Protein AF-A0A0W0Y6Q0-F1 (afdb_monomer_lite)

Radius of gyration: 28.58 Å; chains: 1; bounding box: 58×75×93 Å

Sequence (524 aa):
MRLTPLHEYHILMAMIEFAKQCCSPEEITSLIDKSEIKNVLLLMQNSEKHNELFKSQTVRTKRILFALLYQIFQISPEILDFGTFFTDKNLEKVLKGKSTKEGTELIQKYVNTRLGEATGINHSQTSEPSSPRGQFTTPFTLYNSCPKSPPLSHRTGVNPEKNIIEMLSRKGFTTIEDFFEGLFSIDKKKTAEFILNLARRKDKVFTQAFEIFQHAEGQTRPISEILADQLSDDEMLTVYKHLLRYEDLMTWCRGNNLLAQLLQLRLGKEEHAGFRQFILEQTSTLTSFFRNLNINEKTYSVGRADFQASPEAIESLQQQFKIVMENILSPARFPSVIQEFLKLAYFDLRQKDSDLANSQRIFLAFILLRFINPVIFWEKMNTDNSSLKIYLSILYNAIQSISSPSSDKEPIQGERNVQIEVFDPVTRDENYRKMVYQQIFTGLQLETDAQTQGHLTNPAEQAGTENHSLEILGKLVDDFFGLKLKDNGHIEPRSEGRRKAQSIFKTLPAILPDDSSTAPTSSM

Organism: NCBI:txid45073

pLDDT: mean 71.27, std 21.51, range [23.67, 97.5]

Foldseek 3Di:
DADALLLVLLLVVLVLVVLCVVFPVVVSVVLCPPPLNVVLSVCSNCCVVVVVVCVVCVVVSVVSSVVSVVVSCVGPVLPVDPPCLNVPVVLVVVCPPDDSVRNSVSSSVVSCVVSCVSVVVDPDDDDDDDDDPDPPPPDDPDDDDDDDDDDDDDDDDDDLLVVLQVQLQPPFDPFLQVVLVSVCVRDVVVSLVLLVVQLPDPDPSVLLSVLSLQRNAVCLQSSLVSCLPPDDLVSVLVVLLSVQLQAALVCRLVDPTNNLNNLQVNCVDPVNVQLLVLLVVLLVVLVVLVVQQQWDLVCVVVVFGDTDHDPVSLVVSLVSLLVSLLVSLQLVSDDPSVLSSLLSNLLSLVLNDVDPVLSLLVSQLNCLVRNNLVSLVVVLVPDPDSVSVSSSVLSSLLSSLLSPDPDDDDPDPPGDDCSVPRRCVRSVPPVSSVVSSVSNCVNSVNVPCPVVPPDDPDRRPHSDDSLVSLVSVQVSCCVPSCWHQDSRRRIHRDPPDPPDPVPVVPPDPPPDPPPPDDDDDDDD

Structure (mmCIF, N/CA/C/O backbone):
data_AF-A0A0W0Y6Q0-F1
#
_entry.id   AF-A0A0W0Y6Q0-F1
#
loop_
_atom_site.group_PDB
_atom_site.id
_atom_site.type_symbol
_atom_site.label_atom_id
_atom_site.label_alt_id
_atom_site.label_comp_id
_atom_site.label_asym_id
_atom_site.label_entity_id
_atom_site.label_seq_id
_atom_site.pdbx_PDB_ins_code
_atom_site.Cartn_x
_atom_site.Cartn_y
_atom_site.Cartn_z
_atom_site.occupancy
_atom_site.B_iso_or_equiv
_atom_site.auth_seq_id
_atom_site.auth_comp_id
_atom_site.auth_asym_id
_atom_site.auth_atom_id
_atom_site.pdbx_PDB_model_num
ATOM 1 N N . MET A 1 1 ? -4.333 31.595 14.434 1.00 48.53 1 MET A N 1
ATOM 2 C CA . MET A 1 1 ? -3.982 32.938 13.941 1.00 48.53 1 MET A CA 1
ATOM 3 C C . MET A 1 1 ? -3.107 32.757 12.712 1.00 48.53 1 MET A C 1
ATOM 5 O O . MET A 1 1 ? -1.929 32.514 12.875 1.00 48.53 1 MET A O 1
ATOM 9 N N . ARG A 1 2 ? -3.670 32.835 11.499 1.00 60.16 2 ARG A N 1
ATOM 10 C CA . ARG A 1 2 ? -2.916 32.575 10.257 1.00 60.16 2 ARG A CA 1
ATOM 11 C C . ARG A 1 2 ? -1.674 33.475 10.153 1.00 60.16 2 ARG A C 1
ATOM 13 O O . ARG A 1 2 ? -1.719 34.607 10.639 1.00 60.16 2 ARG A O 1
ATOM 20 N N . LEU A 1 3 ? -0.610 32.975 9.517 1.00 66.62 3 LEU A N 1
ATOM 21 C CA . LEU A 1 3 ? 0.582 33.767 9.199 1.00 66.62 3 LEU A CA 1
ATOM 22 C C . LEU A 1 3 ? 0.174 35.073 8.503 1.00 66.62 3 LEU A C 1
ATOM 24 O O . LEU A 1 3 ? -0.755 35.099 7.691 1.00 66.62 3 LEU A O 1
ATOM 28 N N . THR A 1 4 ? 0.826 36.174 8.872 1.00 75.56 4 THR A N 1
ATOM 29 C CA . THR A 1 4 ? 0.615 37.457 8.201 1.00 75.56 4 THR A CA 1
ATOM 30 C C . THR A 1 4 ? 1.435 37.467 6.911 1.00 75.56 4 THR A C 1
ATOM 32 O O . THR A 1 4 ? 2.444 36.765 6.833 1.00 75.56 4 THR A O 1
ATOM 35 N N . PRO A 1 5 ? 1.079 38.289 5.912 1.00 74.00 5 PRO A N 1
ATOM 36 C CA . PRO A 1 5 ? 1.877 38.400 4.690 1.00 74.00 5 PRO A CA 1
ATOM 37 C C . PRO A 1 5 ? 3.337 38.803 4.945 1.00 74.00 5 PRO A C 1
ATOM 39 O O . PRO A 1 5 ? 4.230 38.407 4.203 1.00 74.00 5 PRO A O 1
ATOM 42 N N . LEU A 1 6 ? 3.594 39.541 6.027 1.00 75.50 6 LEU A N 1
ATOM 43 C CA . LEU A 1 6 ? 4.943 39.885 6.460 1.00 75.50 6 LEU A CA 1
ATOM 44 C C . LEU A 1 6 ? 5.707 38.667 7.015 1.00 75.50 6 LEU A C 1
ATOM 46 O O . LEU A 1 6 ? 6.892 38.509 6.737 1.00 75.50 6 LEU A O 1
ATOM 50 N N . HIS A 1 7 ? 5.039 37.759 7.737 1.00 74.00 7 HIS A N 1
ATOM 51 C CA . HIS A 1 7 ? 5.639 36.475 8.122 1.00 74.00 7 HIS A CA 1
ATOM 52 C C . HIS A 1 7 ? 5.933 35.604 6.894 1.00 74.00 7 HIS A C 1
ATOM 54 O O . HIS A 1 7 ? 7.018 35.038 6.795 1.00 74.00 7 HIS A O 1
ATOM 60 N N . GLU A 1 8 ? 5.005 35.542 5.936 1.00 75.00 8 GLU A N 1
ATOM 61 C CA . GLU A 1 8 ? 5.198 34.812 4.675 1.00 75.00 8 GLU A CA 1
ATOM 62 C C . GLU A 1 8 ? 6.388 35.373 3.872 1.00 75.00 8 GLU A C 1
ATOM 64 O O . GLU A 1 8 ? 7.171 34.607 3.314 1.00 75.00 8 GLU A O 1
ATOM 69 N N . TYR A 1 9 ? 6.576 36.698 3.875 1.00 80.25 9 TYR A N 1
ATOM 70 C CA . TYR A 1 9 ? 7.738 37.361 3.277 1.00 80.25 9 TYR A CA 1
ATOM 71 C C . TYR A 1 9 ? 9.051 36.926 3.931 1.00 80.25 9 TYR A C 1
ATOM 73 O O . TYR A 1 9 ? 10.007 36.593 3.236 1.00 80.25 9 TYR A O 1
ATOM 81 N N . HIS A 1 10 ? 9.109 36.892 5.263 1.00 75.50 10 HIS A N 1
ATOM 82 C CA . HIS A 1 10 ? 10.325 36.491 5.971 1.00 75.50 10 HIS A CA 1
ATOM 83 C C . HIS A 1 10 ? 10.669 35.012 5.779 1.00 75.50 10 HIS A C 1
ATOM 85 O O . HIS A 1 10 ? 11.846 34.692 5.636 1.00 75.50 10 HIS A O 1
ATOM 91 N N . ILE A 1 11 ? 9.665 34.132 5.709 1.00 75.19 11 ILE A N 1
ATOM 92 C CA . ILE A 1 11 ? 9.869 32.718 5.359 1.00 75.19 11 ILE A CA 1
ATOM 93 C C . ILE A 1 11 ? 10.491 32.627 3.962 1.00 75.19 11 ILE A C 1
ATOM 95 O O . ILE A 1 11 ? 11.524 31.990 3.783 1.00 75.19 11 ILE A O 1
ATOM 99 N N . LEU A 1 12 ? 9.915 33.329 2.987 1.00 75.31 12 LEU A N 1
ATOM 100 C CA . LEU A 1 12 ? 10.394 33.316 1.608 1.00 75.31 12 LEU A CA 1
ATOM 101 C C . LEU A 1 12 ? 11.823 33.860 1.466 1.00 75.31 12 LEU A C 1
ATOM 103 O O . LEU A 1 12 ? 12.629 33.276 0.748 1.00 75.31 12 LEU A O 1
ATOM 107 N N . MET A 1 13 ? 12.159 34.947 2.165 1.00 79.94 13 MET A N 1
ATOM 108 C CA . MET A 1 13 ? 13.515 35.505 2.147 1.00 79.94 13 MET A CA 1
ATOM 109 C C . MET A 1 13 ? 14.539 34.558 2.778 1.00 79.94 13 MET A C 1
ATOM 111 O O . MET A 1 13 ? 15.629 34.405 2.233 1.00 79.94 13 MET A O 1
ATOM 115 N N . ALA A 1 14 ? 14.184 33.881 3.873 1.00 72.69 14 ALA A N 1
ATOM 116 C CA . ALA A 1 14 ? 15.045 32.875 4.491 1.00 72.69 14 ALA A CA 1
ATOM 117 C C . ALA A 1 14 ? 15.337 31.711 3.529 1.00 72.69 14 ALA A C 1
ATOM 119 O O . ALA A 1 14 ? 16.466 31.237 3.446 1.00 72.69 14 ALA A O 1
ATOM 120 N N . MET A 1 15 ? 14.331 31.300 2.757 1.00 71.56 15 MET A N 1
ATOM 121 C CA . MET A 1 15 ? 14.452 30.229 1.767 1.00 71.56 15 MET A CA 1
ATOM 122 C C . MET A 1 15 ? 15.260 30.640 0.541 1.00 71.56 15 MET A C 1
ATOM 124 O O . MET A 1 15 ? 16.043 29.848 0.033 1.00 71.56 15 MET A O 1
ATOM 128 N N . ILE A 1 16 ? 15.102 31.881 0.081 1.00 75.19 16 ILE A N 1
ATOM 129 C CA . ILE A 1 16 ? 15.927 32.455 -0.985 1.00 75.19 16 ILE A CA 1
ATOM 130 C C . ILE A 1 16 ? 17.401 32.468 -0.574 1.00 75.19 16 ILE A C 1
ATOM 132 O O . ILE A 1 16 ? 18.257 32.089 -1.367 1.00 75.19 16 ILE A O 1
ATOM 136 N N . GLU A 1 17 ? 17.704 32.898 0.651 1.00 74.69 17 GLU A N 1
ATOM 137 C CA . GLU A 1 17 ? 19.081 32.915 1.150 1.00 74.69 17 GLU A CA 1
ATOM 138 C C . GLU A 1 17 ? 19.652 31.505 1.304 1.00 74.69 17 GLU A C 1
ATOM 140 O O . GLU A 1 17 ? 20.800 31.274 0.938 1.00 74.69 17 GLU A O 1
ATOM 145 N N . PHE A 1 18 ? 18.846 30.544 1.752 1.00 69.81 18 PHE A N 1
ATOM 146 C CA . PHE A 1 18 ? 19.252 29.141 1.776 1.00 69.81 18 PHE A CA 1
ATOM 147 C C . PHE A 1 18 ? 19.524 28.596 0.365 1.00 69.81 18 PHE A C 1
ATOM 149 O O . PHE A 1 18 ? 20.575 28.016 0.114 1.00 69.81 18 PHE A O 1
ATOM 156 N N . ALA A 1 19 ? 18.636 28.857 -0.596 1.00 69.44 19 ALA A N 1
ATOM 157 C CA . ALA A 1 19 ? 18.827 28.431 -1.979 1.00 69.44 19 ALA A CA 1
ATOM 158 C C . ALA A 1 19 ? 20.107 29.035 -2.591 1.00 69.44 19 ALA A C 1
ATOM 160 O O . ALA A 1 19 ? 20.830 28.342 -3.301 1.00 69.44 19 ALA A O 1
ATOM 161 N N . LYS A 1 20 ? 20.445 30.297 -2.277 1.00 74.44 20 LYS A N 1
ATOM 162 C CA . LYS A 1 20 ? 21.720 30.918 -2.692 1.00 74.44 20 LYS A CA 1
ATOM 163 C C . LYS A 1 20 ? 22.950 30.241 -2.083 1.00 74.44 20 LYS A C 1
ATOM 165 O O . LYS A 1 20 ? 24.031 30.372 -2.643 1.00 74.44 20 LYS A O 1
ATOM 170 N N . GLN A 1 21 ? 22.816 29.580 -0.934 1.00 71.19 21 GLN A N 1
ATOM 171 C CA . GLN A 1 21 ? 23.910 28.834 -0.304 1.00 71.19 21 GLN A CA 1
ATOM 172 C C . GLN A 1 21 ? 24.091 27.446 -0.930 1.00 71.19 21 GLN A C 1
ATOM 174 O O . GLN A 1 21 ? 25.216 26.957 -0.990 1.00 71.19 21 GLN A O 1
ATOM 179 N N . CYS A 1 22 ? 23.005 26.831 -1.404 1.00 62.22 22 CYS A N 1
ATOM 180 C CA . CYS A 1 22 ? 23.009 25.482 -1.975 1.00 62.22 22 CYS A CA 1
ATOM 181 C C . CYS A 1 22 ? 23.189 25.450 -3.505 1.00 62.22 22 CYS A C 1
ATOM 183 O O . CYS A 1 22 ? 23.571 24.418 -4.050 1.00 62.22 22 CYS A O 1
ATOM 185 N N . CYS A 1 23 ? 22.927 26.555 -4.212 1.00 65.56 23 CYS A N 1
ATOM 186 C CA . CYS A 1 23 ? 22.905 26.620 -5.681 1.00 65.56 23 CYS A CA 1
ATOM 187 C C . CYS A 1 23 ? 23.636 27.861 -6.224 1.00 65.56 23 CYS A C 1
ATOM 189 O O . CYS A 1 23 ? 24.127 28.682 -5.452 1.00 65.56 23 CYS A O 1
ATOM 191 N N . SER A 1 24 ? 23.696 28.026 -7.557 1.00 74.50 24 SER A N 1
ATOM 192 C CA . SER A 1 24 ? 24.329 29.188 -8.204 1.00 74.50 24 SER A CA 1
ATOM 193 C C . SER A 1 24 ? 23.669 30.507 -7.755 1.00 74.50 24 SER A C 1
ATOM 195 O O . SER A 1 24 ? 22.516 30.779 -8.119 1.00 74.50 24 SER A O 1
ATOM 197 N N . PRO A 1 25 ? 24.371 31.373 -6.993 1.00 72.19 25 PRO A N 1
ATOM 198 C CA . PRO A 1 25 ? 23.793 32.619 -6.484 1.00 72.19 25 PRO A CA 1
ATOM 199 C C . PRO A 1 25 ? 23.344 33.566 -7.603 1.00 72.19 25 PRO A C 1
ATOM 201 O O . PRO A 1 25 ? 22.423 34.364 -7.419 1.00 72.19 25 PRO A O 1
ATOM 204 N N . GLU A 1 26 ? 23.981 33.472 -8.770 1.00 73.12 26 GLU A N 1
ATOM 205 C CA . GLU A 1 26 ? 23.726 34.297 -9.951 1.00 73.12 26 GLU A CA 1
ATOM 206 C C . GLU A 1 26 ? 22.378 33.952 -10.604 1.00 73.12 26 GLU A C 1
ATOM 208 O O . GLU A 1 26 ? 21.618 34.853 -10.967 1.00 73.12 26 GLU A O 1
ATOM 213 N N . GLU A 1 27 ? 22.025 32.666 -10.667 1.00 71.19 27 GLU A N 1
ATOM 214 C CA . GLU A 1 27 ? 20.751 32.189 -11.222 1.00 71.19 27 GLU A CA 1
ATOM 215 C C . GLU A 1 27 ? 19.569 32.582 -10.330 1.00 71.19 27 GLU A C 1
ATOM 217 O O . GLU A 1 27 ? 18.547 33.075 -10.815 1.00 71.19 27 GLU A O 1
ATOM 222 N N . ILE A 1 28 ? 19.734 32.460 -9.010 1.00 74.81 28 ILE A N 1
ATOM 223 C CA . ILE A 1 28 ? 18.708 32.852 -8.036 1.00 74.81 28 ILE A CA 1
ATOM 224 C C . ILE A 1 28 ? 18.543 34.374 -7.996 1.00 74.81 28 ILE A C 1
ATOM 226 O O . ILE A 1 28 ? 17.422 34.879 -7.924 1.00 74.81 28 ILE A O 1
ATOM 230 N N . THR A 1 29 ? 19.637 35.129 -8.095 1.00 77.06 29 THR A N 1
ATOM 231 C CA . THR A 1 29 ? 19.575 36.597 -8.139 1.00 77.06 29 THR A CA 1
ATOM 232 C C . THR A 1 29 ? 18.891 37.080 -9.422 1.00 77.06 29 THR A C 1
ATOM 234 O O . THR A 1 29 ? 17.978 37.903 -9.350 1.00 77.06 29 THR A O 1
ATOM 237 N N . SER A 1 30 ? 19.218 36.488 -10.579 1.00 77.38 30 SER A N 1
ATOM 238 C CA . SER A 1 30 ? 18.547 36.762 -11.860 1.00 77.38 30 SER A CA 1
ATOM 239 C C . SER A 1 30 ? 17.040 36.465 -11.817 1.00 77.38 30 SER A C 1
ATOM 241 O O . SER A 1 30 ? 16.227 37.197 -12.388 1.00 77.38 30 SER A O 1
ATOM 243 N N . LEU A 1 31 ? 16.645 35.415 -11.089 1.00 76.38 31 LEU A N 1
ATOM 244 C CA . LEU A 1 31 ? 15.249 35.043 -10.882 1.00 76.38 31 LEU A CA 1
ATOM 245 C C . LEU A 1 31 ? 14.469 36.107 -10.097 1.00 76.38 31 LEU A C 1
ATOM 247 O O . LEU A 1 31 ? 13.339 36.441 -10.461 1.00 76.38 31 LEU A O 1
ATOM 251 N N . ILE A 1 32 ? 15.079 36.645 -9.040 1.00 77.62 32 ILE A N 1
ATOM 252 C CA . ILE A 1 32 ? 14.476 37.633 -8.133 1.00 77.62 32 ILE A CA 1
ATOM 253 C C . ILE A 1 32 ? 14.420 39.024 -8.769 1.00 77.62 32 ILE A C 1
ATOM 255 O O . ILE A 1 32 ? 13.465 39.770 -8.538 1.00 77.62 32 ILE A O 1
ATOM 259 N N . ASP A 1 33 ? 15.403 39.362 -9.604 1.00 78.19 33 ASP A N 1
ATOM 260 C CA . ASP A 1 33 ? 15.489 40.659 -10.279 1.00 78.19 33 ASP A CA 1
ATOM 261 C C . ASP A 1 33 ? 14.454 40.850 -11.399 1.00 78.19 33 ASP A C 1
ATOM 263 O O . ASP A 1 33 ? 14.287 41.960 -11.918 1.00 78.19 33 ASP A O 1
ATOM 267 N N . LYS A 1 34 ? 13.673 39.812 -11.726 1.00 80.94 34 LYS A N 1
ATOM 268 C CA . LYS A 1 34 ? 12.475 39.956 -12.561 1.00 80.94 34 LYS A CA 1
ATOM 269 C C . LYS A 1 34 ? 11.521 40.965 -11.911 1.00 80.94 34 LYS A C 1
ATOM 271 O O . LYS A 1 34 ? 11.072 40.792 -10.776 1.00 80.94 34 LYS A O 1
ATOM 276 N N . SER A 1 35 ? 11.173 42.014 -12.658 1.00 71.94 35 SER A N 1
ATOM 277 C CA . SER A 1 35 ? 10.418 43.181 -12.167 1.00 71.94 35 SER A CA 1
ATOM 278 C C . SER A 1 35 ? 9.119 42.821 -11.433 1.00 71.94 35 SER A C 1
ATOM 280 O O . SER A 1 35 ? 8.765 43.458 -10.443 1.00 71.94 35 SER A O 1
ATOM 282 N N . GLU A 1 36 ? 8.425 41.770 -11.868 1.00 76.44 36 GLU A N 1
ATOM 283 C CA . GLU A 1 36 ? 7.185 41.297 -11.246 1.00 76.44 36 GLU A CA 1
ATOM 284 C C . GLU A 1 36 ? 7.396 40.669 -9.860 1.00 76.44 36 GLU A C 1
ATOM 286 O O . GLU A 1 36 ? 6.584 40.893 -8.962 1.00 76.44 36 GLU A O 1
ATOM 291 N N . ILE A 1 37 ? 8.496 39.938 -9.658 1.00 77.62 37 ILE A N 1
ATOM 292 C CA . ILE A 1 37 ? 8.839 39.303 -8.377 1.00 77.62 37 ILE A CA 1
ATOM 293 C C . ILE A 1 37 ? 9.274 40.365 -7.371 1.00 77.62 37 ILE A C 1
ATOM 295 O O . ILE A 1 37 ? 8.761 40.406 -6.253 1.00 77.62 37 ILE A O 1
ATOM 299 N N . LYS A 1 38 ? 10.133 41.296 -7.794 1.00 80.75 38 LYS A N 1
ATOM 300 C CA . LYS A 1 38 ? 10.580 42.421 -6.965 1.00 80.75 38 LYS A CA 1
ATOM 301 C C . LYS A 1 38 ? 9.414 43.274 -6.457 1.00 80.75 38 LYS A C 1
ATOM 303 O O . LYS A 1 38 ? 9.375 43.633 -5.282 1.00 80.75 38 LYS A O 1
ATOM 308 N N . ASN A 1 39 ? 8.430 43.542 -7.316 1.00 79.12 39 ASN A N 1
ATOM 309 C CA . ASN A 1 39 ? 7.226 44.288 -6.944 1.00 79.12 39 ASN A CA 1
ATOM 310 C C . ASN A 1 39 ? 6.354 43.529 -5.932 1.00 79.12 39 ASN A C 1
ATOM 312 O O . ASN A 1 39 ? 5.823 44.137 -5.005 1.00 79.12 39 ASN A O 1
ATOM 316 N N . VAL A 1 40 ? 6.228 42.207 -6.077 1.00 79.69 40 VAL A N 1
ATOM 317 C CA . VAL A 1 40 ? 5.482 41.355 -5.138 1.00 79.69 40 VAL A CA 1
ATOM 318 C C . VAL A 1 40 ? 6.170 41.276 -3.776 1.00 79.69 40 VAL A C 1
ATOM 320 O O . VAL A 1 40 ? 5.505 41.443 -2.754 1.00 79.69 40 VAL A O 1
ATOM 323 N N . LEU A 1 41 ? 7.492 41.098 -3.750 1.00 80.75 41 LEU A N 1
ATOM 324 C CA . LEU A 1 41 ? 8.285 41.088 -2.519 1.00 80.75 41 LEU A CA 1
ATOM 325 C C . LEU A 1 41 ? 8.175 42.423 -1.773 1.00 80.75 41 LEU A C 1
ATOM 327 O O . LEU A 1 41 ? 7.906 42.439 -0.573 1.00 80.75 41 LEU A O 1
ATOM 331 N N . LEU A 1 42 ? 8.279 43.545 -2.493 1.00 81.88 42 LEU A N 1
ATOM 332 C CA . LEU A 1 42 ? 8.120 44.882 -1.920 1.00 81.88 42 LEU A CA 1
ATOM 333 C C . LEU A 1 42 ? 6.701 45.109 -1.366 1.00 81.88 42 LEU A C 1
ATOM 335 O O . LEU A 1 42 ? 6.534 45.744 -0.323 1.00 81.88 42 LEU A O 1
ATOM 339 N N . LEU A 1 43 ? 5.676 44.580 -2.041 1.00 79.81 43 LEU A N 1
ATOM 340 C CA . LEU A 1 43 ? 4.285 44.677 -1.599 1.00 79.81 43 LEU A CA 1
ATOM 341 C C . LEU A 1 43 ? 4.026 43.850 -0.328 1.00 79.81 43 LEU A C 1
ATOM 343 O O . LEU A 1 43 ? 3.312 44.317 0.558 1.00 79.81 43 LEU A O 1
ATOM 347 N N . MET A 1 44 ? 4.618 42.656 -0.208 1.00 79.75 44 MET A N 1
ATOM 348 C CA . MET A 1 44 ? 4.528 41.838 1.010 1.00 79.75 44 MET A CA 1
ATOM 349 C C . MET A 1 44 ? 5.304 42.453 2.176 1.00 79.75 44 MET A C 1
ATOM 351 O O . MET A 1 44 ? 4.778 42.535 3.282 1.00 79.75 44 MET A O 1
ATOM 355 N N . GLN A 1 45 ? 6.517 42.955 1.925 1.00 83.19 45 GLN A N 1
ATOM 356 C CA . GLN A 1 45 ? 7.340 43.632 2.930 1.00 83.19 45 GLN A CA 1
ATOM 357 C C . GLN A 1 45 ? 6.620 44.847 3.538 1.00 83.19 45 GLN A C 1
ATOM 359 O O . GLN A 1 45 ? 6.802 45.166 4.711 1.00 83.19 45 GLN A O 1
ATOM 364 N N . ASN A 1 46 ? 5.776 45.516 2.748 1.00 81.94 46 ASN A N 1
ATOM 365 C CA . ASN A 1 46 ? 5.007 46.685 3.168 1.00 81.94 46 ASN A CA 1
ATOM 366 C C . ASN A 1 46 ? 3.512 46.381 3.389 1.00 81.94 46 ASN A C 1
ATOM 368 O O . ASN A 1 46 ? 2.698 47.310 3.409 1.00 81.94 46 ASN A O 1
ATOM 372 N N . SER A 1 47 ? 3.125 45.113 3.578 1.00 79.38 47 SER A N 1
ATOM 373 C CA . SER A 1 47 ? 1.712 44.704 3.650 1.00 79.38 47 SER A CA 1
ATOM 374 C C . SER A 1 47 ? 0.933 45.380 4.781 1.00 79.38 47 SER A C 1
ATOM 376 O O . SER A 1 47 ? -0.270 45.598 4.661 1.00 79.38 47 SER A O 1
ATOM 378 N N . GLU A 1 48 ? 1.609 45.739 5.874 1.00 77.94 48 GLU A N 1
ATOM 379 C CA . GLU A 1 48 ? 1.001 46.452 7.005 1.00 77.94 48 GLU A CA 1
ATOM 380 C C . GLU A 1 48 ? 0.663 47.912 6.659 1.00 77.94 48 GLU A C 1
ATOM 382 O O . GLU A 1 48 ? -0.346 48.437 7.125 1.00 77.94 48 GLU A O 1
ATOM 387 N N . LYS A 1 49 ? 1.453 48.549 5.781 1.00 77.94 49 LYS A N 1
ATOM 388 C CA . LYS A 1 49 ? 1.226 49.922 5.295 1.00 77.94 49 LYS A CA 1
ATOM 389 C C . LYS A 1 49 ? 0.239 49.980 4.124 1.00 77.94 49 LYS A C 1
ATOM 391 O O . LYS A 1 49 ? -0.433 50.990 3.942 1.00 77.94 49 LYS A O 1
ATOM 396 N N . HIS A 1 50 ? 0.128 48.902 3.346 1.00 75.19 50 HIS A N 1
ATOM 397 C CA . HIS A 1 50 ? -0.681 48.832 2.121 1.00 75.19 50 HIS A CA 1
ATOM 398 C C . HIS A 1 50 ? -1.710 47.689 2.147 1.00 75.19 50 HIS A C 1
ATOM 400 O O . HIS A 1 50 ? -1.897 46.981 1.158 1.00 75.19 50 HIS A O 1
ATOM 406 N N . ASN A 1 51 ? -2.397 47.509 3.278 1.00 72.50 51 ASN A N 1
ATOM 407 C CA . ASN A 1 51 ? -3.289 46.368 3.525 1.00 72.50 51 ASN A CA 1
ATOM 408 C C . ASN A 1 51 ? -4.417 46.227 2.477 1.00 72.50 51 ASN A C 1
ATOM 410 O O . ASN A 1 51 ? -4.701 45.124 2.015 1.00 72.50 51 ASN A O 1
ATOM 414 N N . GLU A 1 52 ? -5.033 47.328 2.032 1.00 72.75 52 GLU A N 1
ATOM 415 C CA . GLU A 1 52 ? -6.097 47.274 1.011 1.00 72.75 52 GLU A CA 1
ATOM 416 C C . GLU A 1 52 ? -5.575 46.936 -0.393 1.00 72.75 52 GLU A C 1
ATOM 418 O O . GLU A 1 52 ? -6.165 46.125 -1.115 1.00 72.75 52 GLU A O 1
ATOM 423 N N . LEU A 1 53 ? -4.419 47.492 -0.763 1.00 72.94 53 LEU A N 1
ATOM 424 C CA . LEU A 1 53 ? -3.751 47.172 -2.023 1.00 72.94 53 LEU A CA 1
ATOM 425 C C . LEU A 1 53 ? -3.299 45.704 -2.043 1.00 72.94 53 LEU A C 1
ATOM 427 O O . LEU A 1 53 ? -3.477 45.010 -3.040 1.00 72.94 53 LEU A O 1
ATOM 431 N N . PHE A 1 54 ? -2.797 45.191 -0.918 1.00 73.44 54 PHE A N 1
ATOM 432 C CA . PHE A 1 54 ? -2.428 43.785 -0.790 1.00 73.44 54 PHE A CA 1
ATOM 433 C C . PHE A 1 54 ? -3.648 42.856 -0.887 1.00 73.44 54 PHE A C 1
ATOM 435 O O . PHE A 1 54 ? -3.615 41.865 -1.621 1.00 73.44 54 PHE A O 1
ATOM 442 N N . LYS A 1 55 ? -4.757 43.185 -0.207 1.00 72.00 55 LYS A N 1
ATOM 443 C CA . LYS A 1 55 ? -6.013 42.415 -0.282 1.00 72.00 55 LYS A CA 1
ATOM 444 C C . LYS A 1 55 ? -6.553 42.332 -1.710 1.00 72.00 55 LYS A C 1
ATOM 446 O O . LYS A 1 55 ? -6.922 41.247 -2.153 1.00 72.00 55 LYS A O 1
ATOM 451 N N . SER A 1 56 ? -6.540 43.442 -2.451 1.00 72.69 56 SER A N 1
ATOM 452 C CA . SER A 1 56 ? -7.001 43.469 -3.849 1.00 72.69 56 SER A CA 1
ATOM 453 C C . SER A 1 56 ? -6.083 42.708 -4.817 1.00 72.69 56 SER A C 1
ATOM 455 O O . SER A 1 56 ? -6.547 42.228 -5.849 1.00 72.69 56 SER A O 1
ATOM 457 N N . GLN A 1 57 ? -4.803 42.524 -4.475 1.00 73.69 57 GLN A N 1
ATOM 458 C CA . GLN A 1 57 ? -3.827 41.817 -5.313 1.00 73.69 57 GLN A CA 1
ATOM 459 C C . GLN A 1 57 ? -3.482 40.402 -4.826 1.00 73.69 57 GLN A C 1
ATOM 461 O O . GLN A 1 57 ? -2.709 39.710 -5.483 1.00 73.69 57 GLN A O 1
ATOM 466 N N . THR A 1 58 ? -4.091 39.917 -3.737 1.00 70.12 58 THR A N 1
ATOM 467 C CA . THR A 1 58 ? -3.699 38.668 -3.051 1.00 70.12 58 THR A CA 1
ATOM 468 C C . THR A 1 58 ? -3.633 37.451 -3.981 1.00 70.12 58 THR A C 1
ATOM 470 O O . THR A 1 58 ? -2.702 36.654 -3.885 1.00 70.12 58 THR A O 1
ATOM 473 N N . VAL A 1 59 ? -4.583 37.300 -4.910 1.00 66.69 59 VAL A N 1
ATOM 474 C CA . VAL A 1 59 ? -4.592 36.180 -5.873 1.00 66.69 59 VAL A CA 1
ATOM 475 C C . VAL A 1 59 ? -3.406 36.268 -6.841 1.00 66.69 59 VAL A C 1
ATOM 477 O O . VAL A 1 59 ? -2.745 35.264 -7.104 1.00 66.69 59 VAL A O 1
ATOM 480 N N . ARG A 1 60 ? -3.099 37.474 -7.335 1.00 73.06 60 ARG A N 1
ATOM 481 C CA . ARG A 1 60 ? -1.964 37.728 -8.233 1.00 73.06 60 ARG A CA 1
ATOM 482 C C . ARG A 1 60 ? -0.635 37.516 -7.507 1.00 73.06 60 ARG A C 1
ATOM 484 O O . ARG A 1 60 ? 0.227 36.821 -8.035 1.00 73.06 60 ARG A O 1
ATOM 491 N N . THR A 1 61 ? -0.511 38.039 -6.289 1.00 69.50 61 THR A N 1
ATOM 492 C CA . THR A 1 61 ? 0.649 37.856 -5.408 1.00 69.50 61 THR A CA 1
ATOM 493 C C . THR A 1 61 ? 0.924 36.370 -5.183 1.00 69.50 61 THR A C 1
ATOM 495 O O . THR A 1 61 ? 2.021 35.907 -5.472 1.00 69.50 61 THR A O 1
ATOM 498 N N . LYS A 1 62 ? -0.085 35.584 -4.782 1.00 66.94 62 LYS A N 1
ATOM 499 C CA . LYS A 1 62 ? 0.066 34.135 -4.560 1.00 66.94 62 LYS A CA 1
ATOM 500 C C . LYS A 1 62 ? 0.502 33.378 -5.810 1.00 66.94 62 LYS A C 1
ATOM 502 O O . LYS A 1 62 ? 1.331 32.483 -5.712 1.00 66.94 62 LYS A O 1
ATOM 507 N N . ARG A 1 63 ? -0.022 33.744 -6.984 1.00 70.06 63 ARG A N 1
ATOM 508 C CA . ARG A 1 63 ? 0.361 33.113 -8.254 1.00 70.06 63 ARG A CA 1
ATOM 509 C C . ARG A 1 63 ? 1.827 33.375 -8.608 1.00 70.06 63 ARG A C 1
ATOM 511 O O . ARG A 1 63 ? 2.512 32.452 -9.033 1.00 70.06 63 ARG A O 1
ATOM 518 N N . ILE A 1 64 ? 2.301 34.608 -8.422 1.00 71.50 64 ILE A N 1
ATOM 519 C CA . ILE A 1 64 ? 3.698 34.986 -8.695 1.00 71.50 64 ILE A CA 1
ATOM 520 C C . ILE A 1 64 ? 4.641 34.314 -7.689 1.00 71.50 64 ILE A C 1
ATOM 522 O O . ILE A 1 64 ? 5.670 33.780 -8.087 1.00 71.50 64 ILE A O 1
ATOM 526 N N . LEU A 1 65 ? 4.262 34.265 -6.409 1.00 67.94 65 LEU A N 1
ATOM 527 C CA . LEU A 1 65 ? 5.026 33.567 -5.373 1.00 67.94 65 LEU A CA 1
ATOM 528 C C . LEU A 1 65 ? 5.121 32.067 -5.628 1.00 67.94 65 LEU A C 1
ATOM 530 O O . LEU A 1 65 ? 6.198 31.500 -5.511 1.00 67.94 65 LEU A O 1
ATOM 534 N N . PHE A 1 66 ? 4.016 31.430 -6.017 1.00 66.69 66 PHE A N 1
ATOM 535 C CA . PHE A 1 66 ? 4.015 30.011 -6.357 1.00 66.69 66 PHE A CA 1
ATOM 536 C C . PHE A 1 66 ? 4.920 29.725 -7.561 1.00 66.69 66 PHE A C 1
ATOM 538 O O . PHE A 1 66 ? 5.675 28.762 -7.541 1.00 66.69 66 PHE A O 1
ATOM 545 N N . ALA A 1 67 ? 4.898 30.589 -8.581 1.00 69.62 67 ALA A N 1
ATOM 546 C CA . ALA A 1 67 ? 5.790 30.471 -9.732 1.00 69.62 67 ALA A CA 1
ATOM 547 C C . ALA A 1 67 ? 7.270 30.669 -9.357 1.00 69.62 67 ALA A C 1
ATOM 549 O O . ALA A 1 67 ? 8.117 29.931 -9.851 1.00 69.62 67 ALA A O 1
ATOM 550 N N . LEU A 1 68 ? 7.581 31.623 -8.469 1.00 71.19 68 LEU A N 1
ATOM 551 C CA . LEU A 1 68 ? 8.936 31.826 -7.951 1.00 71.19 68 LEU A CA 1
ATOM 552 C C . LEU A 1 68 ? 9.413 30.605 -7.154 1.00 71.19 68 LEU A C 1
ATOM 554 O O . LEU A 1 68 ? 10.504 30.113 -7.405 1.00 71.19 68 LEU A O 1
ATOM 558 N N . LEU A 1 69 ? 8.590 30.098 -6.234 1.00 66.25 69 LEU A N 1
ATOM 559 C CA . LEU A 1 69 ? 8.901 28.914 -5.428 1.00 66.25 69 LEU A CA 1
ATOM 560 C C . LEU A 1 69 ? 9.105 27.672 -6.299 1.00 66.25 69 LEU A C 1
ATOM 562 O O . LEU A 1 69 ? 10.051 26.926 -6.088 1.00 66.25 69 LEU A O 1
ATOM 566 N N . TYR A 1 70 ? 8.264 27.490 -7.318 1.00 67.88 70 TYR A N 1
ATOM 567 C CA . TYR A 1 70 ? 8.414 26.413 -8.291 1.00 67.88 70 TYR A CA 1
ATOM 568 C C . TYR A 1 70 ? 9.725 26.528 -9.084 1.00 67.88 70 TYR A C 1
ATOM 570 O O . TYR A 1 70 ? 10.402 25.532 -9.308 1.00 67.88 70 TYR A O 1
ATOM 578 N N . GLN A 1 71 ? 10.121 27.742 -9.477 1.00 70.31 71 GLN A N 1
ATOM 579 C CA . GLN A 1 71 ? 11.395 27.968 -10.168 1.00 70.31 71 GLN A CA 1
ATOM 580 C C . GLN A 1 71 ? 12.601 27.760 -9.241 1.00 70.31 71 GLN A C 1
ATOM 582 O O . GLN A 1 71 ? 13.590 27.182 -9.674 1.00 70.31 71 GLN A O 1
ATOM 587 N N . ILE A 1 72 ? 12.510 28.158 -7.967 1.00 66.44 72 ILE A N 1
ATOM 588 C CA . ILE A 1 72 ? 13.535 27.853 -6.957 1.00 66.44 72 ILE A CA 1
ATOM 589 C C . ILE A 1 72 ? 13.648 26.336 -6.751 1.00 66.44 72 ILE A C 1
ATOM 591 O O . ILE A 1 72 ? 14.758 25.831 -6.670 1.00 66.44 72 ILE A O 1
ATOM 595 N N . PHE A 1 73 ? 12.531 25.603 -6.738 1.00 67.12 73 PHE A N 1
ATOM 596 C CA . PHE A 1 73 ? 12.518 24.140 -6.634 1.00 67.12 73 PHE A CA 1
ATOM 597 C C . PHE A 1 73 ? 13.208 23.452 -7.819 1.00 67.12 73 PHE A C 1
ATOM 599 O O . PHE A 1 73 ? 13.971 22.515 -7.623 1.00 67.12 73 PHE A O 1
ATOM 606 N N . GLN A 1 74 ? 12.991 23.937 -9.045 1.00 64.62 74 GLN A N 1
ATOM 607 C CA . GLN A 1 74 ? 13.690 23.394 -10.215 1.00 64.62 74 GLN A CA 1
ATOM 608 C C . GLN A 1 74 ? 15.209 23.613 -10.157 1.00 64.62 74 GLN A C 1
ATOM 610 O O . GLN A 1 74 ? 15.951 22.838 -10.749 1.00 64.62 74 GLN A O 1
ATOM 615 N N . ILE A 1 75 ? 15.663 24.651 -9.448 1.00 63.62 75 ILE A N 1
ATOM 616 C CA . ILE A 1 75 ? 17.088 24.944 -9.235 1.00 63.62 75 ILE A CA 1
ATOM 617 C C . ILE A 1 75 ? 17.633 24.167 -8.021 1.00 63.62 75 ILE A C 1
ATOM 619 O O . ILE A 1 75 ? 18.785 23.745 -8.033 1.00 63.62 75 ILE A O 1
ATOM 623 N N . SER A 1 76 ? 16.811 23.956 -6.987 1.00 60.06 76 SER A N 1
ATOM 624 C CA . SER A 1 76 ? 17.179 23.306 -5.724 1.00 60.06 76 SER A CA 1
ATOM 625 C C . SER A 1 76 ? 16.116 22.280 -5.292 1.00 60.06 76 SER A C 1
ATOM 627 O O . SER A 1 76 ? 15.257 22.577 -4.450 1.00 60.06 76 SER A O 1
ATOM 629 N N . PRO A 1 77 ? 16.156 21.054 -5.852 1.00 57.72 77 PRO A N 1
ATOM 630 C CA . PRO A 1 77 ? 15.188 19.999 -5.548 1.00 57.72 77 PRO A CA 1
ATOM 631 C C . PRO A 1 77 ? 15.259 19.518 -4.097 1.00 57.72 77 PRO A C 1
ATOM 633 O O . PRO A 1 77 ? 14.333 18.897 -3.606 1.00 57.72 77 PRO A O 1
ATOM 636 N N . GLU A 1 78 ? 16.332 19.817 -3.371 1.00 55.66 78 GLU A N 1
ATOM 637 C CA . GLU A 1 78 ? 16.503 19.445 -1.961 1.00 55.66 78 GLU A CA 1
ATOM 638 C C . GLU A 1 78 ? 15.512 20.173 -1.031 1.00 55.66 78 GLU A C 1
ATOM 640 O O . GLU A 1 78 ? 15.305 19.780 0.117 1.00 55.66 78 GLU A O 1
ATOM 645 N N . ILE A 1 79 ? 14.833 21.209 -1.535 1.00 58.59 79 ILE A N 1
ATOM 646 C CA . ILE A 1 79 ? 13.844 22.005 -0.805 1.00 58.59 79 ILE A CA 1
ATOM 647 C C . ILE A 1 79 ? 12.414 21.493 -1.105 1.00 58.59 79 ILE A C 1
ATOM 649 O O . ILE A 1 79 ? 11.521 22.251 -1.468 1.00 58.59 79 ILE A O 1
ATOM 653 N N . LEU A 1 80 ? 12.171 20.182 -1.000 1.00 52.31 80 LEU A N 1
ATOM 654 C CA . LEU A 1 80 ? 10.936 19.527 -1.488 1.00 52.31 80 LEU A CA 1
ATOM 655 C C . LEU A 1 80 ? 9.638 19.848 -0.723 1.00 52.31 80 LEU A C 1
ATOM 657 O O . LEU A 1 80 ? 8.558 19.546 -1.228 1.00 52.31 80 LEU A O 1
ATOM 661 N N . ASP A 1 81 ? 9.694 20.470 0.459 1.00 58.09 81 ASP A N 1
ATOM 662 C CA . ASP A 1 81 ? 8.508 20.643 1.311 1.00 58.09 81 ASP A CA 1
ATOM 663 C C . ASP A 1 81 ? 8.289 22.088 1.793 1.00 58.09 81 ASP A C 1
ATOM 665 O O . ASP A 1 81 ? 8.306 22.411 2.978 1.00 58.09 81 ASP A O 1
ATOM 669 N N . PHE A 1 82 ? 8.066 22.998 0.842 1.00 59.12 82 PHE A N 1
ATOM 670 C CA . PHE A 1 82 ? 7.762 24.407 1.125 1.00 59.12 82 PHE A CA 1
ATOM 671 C C . PHE A 1 82 ? 6.408 24.612 1.819 1.00 59.12 82 PHE A C 1
ATOM 673 O O . PHE A 1 82 ? 6.244 25.535 2.618 1.00 59.12 82 PHE A O 1
ATOM 680 N N . GLY A 1 83 ? 5.413 23.782 1.489 1.00 57.00 83 GLY A N 1
ATOM 681 C CA . GLY A 1 83 ? 4.030 23.970 1.932 1.00 57.00 83 GLY A CA 1
ATOM 682 C C . GLY A 1 83 ? 3.867 23.864 3.447 1.00 57.00 83 GLY A C 1
ATOM 683 O O . GLY A 1 83 ? 3.007 24.538 4.028 1.00 57.00 83 GLY A O 1
ATOM 684 N N . THR A 1 84 ? 4.718 23.071 4.099 1.00 63.38 84 THR A N 1
ATOM 685 C CA . THR A 1 84 ? 4.681 22.879 5.548 1.00 63.38 84 THR A CA 1
ATOM 686 C C . THR A 1 84 ? 5.129 24.120 6.309 1.00 63.38 84 THR A C 1
ATOM 688 O O . THR A 1 84 ? 4.476 24.458 7.288 1.00 63.38 84 THR A O 1
ATOM 691 N N . PHE A 1 85 ? 6.098 24.907 5.828 1.00 64.56 85 PHE A N 1
ATOM 692 C CA . PHE A 1 85 ? 6.518 26.154 6.496 1.00 64.56 85 PHE A CA 1
ATOM 693 C C . PHE A 1 85 ? 5.396 27.191 6.613 1.00 64.56 85 PHE A C 1
ATOM 695 O O . PHE A 1 85 ? 5.267 27.865 7.636 1.00 64.56 85 PHE A O 1
ATOM 702 N N . PHE A 1 86 ? 4.548 27.294 5.586 1.00 63.56 86 PHE A N 1
ATOM 703 C CA . PHE A 1 86 ? 3.415 28.225 5.566 1.00 63.56 86 PHE A CA 1
ATOM 704 C C . PHE A 1 86 ? 2.180 27.696 6.314 1.00 63.56 86 PHE A C 1
ATOM 706 O O . PHE A 1 86 ? 1.216 28.436 6.523 1.00 63.56 86 PHE A O 1
ATOM 713 N N . THR A 1 87 ? 2.185 26.420 6.709 1.00 64.19 87 THR A N 1
ATOM 714 C CA . THR A 1 87 ? 1.064 25.753 7.392 1.00 64.19 87 THR A CA 1
ATOM 715 C C . THR A 1 87 ? 1.445 25.167 8.757 1.00 64.19 87 THR A C 1
ATOM 717 O O . THR A 1 87 ? 0.611 24.535 9.414 1.00 64.19 87 THR A O 1
ATOM 720 N N . ASP A 1 88 ? 2.673 25.417 9.222 1.00 71.00 88 ASP A N 1
ATOM 721 C CA . ASP A 1 88 ? 3.201 24.867 10.464 1.00 71.00 88 ASP A CA 1
ATOM 722 C C . ASP A 1 88 ? 2.551 25.519 11.690 1.00 71.00 88 ASP A C 1
ATOM 724 O O . ASP A 1 88 ? 2.814 26.670 12.059 1.00 71.00 88 ASP A O 1
ATOM 728 N N . LYS A 1 89 ? 1.709 24.737 12.370 1.00 71.88 89 LYS A N 1
ATOM 729 C CA . 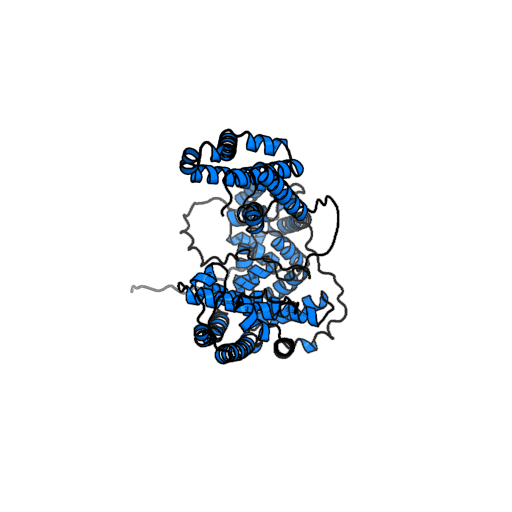LYS A 1 89 ? 0.979 25.172 13.566 1.00 71.88 89 LYS A CA 1
ATOM 730 C C . LYS A 1 89 ? 1.893 25.465 14.760 1.00 71.88 89 LYS A C 1
ATOM 732 O O . LYS A 1 89 ? 1.496 26.235 15.637 1.00 71.88 89 LYS A O 1
ATOM 737 N N . ASN A 1 90 ? 3.085 24.870 14.828 1.00 74.25 90 ASN A N 1
ATOM 738 C CA . ASN A 1 90 ? 4.057 25.150 15.885 1.00 74.25 90 ASN A CA 1
ATOM 739 C C . ASN A 1 90 ? 4.727 26.502 15.647 1.00 74.25 90 ASN A C 1
ATOM 741 O O . ASN A 1 90 ? 4.794 27.301 16.581 1.00 74.25 90 ASN A O 1
ATOM 745 N N . LEU A 1 91 ? 5.129 26.799 14.407 1.00 73.62 91 LEU A N 1
ATOM 746 C CA . LEU A 1 91 ? 5.630 28.127 14.041 1.00 73.62 91 LEU A CA 1
ATOM 747 C C . LEU A 1 91 ? 4.553 29.196 14.290 1.00 73.62 91 LEU A C 1
ATOM 749 O O . LEU A 1 91 ? 4.816 30.208 14.938 1.00 73.62 91 LEU A O 1
ATOM 753 N N . GLU A 1 92 ? 3.306 28.928 13.890 1.00 71.75 92 GLU A N 1
ATOM 754 C CA . GLU A 1 92 ? 2.157 29.809 14.138 1.00 71.75 92 GLU A CA 1
ATOM 755 C C . GLU A 1 92 ? 1.945 30.095 15.640 1.00 71.75 92 GLU A C 1
ATOM 757 O O . GLU A 1 92 ? 1.655 31.225 16.042 1.00 71.75 92 GLU A O 1
ATOM 762 N N . LYS A 1 93 ? 2.117 29.078 16.494 1.00 78.31 93 LYS A N 1
ATOM 763 C CA . LYS A 1 93 ? 1.990 29.200 17.952 1.00 78.31 93 LYS A CA 1
ATOM 764 C C . LYS A 1 93 ? 3.146 29.991 18.571 1.00 78.31 93 LYS A C 1
ATOM 766 O O . LYS A 1 93 ? 2.900 30.767 19.491 1.00 78.31 93 LYS A O 1
ATOM 771 N N . VAL A 1 94 ? 4.371 29.820 18.070 1.00 77.50 94 VAL A N 1
ATOM 772 C CA . VAL A 1 94 ? 5.582 30.516 18.545 1.00 77.50 94 VAL A CA 1
ATOM 773 C C . VAL A 1 94 ? 5.565 32.003 18.182 1.00 77.50 94 VAL A C 1
ATOM 775 O O . VAL A 1 94 ? 5.992 32.834 18.982 1.00 77.50 94 VAL A O 1
ATOM 778 N N . LEU A 1 95 ? 5.020 32.349 17.014 1.00 74.56 95 LEU A N 1
ATOM 779 C CA . LEU A 1 95 ? 4.907 33.736 16.548 1.00 74.56 95 LEU A CA 1
ATOM 780 C C . LEU A 1 95 ? 3.761 34.512 17.218 1.00 74.56 95 LEU A C 1
ATOM 782 O O . LEU A 1 95 ? 3.698 35.740 17.129 1.00 74.56 95 LEU A O 1
ATOM 786 N N . LYS A 1 96 ? 2.847 33.826 17.914 1.00 77.50 96 LYS A N 1
ATOM 787 C CA . LYS A 1 96 ? 1.696 34.464 18.559 1.00 77.50 96 LYS A CA 1
ATOM 788 C C . LYS A 1 96 ? 2.147 35.396 19.691 1.00 77.50 96 LYS A C 1
ATOM 790 O O . LYS A 1 96 ? 2.678 34.950 20.703 1.00 77.50 96 LYS A O 1
ATOM 795 N N . GLY A 1 97 ? 1.858 36.689 19.544 1.00 69.44 97 GLY A N 1
ATOM 796 C CA . GLY A 1 97 ? 2.174 37.714 20.548 1.00 69.44 97 GLY A CA 1
ATOM 797 C C . GLY A 1 97 ? 3.622 38.214 20.517 1.00 69.44 97 GLY A C 1
ATOM 798 O O . GLY A 1 97 ? 4.029 38.906 21.445 1.00 69.44 97 GLY A O 1
ATOM 799 N N . LYS A 1 98 ? 4.392 37.869 19.478 1.00 76.38 98 LYS A N 1
ATOM 800 C CA . LYS A 1 98 ? 5.746 38.389 19.253 1.00 76.38 98 LYS A CA 1
ATOM 801 C C . LYS A 1 98 ? 5.711 39.681 18.449 1.00 76.38 98 LYS A C 1
ATOM 803 O O . LYS A 1 98 ? 4.834 39.870 17.606 1.00 76.38 98 LYS A O 1
ATOM 808 N N . SER A 1 99 ? 6.663 40.570 18.720 1.00 74.88 99 SER A N 1
ATOM 809 C CA . SER A 1 99 ? 6.882 41.741 17.869 1.00 74.88 99 SER A CA 1
ATOM 810 C C . SER A 1 99 ? 7.393 41.312 16.491 1.00 74.88 99 SER A C 1
ATOM 812 O O . SER A 1 99 ? 7.966 40.234 16.342 1.00 74.88 99 SER A O 1
ATOM 814 N N . THR A 1 100 ? 7.235 42.165 15.478 1.00 66.06 100 THR A N 1
ATOM 815 C CA . THR A 1 100 ? 7.693 41.882 14.108 1.00 66.06 100 THR A CA 1
ATOM 816 C C . THR A 1 100 ? 9.172 41.489 14.063 1.00 66.06 100 THR A C 1
ATOM 818 O O . THR A 1 100 ? 9.526 40.514 13.411 1.00 66.06 100 THR A O 1
ATOM 821 N N . LYS A 1 101 ? 10.026 42.193 14.819 1.00 69.56 101 LYS A N 1
ATOM 822 C CA . LYS A 1 101 ? 11.471 41.929 14.874 1.00 69.56 101 LYS A CA 1
ATOM 823 C C . LYS A 1 101 ? 11.790 40.558 15.483 1.00 69.56 101 LYS A C 1
ATOM 825 O O . LYS A 1 101 ? 12.564 39.802 14.907 1.00 69.56 101 LYS A O 1
ATOM 830 N N . GLU A 1 102 ? 11.154 40.218 16.605 1.00 70.81 102 GLU A N 1
ATOM 831 C CA . GLU A 1 102 ? 11.303 38.898 17.238 1.00 70.81 102 GLU A CA 1
ATOM 832 C C . GLU A 1 102 ? 10.754 37.780 16.342 1.00 70.81 102 GLU A C 1
ATOM 834 O O . GLU A 1 102 ? 11.326 36.694 16.277 1.00 70.81 102 GLU A O 1
ATOM 839 N N . GLY A 1 103 ? 9.659 38.044 15.624 1.00 73.81 103 GLY A N 1
ATOM 840 C CA . GLY A 1 103 ? 9.068 37.108 14.675 1.00 73.81 103 GLY A CA 1
ATOM 841 C C . GLY A 1 103 ? 10.004 36.780 13.512 1.00 73.81 103 GLY A C 1
ATOM 842 O O . GLY A 1 103 ? 10.159 35.610 13.172 1.00 73.81 103 GLY A O 1
ATOM 843 N N . THR A 1 104 ? 10.679 37.782 12.941 1.00 69.81 104 THR A N 1
ATOM 844 C CA . THR A 1 104 ? 11.652 37.591 11.853 1.00 69.81 104 THR A CA 1
ATOM 845 C C . THR A 1 104 ? 12.833 36.716 12.278 1.00 69.81 104 THR A C 1
ATOM 847 O O . THR A 1 104 ? 13.185 35.780 11.563 1.00 69.81 104 THR A O 1
ATOM 850 N N . GLU A 1 105 ? 13.426 36.980 13.445 1.00 73.31 105 GLU A N 1
ATOM 851 C CA . GLU A 1 105 ? 14.562 36.202 13.963 1.00 73.31 105 GLU A CA 1
ATOM 852 C C . GLU A 1 105 ? 14.166 34.740 14.244 1.00 73.31 105 GLU A C 1
ATOM 854 O O . GLU A 1 105 ? 14.911 33.811 13.921 1.00 73.31 105 GLU A O 1
ATOM 859 N N . LEU A 1 106 ? 12.959 34.523 14.780 1.00 76.88 106 LEU A N 1
ATOM 860 C CA . LEU A 1 106 ? 12.411 33.187 15.027 1.00 76.88 106 LEU A CA 1
ATOM 861 C C . LEU A 1 106 ? 12.112 32.429 13.729 1.00 76.88 106 LEU A C 1
ATOM 863 O O . LEU A 1 106 ? 12.412 31.239 13.652 1.00 76.88 106 LEU A O 1
ATOM 867 N N . ILE A 1 107 ? 11.570 33.102 12.710 1.00 76.88 107 ILE A N 1
ATOM 868 C CA . ILE A 1 107 ? 11.326 32.516 11.384 1.00 76.88 107 ILE A CA 1
ATOM 869 C C . ILE A 1 107 ? 12.644 32.102 10.732 1.00 76.88 107 ILE A C 1
ATOM 871 O O . ILE A 1 107 ? 12.754 30.970 10.269 1.00 76.88 107 ILE A O 1
ATOM 875 N N . GLN A 1 108 ? 13.656 32.973 10.737 1.00 73.38 108 GLN A N 1
ATOM 876 C CA . GLN A 1 108 ? 14.951 32.664 10.132 1.00 73.38 108 GLN A CA 1
ATOM 877 C C . GLN A 1 108 ? 15.606 31.455 10.808 1.00 73.38 108 GLN A C 1
ATOM 879 O O . GLN A 1 108 ? 16.078 30.546 10.128 1.00 73.38 108 GLN A O 1
ATOM 884 N N . LYS A 1 109 ? 15.596 31.412 12.147 1.00 76.19 109 LYS A N 1
ATOM 885 C CA . LYS A 1 109 ? 16.126 30.273 12.904 1.00 76.19 109 LYS A CA 1
ATOM 886 C C . LYS A 1 109 ? 15.348 28.991 12.599 1.00 76.19 109 LYS A C 1
ATOM 888 O O . LYS A 1 109 ? 15.963 27.958 12.368 1.00 76.19 109 LYS A O 1
ATOM 893 N N . TYR A 1 110 ? 14.018 29.067 12.559 1.00 77.31 110 TYR A N 1
ATOM 894 C CA . TYR A 1 110 ? 13.148 27.930 12.260 1.00 77.31 110 TYR A CA 1
ATOM 895 C C . TYR A 1 110 ? 13.408 27.343 10.868 1.00 77.31 110 TYR A C 1
ATOM 897 O O . TYR A 1 110 ? 13.596 26.135 10.729 1.00 77.31 110 TYR A O 1
ATOM 905 N N . VAL A 1 111 ? 13.456 28.206 9.849 1.00 70.69 111 VAL A N 1
ATOM 906 C CA . VAL A 1 111 ? 13.704 27.813 8.458 1.00 70.69 111 VAL A CA 1
ATOM 907 C C . VAL A 1 111 ? 15.104 27.217 8.312 1.00 70.69 111 VAL A C 1
ATOM 909 O O . VAL A 1 111 ? 15.231 26.126 7.769 1.00 70.69 111 VAL A O 1
ATOM 912 N N . ASN A 1 112 ? 16.136 27.850 8.879 1.00 69.62 112 ASN A N 1
ATOM 913 C CA . ASN A 1 112 ? 17.507 27.338 8.809 1.00 69.62 112 ASN A CA 1
ATOM 914 C C . ASN A 1 112 ? 17.669 25.976 9.503 1.00 69.62 112 ASN A C 1
ATOM 916 O O . ASN A 1 112 ? 18.357 25.110 8.974 1.00 69.62 112 ASN A O 1
ATOM 920 N N . THR A 1 113 ? 17.041 25.764 10.666 1.00 72.31 113 THR A N 1
ATOM 921 C CA . THR A 1 113 ? 17.094 24.467 11.361 1.00 72.31 113 THR A CA 1
ATOM 922 C C . THR A 1 113 ? 16.423 23.371 10.537 1.00 72.31 113 THR A C 1
ATOM 924 O O . THR A 1 113 ? 17.022 22.327 10.316 1.00 72.31 113 THR A O 1
ATOM 927 N N . ARG A 1 114 ? 15.215 23.619 10.024 1.00 69.31 114 ARG A N 1
ATOM 928 C CA . ARG A 1 114 ? 14.470 22.630 9.231 1.00 69.31 114 ARG A CA 1
ATOM 929 C C . ARG A 1 114 ? 15.126 22.313 7.892 1.00 69.31 114 ARG A C 1
ATOM 931 O O . ARG A 1 114 ? 15.131 21.160 7.481 1.00 69.31 114 ARG A O 1
ATOM 938 N N . LEU A 1 115 ? 15.661 23.325 7.213 1.00 66.00 115 LEU A N 1
ATOM 939 C CA . LEU A 1 115 ? 16.351 23.126 5.942 1.00 66.00 115 LEU A CA 1
ATOM 940 C C . LEU A 1 115 ? 17.720 22.463 6.146 1.00 66.00 115 LEU A C 1
ATOM 942 O O . LEU A 1 115 ? 18.067 21.580 5.374 1.00 66.00 115 LEU A O 1
ATOM 946 N N . GLY A 1 116 ? 18.444 22.787 7.224 1.00 61.91 116 GLY A N 1
ATOM 947 C CA . GLY A 1 116 ? 19.678 22.083 7.598 1.00 61.91 116 GLY A CA 1
ATOM 948 C C . GLY A 1 116 ? 19.454 20.612 7.976 1.00 61.91 116 GLY A C 1
ATOM 949 O O . GLY A 1 116 ? 20.254 19.756 7.606 1.00 61.91 116 GLY A O 1
ATOM 950 N N . GLU A 1 117 ? 18.339 20.297 8.649 1.00 62.47 117 GLU A N 1
ATOM 951 C CA . GLU A 1 117 ? 17.897 18.914 8.898 1.00 62.47 117 GLU A CA 1
ATOM 952 C C . GLU A 1 117 ? 17.581 18.166 7.590 1.00 62.47 117 GLU A C 1
ATOM 954 O O . GLU A 1 117 ? 17.866 16.974 7.488 1.00 62.47 117 GLU A O 1
ATOM 959 N N . ALA A 1 118 ? 17.014 18.853 6.593 1.00 54.41 118 ALA A N 1
ATOM 960 C CA . ALA A 1 118 ? 16.602 18.257 5.321 1.00 54.41 118 ALA A CA 1
ATOM 961 C C . ALA A 1 118 ? 17.767 18.009 4.345 1.00 54.41 118 ALA A C 1
ATOM 963 O O . ALA A 1 118 ? 17.740 17.019 3.619 1.00 54.41 118 ALA A O 1
ATOM 964 N N . THR A 1 119 ? 18.797 18.862 4.336 1.00 54.06 119 THR A N 1
ATOM 965 C CA . THR A 1 119 ? 19.938 18.750 3.404 1.00 54.06 119 THR A CA 1
ATOM 966 C C . THR A 1 119 ? 21.165 18.050 3.993 1.00 54.06 119 THR A C 1
ATOM 968 O O . THR A 1 119 ? 22.179 17.892 3.317 1.00 54.06 119 THR A O 1
ATOM 971 N N . GLY A 1 120 ? 21.115 17.630 5.262 1.00 50.66 120 GLY A N 1
ATOM 972 C CA . GLY A 1 120 ? 22.228 16.945 5.932 1.00 50.66 120 GLY A CA 1
ATOM 973 C C . GLY A 1 120 ? 23.443 17.836 6.233 1.00 50.66 120 GLY A C 1
ATOM 974 O O . GLY A 1 120 ? 24.455 17.346 6.741 1.00 50.66 120 GLY A O 1
ATOM 975 N N . ILE A 1 121 ? 23.357 19.146 5.973 1.00 49.12 121 ILE A N 1
ATOM 976 C CA . ILE A 1 121 ? 24.400 20.123 6.301 1.00 49.12 121 ILE A CA 1
ATOM 977 C C . ILE A 1 121 ? 24.289 20.462 7.795 1.00 49.12 121 ILE A C 1
ATOM 979 O O . ILE A 1 121 ? 23.687 21.453 8.208 1.00 49.12 121 ILE A O 1
ATOM 983 N N . ASN A 1 122 ? 24.864 19.606 8.640 1.00 39.31 122 ASN A N 1
ATOM 984 C CA . ASN A 1 122 ? 24.907 19.830 10.082 1.00 39.31 122 ASN A CA 1
ATOM 985 C C . ASN A 1 122 ? 25.932 20.917 10.444 1.00 39.31 122 ASN A C 1
ATOM 987 O O . ASN A 1 122 ? 27.135 20.661 10.514 1.00 39.31 122 ASN A O 1
ATOM 991 N N . HIS A 1 123 ? 25.456 22.107 10.815 1.00 39.03 123 HIS A N 1
ATOM 992 C CA . HIS A 1 123 ? 26.161 22.917 11.808 1.00 39.03 123 HIS A CA 1
ATOM 993 C C . HIS A 1 123 ? 25.890 22.319 13.189 1.00 39.03 123 HIS A C 1
ATOM 995 O O . HIS A 1 123 ? 24.891 22.596 13.847 1.00 39.03 123 HIS A O 1
ATOM 1001 N N . SER A 1 124 ? 26.786 21.426 13.598 1.00 30.67 124 SER A N 1
ATOM 1002 C CA . SER A 1 124 ? 26.783 20.760 14.894 1.00 30.67 124 SER A CA 1
ATOM 1003 C C . SER A 1 124 ? 26.732 21.754 16.057 1.00 30.67 124 SER A C 1
ATOM 1005 O O . SER A 1 124 ? 27.658 22.550 16.202 1.00 30.67 124 SER A O 1
ATOM 1007 N N . GLN A 1 125 ? 25.731 21.617 16.935 1.00 27.55 125 GLN A N 1
ATOM 1008 C CA . GLN A 1 125 ? 25.933 21.570 18.389 1.00 27.55 125 GLN A CA 1
ATOM 1009 C C . GLN A 1 125 ? 24.692 21.026 19.138 1.00 27.55 125 GLN A C 1
ATOM 1011 O O . GLN A 1 125 ? 23.660 21.678 19.250 1.00 27.55 125 GLN A O 1
ATOM 1016 N N . THR A 1 126 ? 24.899 19.828 19.703 1.00 26.66 126 THR A N 1
ATOM 1017 C CA . THR A 1 126 ? 24.372 19.252 20.963 1.00 26.66 126 THR A CA 1
ATOM 1018 C C . THR A 1 126 ? 22.912 18.769 21.135 1.00 26.66 126 THR A C 1
ATOM 1020 O O . THR A 1 126 ? 21.965 19.544 21.151 1.00 26.66 126 THR A O 1
ATOM 1023 N N . SER A 1 127 ? 22.868 17.464 21.473 1.00 27.28 127 SER A N 1
ATOM 1024 C CA . SER A 1 127 ? 22.043 16.689 22.431 1.00 27.28 127 SER A CA 1
ATOM 1025 C C . SER A 1 127 ? 20.676 16.080 22.055 1.00 27.28 127 SER A C 1
ATOM 1027 O O . SER A 1 127 ? 19.665 16.767 21.991 1.00 27.28 127 SER A O 1
ATOM 1029 N N . GLU A 1 128 ? 20.725 14.736 22.028 1.00 23.67 128 GLU A N 1
ATOM 1030 C CA . GLU A 1 128 ? 19.739 13.690 22.377 1.00 23.67 128 GLU A CA 1
ATOM 1031 C C . GLU A 1 128 ? 18.552 13.341 21.452 1.00 23.67 128 GLU A C 1
ATOM 1033 O O . GLU A 1 128 ? 17.985 14.202 20.782 1.00 23.67 128 GLU A O 1
ATOM 1038 N N . PRO A 1 129 ? 18.193 12.034 21.370 1.00 28.77 129 PRO A N 1
ATOM 1039 C CA . PRO A 1 129 ? 17.423 11.487 20.261 1.00 28.77 129 PRO A CA 1
ATOM 1040 C C . PRO A 1 129 ? 15.922 11.720 20.446 1.00 28.77 129 PRO A C 1
ATOM 1042 O O . PRO A 1 129 ? 15.266 11.135 21.311 1.00 28.77 129 PRO A O 1
ATOM 1045 N N . SER A 1 130 ? 15.345 12.536 19.572 1.00 23.83 130 SER A N 1
ATOM 1046 C CA . SER A 1 130 ? 13.902 12.674 19.429 1.00 23.83 130 SER A CA 1
ATOM 1047 C C . SER A 1 130 ? 13.316 11.475 18.667 1.00 23.83 130 SER A C 1
ATOM 1049 O O . SER A 1 130 ? 13.550 11.244 17.485 1.00 23.83 130 SER A O 1
ATOM 1051 N N . SER A 1 131 ? 12.528 10.696 19.409 1.00 26.81 131 SER A N 1
ATOM 1052 C CA . SER A 1 131 ? 11.625 9.620 18.978 1.00 26.81 131 SER A CA 1
ATOM 1053 C C . SER A 1 131 ? 10.879 9.911 17.655 1.00 26.81 131 SER A C 1
ATOM 1055 O O . SER A 1 131 ? 10.231 10.958 17.545 1.00 26.81 131 SER A O 1
ATOM 1057 N N . PRO A 1 132 ? 10.839 8.977 16.679 1.00 31.48 132 PRO A N 1
ATOM 1058 C CA . PRO A 1 132 ? 10.146 9.196 15.418 1.00 31.48 132 PRO A CA 1
ATOM 1059 C C . PRO A 1 132 ? 8.657 8.863 15.574 1.00 31.48 132 PRO A C 1
ATOM 1061 O O . PRO A 1 132 ? 8.197 7.760 15.283 1.00 31.48 132 PRO A O 1
ATOM 1064 N N . ARG A 1 133 ? 7.859 9.839 16.016 1.00 27.47 133 ARG A N 1
ATOM 1065 C CA . ARG A 1 133 ? 6.423 9.862 15.696 1.00 27.47 133 ARG A CA 1
ATOM 1066 C C . ARG A 1 133 ? 6.281 10.588 14.359 1.00 27.47 133 ARG A C 1
ATOM 1068 O O . ARG A 1 133 ? 6.077 11.796 14.326 1.00 27.47 133 ARG A O 1
ATOM 1075 N N . GLY A 1 134 ? 6.428 9.855 13.260 1.00 26.80 134 GLY A N 1
ATOM 1076 C CA . GLY A 1 134 ? 6.147 10.380 11.929 1.00 26.80 134 GLY A CA 1
ATOM 1077 C C . GLY A 1 134 ? 4.652 10.656 11.778 1.00 26.80 134 GLY A C 1
ATOM 1078 O O . GLY A 1 134 ? 3.869 9.736 11.562 1.00 26.80 134 GLY A O 1
ATOM 1079 N N . GLN A 1 135 ? 4.251 11.922 11.895 1.00 27.53 135 GLN A N 1
ATOM 1080 C CA . GLN A 1 135 ? 3.059 12.427 11.221 1.00 27.53 135 GLN A CA 1
ATOM 1081 C C . GLN A 1 135 ? 3.375 12.471 9.721 1.00 27.53 135 GLN A C 1
ATOM 1083 O O . GLN A 1 135 ? 3.738 13.512 9.192 1.00 27.53 135 GLN A O 1
ATOM 1088 N N . PHE A 1 136 ? 3.271 11.331 9.039 1.00 27.75 136 PHE A N 1
ATOM 1089 C CA . PHE A 1 136 ? 3.268 11.288 7.579 1.00 27.75 136 PHE A CA 1
ATOM 1090 C C . PHE A 1 136 ? 1.822 11.139 7.117 1.00 27.75 136 PHE A C 1
ATOM 1092 O O . PHE A 1 136 ? 1.323 10.044 6.882 1.00 27.75 136 PHE A O 1
ATOM 1099 N N . THR A 1 137 ? 1.122 12.267 7.035 1.00 28.00 137 THR A N 1
ATOM 1100 C CA . THR A 1 137 ? -0.044 12.406 6.159 1.00 28.00 137 THR A CA 1
ATOM 1101 C C . THR A 1 137 ? 0.396 13.185 4.927 1.00 28.00 137 THR A C 1
ATOM 1103 O O . THR A 1 137 ? -0.014 14.327 4.735 1.00 28.00 137 THR A O 1
ATOM 1106 N N . THR A 1 138 ? 1.257 12.595 4.101 1.00 26.23 138 THR A N 1
ATOM 1107 C CA . THR A 1 138 ? 1.277 12.957 2.683 1.00 26.23 138 THR A CA 1
ATOM 1108 C C . THR A 1 138 ? 0.049 12.307 2.041 1.00 26.23 138 THR A C 1
ATOM 1110 O O . THR A 1 138 ? -0.231 11.133 2.301 1.00 26.23 138 THR A O 1
ATOM 1113 N N . PRO A 1 139 ? -0.767 13.059 1.288 1.00 28.17 139 PRO A N 1
ATOM 1114 C CA . PRO A 1 139 ? -1.969 12.513 0.681 1.00 28.17 139 PRO A CA 1
ATOM 1115 C C . PRO A 1 139 ? -1.587 11.425 -0.327 1.00 28.17 139 PRO A C 1
ATOM 1117 O O . PRO A 1 139 ? -0.877 11.684 -1.292 1.00 28.17 139 PRO A O 1
ATOM 1120 N N . PHE A 1 140 ? -2.093 10.211 -0.105 1.00 34.78 140 PHE A N 1
ATOM 1121 C CA . PHE A 1 140 ? -2.185 9.188 -1.140 1.00 34.78 140 PHE A CA 1
ATOM 1122 C C . PHE A 1 140 ? -3.066 9.729 -2.267 1.00 34.78 140 PHE A C 1
ATOM 1124 O O . PHE A 1 140 ? -4.275 9.904 -2.095 1.00 34.78 140 PHE A O 1
ATOM 1131 N N . THR A 1 141 ? -2.476 9.994 -3.426 1.00 27.72 141 THR A N 1
ATOM 1132 C CA . THR A 1 141 ? -3.217 10.347 -4.633 1.00 27.72 141 THR A CA 1
ATOM 1133 C C . THR A 1 141 ? -3.724 9.078 -5.308 1.00 27.72 141 THR A C 1
ATOM 1135 O O . THR A 1 141 ? -3.102 8.505 -6.197 1.00 27.72 141 THR A O 1
ATOM 1138 N N . LEU A 1 142 ? -4.888 8.619 -4.852 1.00 29.31 142 LEU A N 1
ATOM 1139 C CA . LEU A 1 142 ? -5.717 7.662 -5.573 1.00 29.31 142 LEU A CA 1
ATOM 1140 C C . LEU A 1 142 ? -6.575 8.441 -6.570 1.00 29.31 142 LEU A C 1
ATOM 1142 O O . LEU A 1 142 ? -7.500 9.157 -6.192 1.00 29.31 142 LEU A O 1
ATOM 1146 N N . TYR A 1 143 ? -6.222 8.341 -7.848 1.00 33.53 143 TYR A N 1
ATOM 1147 C CA . TYR A 1 143 ? -6.952 8.993 -8.927 1.00 33.53 143 TYR A CA 1
ATOM 1148 C C . TYR A 1 143 ? -8.075 8.081 -9.421 1.00 33.53 143 TYR A C 1
ATOM 1150 O O . TYR A 1 143 ? -7.824 6.968 -9.883 1.00 33.53 143 TYR A O 1
ATOM 1158 N N . ASN A 1 144 ? -9.309 8.576 -9.334 1.00 25.86 144 ASN A N 1
ATOM 1159 C CA . ASN A 1 144 ? -10.498 7.936 -9.888 1.00 25.86 144 ASN A CA 1
ATOM 1160 C C . ASN A 1 144 ? -10.321 7.642 -11.385 1.00 25.86 144 ASN A C 1
ATOM 1162 O O . ASN A 1 144 ? -9.925 8.537 -12.122 1.00 25.86 144 ASN A O 1
ATOM 1166 N N . SER A 1 145 ? -10.675 6.416 -11.794 1.00 29.94 145 SER A N 1
ATOM 1167 C CA . SER A 1 145 ? -11.119 5.968 -13.130 1.00 29.94 145 SER A CA 1
ATOM 1168 C C . SER A 1 145 ? -10.441 6.535 -14.396 1.00 29.94 145 SER A C 1
ATOM 1170 O O . SER A 1 145 ? -10.372 7.736 -14.631 1.00 29.94 145 SER A O 1
ATOM 1172 N N . CYS A 1 146 ? -10.082 5.613 -15.293 1.00 26.16 146 CYS A N 1
ATOM 1173 C CA . CYS A 1 146 ? -9.629 5.821 -16.673 1.00 26.16 146 CYS A CA 1
ATOM 1174 C C . CYS A 1 146 ? -10.243 7.070 -17.364 1.00 26.16 146 CYS A C 1
ATOM 1176 O O . CYS A 1 146 ? -11.462 7.111 -17.572 1.00 26.16 146 CYS A O 1
ATOM 1178 N N . PRO A 1 147 ? -9.446 8.076 -17.785 1.00 25.84 147 PRO A N 1
ATOM 1179 C CA . PRO A 1 147 ? -9.938 9.076 -18.715 1.00 25.84 147 PRO A CA 1
ATOM 1180 C C . PRO A 1 147 ? -10.168 8.396 -20.066 1.00 25.84 147 PRO A C 1
ATOM 1182 O O . PRO A 1 147 ? -9.239 7.865 -20.677 1.00 25.84 147 PRO A O 1
ATOM 1185 N N . LYS A 1 148 ? -11.420 8.418 -20.543 1.00 27.52 148 LYS A N 1
ATOM 1186 C CA . LYS A 1 148 ? -11.763 8.031 -21.917 1.00 27.52 148 LYS A CA 1
ATOM 1187 C C . LYS A 1 148 ? -10.837 8.784 -22.872 1.00 27.52 148 LYS A C 1
ATOM 1189 O O . LYS A 1 148 ? -10.862 10.013 -22.928 1.00 27.52 148 LYS A O 1
ATOM 1194 N N . SER A 1 149 ? -10.008 8.035 -23.592 1.00 27.05 149 SER A N 1
ATOM 1195 C CA . SER A 1 149 ? -9.110 8.584 -24.607 1.00 27.05 149 SER A CA 1
ATOM 1196 C C . SER A 1 149 ? -9.932 9.308 -25.685 1.00 27.05 149 SER A C 1
ATOM 1198 O O . SER A 1 149 ? -10.977 8.788 -26.085 1.00 27.05 149 SER A O 1
ATOM 1200 N N . PRO A 1 150 ? -9.504 10.485 -26.174 1.00 24.78 150 PRO A N 1
ATOM 1201 C CA . PRO A 1 150 ? -10.154 11.117 -27.316 1.00 24.78 150 PRO A CA 1
ATOM 1202 C C . PRO A 1 150 ? -9.941 10.263 -28.582 1.00 24.78 150 PRO A C 1
ATOM 1204 O O . PRO A 1 150 ? -8.923 9.571 -28.686 1.00 24.78 150 PRO A O 1
ATOM 1207 N N . PRO A 1 151 ? -10.875 10.284 -29.552 1.00 25.81 151 PRO A N 1
ATOM 1208 C CA . PRO A 1 151 ? -10.759 9.474 -30.755 1.00 25.81 151 PRO A CA 1
ATOM 1209 C C . PRO A 1 151 ? -9.572 9.927 -31.614 1.00 25.81 151 PRO A C 1
ATOM 1211 O O . PRO A 1 151 ? -9.333 11.120 -31.813 1.00 25.81 151 PRO A O 1
ATOM 1214 N N . LEU A 1 152 ? -8.837 8.936 -32.121 1.00 27.81 152 LEU A N 1
ATOM 1215 C CA . LEU A 1 152 ? -7.696 9.071 -33.022 1.00 27.81 152 LEU A CA 1
ATOM 1216 C C . LEU A 1 152 ? -8.075 9.887 -34.265 1.00 27.81 152 LEU A C 1
ATOM 1218 O O . LEU A 1 152 ? -8.930 9.481 -35.050 1.00 27.81 152 LEU A O 1
ATOM 1222 N N . SER A 1 153 ? -7.384 11.007 -34.485 1.00 25.55 153 SER A N 1
ATOM 1223 C CA . SER A 1 153 ? -7.348 11.628 -35.808 1.00 25.55 153 SER A CA 1
ATOM 1224 C C . SER A 1 153 ? -6.271 10.934 -36.640 1.00 25.55 153 SER A C 1
ATOM 1226 O O . SER A 1 153 ? -5.087 10.943 -36.305 1.00 25.55 153 SER A O 1
ATOM 1228 N N . HIS A 1 154 ? -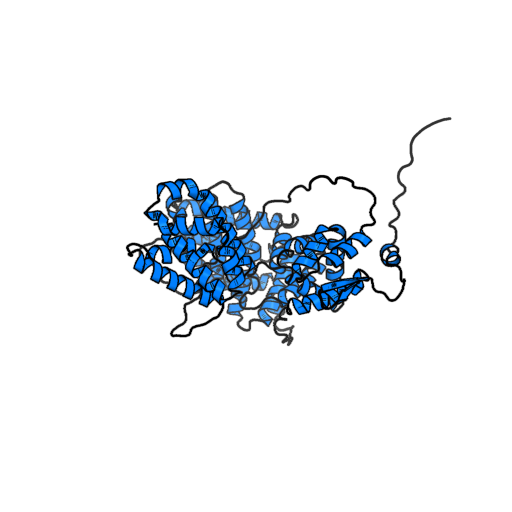6.691 10.289 -37.728 1.00 31.39 154 HIS A N 1
ATOM 1229 C CA . HIS A 1 154 ? -5.788 9.745 -38.731 1.00 31.39 154 HIS A CA 1
ATOM 1230 C C . HIS A 1 154 ? -4.985 10.887 -39.366 1.00 31.39 154 HIS A C 1
ATOM 1232 O O . HIS A 1 154 ? -5.518 11.660 -40.163 1.00 31.39 154 HIS A O 1
ATOM 1238 N N . ARG A 1 155 ? -3.688 10.975 -39.057 1.00 30.25 155 ARG A N 1
ATOM 1239 C CA . ARG A 1 155 ? -2.717 11.646 -39.927 1.00 30.25 155 ARG A CA 1
ATOM 1240 C C . ARG A 1 155 ? -1.808 10.613 -40.578 1.00 30.25 155 ARG A C 1
ATOM 1242 O O . ARG A 1 155 ? -1.215 9.752 -39.942 1.00 30.25 155 ARG A O 1
ATOM 1249 N N . THR A 1 156 ? -1.793 10.720 -41.894 1.00 31.69 156 THR A N 1
ATOM 1250 C CA . THR A 1 156 ? -1.196 9.863 -42.909 1.00 31.69 156 THR A CA 1
ATOM 1251 C C . THR A 1 156 ? 0.331 9.778 -42.844 1.00 31.69 156 THR A C 1
ATOM 1253 O O . THR A 1 156 ? 1.008 10.799 -42.774 1.00 31.69 156 THR A O 1
ATOM 1256 N N . GLY A 1 157 ? 0.854 8.563 -43.040 1.00 34.84 157 GLY A N 1
ATOM 1257 C CA . GLY A 1 157 ? 1.907 8.314 -44.033 1.00 34.84 157 GLY A CA 1
ATOM 1258 C C . GLY A 1 157 ? 3.343 8.746 -43.727 1.00 34.84 157 GLY A C 1
ATOM 1259 O O . GLY A 1 157 ? 4.079 9.018 -44.672 1.00 34.84 157 GLY A O 1
ATOM 1260 N N . VAL A 1 158 ? 3.777 8.784 -42.465 1.00 33.59 158 VAL A N 1
ATOM 1261 C CA . VAL A 1 158 ? 5.200 8.961 -42.119 1.00 33.59 158 VAL A CA 1
ATOM 1262 C C . VAL A 1 158 ? 5.699 7.702 -41.426 1.00 33.59 158 VAL A C 1
ATOM 1264 O O . VAL A 1 158 ? 5.064 7.223 -40.495 1.00 33.59 158 VAL A O 1
ATOM 1267 N N . ASN A 1 159 ? 6.815 7.148 -41.905 1.00 39.56 159 ASN A N 1
ATOM 1268 C CA . ASN A 1 159 ? 7.410 5.925 -41.373 1.00 39.56 159 ASN A CA 1
ATOM 1269 C C . ASN A 1 159 ? 7.815 6.142 -39.893 1.00 39.56 159 ASN A C 1
ATOM 1271 O O . ASN A 1 159 ? 8.785 6.867 -39.644 1.00 39.56 159 ASN A O 1
ATOM 1275 N N . PRO A 1 160 ? 7.084 5.576 -38.912 1.00 42.28 160 PRO A N 1
ATOM 1276 C CA . PRO A 1 160 ? 7.176 5.976 -37.502 1.00 42.28 160 PRO A CA 1
ATOM 1277 C C . PRO A 1 160 ? 8.549 5.678 -36.884 1.00 42.28 160 PRO A C 1
ATOM 1279 O O . PRO A 1 160 ? 9.000 6.381 -35.986 1.00 42.28 160 PRO A O 1
ATOM 1282 N N . GLU A 1 161 ? 9.266 4.694 -37.425 1.00 40.72 161 GLU A N 1
ATOM 1283 C CA . GLU A 1 161 ? 10.590 4.265 -36.954 1.00 40.72 161 GLU A CA 1
ATOM 1284 C C . GLU A 1 161 ? 11.682 5.312 -37.181 1.00 40.72 161 GLU A C 1
ATOM 1286 O O . GLU A 1 161 ? 12.557 5.489 -36.338 1.00 40.72 161 GLU A O 1
ATOM 1291 N N . LYS A 1 162 ? 11.610 6.057 -38.290 1.00 40.66 162 LYS A N 1
ATOM 1292 C CA . LYS A 1 162 ? 12.586 7.115 -38.590 1.00 40.66 162 LYS A CA 1
ATOM 1293 C C . LYS A 1 162 ? 12.405 8.325 -37.666 1.00 40.66 162 LYS A C 1
ATOM 1295 O O . LYS A 1 162 ? 13.377 8.995 -37.344 1.00 40.66 162 LYS A O 1
ATOM 1300 N N . ASN A 1 163 ? 11.170 8.549 -37.213 1.00 45.44 163 ASN A N 1
ATOM 1301 C CA . ASN A 1 163 ? 10.790 9.656 -36.340 1.00 45.44 163 ASN A CA 1
ATOM 1302 C C . ASN A 1 163 ? 11.174 9.389 -34.873 1.00 45.44 163 ASN A C 1
ATOM 1304 O O . ASN A 1 163 ? 11.601 10.310 -34.187 1.00 45.44 163 ASN A O 1
ATOM 1308 N N . ILE A 1 164 ? 11.105 8.127 -34.419 1.00 46.53 164 ILE A N 1
ATOM 1309 C CA . ILE A 1 164 ? 11.585 7.717 -33.087 1.00 46.53 164 ILE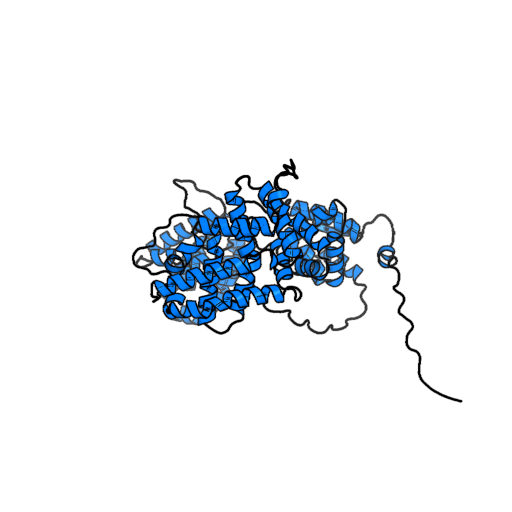 A CA 1
ATOM 1310 C C . ILE A 1 164 ? 13.075 8.030 -32.951 1.00 46.53 164 ILE A C 1
ATOM 1312 O O . ILE A 1 164 ? 13.472 8.754 -32.048 1.00 46.53 164 ILE A O 1
ATOM 1316 N N . ILE A 1 165 ? 13.892 7.554 -33.892 1.00 44.53 165 ILE A N 1
ATOM 1317 C CA . ILE A 1 165 ? 15.348 7.738 -33.855 1.00 44.53 165 ILE A CA 1
ATOM 1318 C C . ILE A 1 165 ? 15.693 9.227 -33.923 1.00 44.53 165 ILE A C 1
ATOM 1320 O O . ILE A 1 165 ? 16.418 9.726 -33.077 1.00 44.53 165 ILE A O 1
ATOM 1324 N N . GLU A 1 166 ? 15.118 9.968 -34.872 1.00 42.22 166 GLU A N 1
ATOM 1325 C CA . GLU A 1 166 ? 15.429 11.387 -35.064 1.00 42.22 166 GLU A CA 1
ATOM 1326 C C . GLU A 1 166 ? 14.953 12.285 -33.902 1.00 42.22 166 GLU A C 1
ATOM 1328 O O . GLU A 1 166 ? 15.620 13.269 -33.582 1.00 42.22 166 GLU A O 1
ATOM 1333 N N . MET A 1 167 ? 13.848 11.947 -33.224 1.00 44.72 167 MET A N 1
ATOM 1334 C CA . MET A 1 167 ? 13.403 12.652 -32.013 1.00 44.72 167 MET A CA 1
ATOM 1335 C C . MET A 1 167 ? 14.233 12.292 -30.779 1.00 44.72 167 MET A C 1
ATOM 1337 O O . MET A 1 167 ? 14.607 13.198 -30.032 1.00 44.72 167 MET A O 1
ATOM 1341 N N . LEU A 1 168 ? 14.552 11.006 -30.584 1.00 48.25 168 LEU A N 1
ATOM 1342 C CA . LEU A 1 168 ? 15.409 10.545 -29.489 1.00 48.25 168 LEU A CA 1
ATOM 1343 C C . LEU A 1 168 ? 16.836 11.127 -29.620 1.00 48.25 168 LEU A C 1
ATOM 1345 O O . LEU A 1 168 ? 17.439 11.507 -28.621 1.00 48.25 168 LEU A O 1
ATOM 1349 N N . SER A 1 169 ? 17.350 11.298 -30.846 1.00 44.69 169 SER A N 1
ATOM 1350 C CA . SER A 1 169 ? 18.660 11.916 -31.116 1.00 44.69 169 SER A CA 1
ATOM 1351 C C . SER A 1 169 ? 18.694 13.441 -30.927 1.00 44.69 169 SER A C 1
ATOM 1353 O O . SER A 1 169 ? 19.764 13.978 -30.644 1.00 44.69 169 SER A O 1
ATOM 1355 N N . ARG A 1 170 ? 17.569 14.154 -31.112 1.00 42.59 170 ARG A N 1
ATOM 1356 C CA . ARG A 1 170 ? 17.508 15.632 -31.051 1.00 42.59 170 ARG A CA 1
ATOM 1357 C C . ARG A 1 170 ? 17.297 16.196 -29.646 1.00 42.59 170 ARG A C 1
ATOM 1359 O O . ARG A 1 170 ? 17.694 17.334 -29.419 1.00 42.59 170 ARG A O 1
ATOM 1366 N N . LYS A 1 171 ? 16.638 15.456 -28.746 1.00 42.69 171 LYS A N 1
ATOM 1367 C CA . LYS A 1 171 ? 16.342 15.942 -27.388 1.00 42.69 171 LYS A CA 1
ATOM 1368 C C . LYS A 1 171 ? 17.471 15.684 -26.392 1.00 42.69 171 LYS A C 1
ATOM 1370 O O . LYS A 1 171 ? 17.701 16.551 -25.560 1.00 42.69 171 LYS A O 1
ATOM 1375 N N . GLY A 1 172 ? 18.191 14.564 -26.516 1.00 48.94 172 GLY A N 1
ATOM 1376 C CA . GLY A 1 172 ? 19.075 14.091 -25.448 1.00 48.94 172 GLY A CA 1
ATOM 1377 C C . GLY A 1 172 ? 18.255 13.722 -24.207 1.00 48.94 172 GLY A C 1
ATOM 1378 O O . GLY A 1 172 ? 17.274 14.384 -23.878 1.00 48.94 172 GLY A O 1
ATOM 1379 N N . PHE A 1 173 ? 18.612 12.637 -23.535 1.00 59.56 173 PHE A N 1
ATOM 1380 C CA . PHE A 1 173 ? 17.990 12.289 -22.259 1.00 59.56 173 PHE A CA 1
ATOM 1381 C C . PHE A 1 173 ? 19.085 12.274 -21.211 1.00 59.56 173 PHE A C 1
ATOM 1383 O O . PHE A 1 173 ? 20.068 11.548 -21.354 1.00 59.56 173 PHE A O 1
ATOM 1390 N N . THR A 1 174 ? 18.939 13.131 -20.205 1.00 63.28 174 THR A N 1
ATOM 1391 C CA . THR A 1 174 ? 19.850 13.192 -19.059 1.00 63.28 174 THR A CA 1
ATOM 1392 C C . THR A 1 174 ? 19.396 12.283 -17.922 1.00 63.28 174 THR A C 1
ATOM 1394 O O . THR A 1 174 ? 20.192 12.022 -17.029 1.00 63.28 174 THR A O 1
ATOM 1397 N N . THR A 1 175 ? 18.151 11.791 -17.969 1.00 73.81 175 THR A N 1
ATOM 1398 C CA . THR A 1 175 ? 17.528 10.947 -16.938 1.00 73.81 175 THR A CA 1
ATOM 1399 C C . THR A 1 175 ? 16.811 9.738 -17.547 1.00 73.81 175 THR A C 1
ATOM 1401 O O . THR A 1 175 ? 16.476 9.719 -18.740 1.00 73.81 175 THR A O 1
ATOM 1404 N N . ILE A 1 176 ? 16.555 8.716 -16.724 1.00 78.31 176 ILE A N 1
ATOM 1405 C CA . ILE A 1 176 ? 15.749 7.544 -17.113 1.00 78.31 176 ILE A CA 1
ATOM 1406 C C . ILE A 1 176 ? 14.284 7.936 -17.336 1.00 78.31 176 ILE A C 1
ATOM 1408 O O . ILE A 1 176 ? 13.619 7.404 -18.231 1.00 78.31 176 ILE A O 1
ATOM 1412 N N . GLU A 1 177 ? 13.781 8.879 -16.543 1.00 82.19 177 GLU A N 1
ATOM 1413 C CA . GLU A 1 177 ? 12.414 9.380 -16.654 1.00 82.19 177 GLU A CA 1
ATOM 1414 C C . GLU A 1 177 ? 12.150 10.003 -18.029 1.00 82.19 177 GLU A C 1
ATOM 1416 O O . GLU A 1 177 ? 11.204 9.591 -18.712 1.00 82.19 177 GLU A O 1
ATOM 1421 N N . ASP A 1 178 ? 13.021 10.917 -18.475 1.00 75.44 178 ASP A N 1
ATOM 1422 C CA . ASP A 1 178 ? 12.848 11.610 -19.754 1.00 75.44 178 ASP A CA 1
ATOM 1423 C C . ASP A 1 178 ? 12.853 10.618 -20.933 1.00 75.44 178 ASP A C 1
ATOM 1425 O O . ASP A 1 178 ? 12.136 10.801 -21.924 1.00 75.44 178 ASP A O 1
ATOM 1429 N N . PHE A 1 179 ? 13.636 9.535 -20.830 1.00 76.94 179 PHE A N 1
ATOM 1430 C CA . PHE A 1 179 ? 13.670 8.478 -21.840 1.00 76.94 179 PHE A CA 1
ATOM 1431 C C . PHE A 1 179 ? 12.310 7.782 -21.979 1.00 76.94 179 PHE A C 1
ATOM 1433 O O . PHE A 1 179 ? 11.786 7.662 -23.094 1.00 76.94 179 PHE A O 1
ATOM 1440 N N . PHE A 1 180 ? 11.712 7.336 -20.869 1.00 81.00 180 PHE A N 1
ATOM 1441 C CA . PHE A 1 180 ? 10.401 6.683 -20.913 1.00 81.00 180 PHE A CA 1
ATOM 1442 C C . PHE A 1 180 ? 9.297 7.662 -21.314 1.00 81.00 180 PHE A C 1
ATOM 1444 O O . PHE A 1 180 ? 8.436 7.288 -22.114 1.00 81.00 180 PHE A O 1
ATOM 1451 N N . GLU A 1 181 ? 9.345 8.915 -20.853 1.00 80.88 181 GLU A N 1
ATOM 1452 C CA . GLU A 1 181 ? 8.417 9.959 -21.302 1.00 80.88 181 GLU A CA 1
ATOM 1453 C C . GLU A 1 181 ? 8.504 10.150 -22.824 1.00 80.88 181 GLU A C 1
ATOM 1455 O O . GLU A 1 181 ? 7.483 10.202 -23.522 1.00 80.88 181 GLU A O 1
ATOM 1460 N N . GLY A 1 182 ? 9.728 10.183 -23.360 1.00 68.44 182 GLY A N 1
ATOM 1461 C CA . GLY A 1 182 ? 10.002 10.233 -24.789 1.00 68.44 182 GLY A CA 1
ATOM 1462 C C . GLY A 1 182 ? 9.386 9.055 -25.540 1.00 68.44 182 GLY A C 1
ATOM 1463 O O . GLY A 1 182 ? 8.657 9.267 -26.512 1.00 68.44 182 GLY A O 1
ATOM 1464 N N . LEU A 1 183 ? 9.613 7.822 -25.076 1.00 73.38 183 LEU A N 1
ATOM 1465 C CA . LEU A 1 183 ? 9.034 6.625 -25.690 1.00 73.38 183 LEU A CA 1
ATOM 1466 C C . LEU A 1 183 ? 7.498 6.664 -25.691 1.00 73.38 183 LEU A C 1
ATOM 1468 O O . LEU A 1 183 ? 6.885 6.490 -26.749 1.00 73.38 183 LEU A O 1
ATOM 1472 N N . PHE A 1 184 ? 6.879 6.943 -24.539 1.00 78.69 184 PHE A N 1
ATOM 1473 C CA . PHE A 1 184 ? 5.420 7.005 -24.402 1.00 78.69 184 PHE A CA 1
ATOM 1474 C C . PHE A 1 184 ? 4.782 8.103 -25.255 1.00 78.69 184 PHE A C 1
ATOM 1476 O O . PHE A 1 184 ? 3.663 7.931 -25.748 1.00 78.69 184 PHE A O 1
ATOM 1483 N N . SER A 1 185 ? 5.486 9.220 -25.443 1.00 72.44 185 SER A N 1
ATOM 1484 C CA . SER A 1 185 ? 5.030 10.337 -26.273 1.00 72.44 185 SER A CA 1
ATOM 1485 C C . SER A 1 185 ? 5.037 10.015 -27.767 1.00 72.44 185 SER A C 1
ATOM 1487 O O . SER A 1 185 ? 4.297 10.641 -28.526 1.00 72.44 185 SER A O 1
ATOM 1489 N N . ILE A 1 186 ? 5.862 9.057 -28.201 1.00 64.94 186 ILE A N 1
ATOM 1490 C CA . ILE A 1 186 ? 6.009 8.716 -29.617 1.00 64.94 186 ILE A CA 1
ATOM 1491 C C . ILE A 1 186 ? 5.098 7.550 -30.011 1.00 64.94 186 ILE A C 1
ATOM 1493 O O . ILE A 1 186 ? 4.322 7.679 -30.958 1.00 64.94 186 ILE A O 1
ATOM 1497 N N . ASP A 1 187 ? 5.189 6.413 -29.315 1.00 69.25 187 ASP A N 1
ATOM 1498 C CA . ASP A 1 187 ? 4.409 5.215 -29.648 1.00 69.25 187 ASP A CA 1
ATOM 1499 C C . ASP A 1 187 ? 4.163 4.343 -28.413 1.00 69.25 187 ASP A C 1
ATOM 1501 O O . ASP A 1 187 ? 4.922 3.423 -28.106 1.00 69.25 187 ASP A O 1
ATOM 1505 N N . LYS A 1 188 ? 3.032 4.589 -27.744 1.00 79.06 188 LYS A N 1
ATOM 1506 C CA . LYS A 1 188 ? 2.616 3.850 -26.543 1.00 79.06 188 LYS A CA 1
ATOM 1507 C C . LYS A 1 188 ? 2.586 2.334 -26.733 1.00 79.06 188 LYS A C 1
ATOM 1509 O O . LYS A 1 188 ? 2.899 1.605 -25.794 1.00 79.06 188 LYS A O 1
ATOM 1514 N N . LYS A 1 189 ? 2.197 1.847 -27.919 1.00 77.69 189 LYS A N 1
ATOM 1515 C CA . LYS A 1 189 ? 2.086 0.405 -28.173 1.00 77.69 189 LYS A CA 1
ATOM 1516 C C . LYS A 1 189 ? 3.474 -0.225 -28.217 1.00 77.69 189 LYS A C 1
ATOM 1518 O O . LYS A 1 189 ? 3.706 -1.227 -27.546 1.00 77.69 189 LYS A O 1
ATOM 1523 N N . LYS A 1 190 ? 4.408 0.392 -28.944 1.00 71.75 190 LYS A N 1
ATOM 1524 C CA . LYS A 1 190 ? 5.799 -0.080 -28.998 1.00 71.75 190 LYS A CA 1
ATOM 1525 C C . LYS A 1 190 ? 6.507 0.047 -27.652 1.00 71.75 190 LYS A C 1
ATOM 1527 O O . LYS A 1 190 ? 7.275 -0.841 -27.296 1.00 71.75 190 LYS A O 1
ATOM 1532 N N . THR A 1 191 ? 6.235 1.101 -26.882 1.00 79.38 191 THR A N 1
ATOM 1533 C CA . THR A 1 191 ? 6.760 1.230 -25.513 1.00 79.38 191 THR A CA 1
ATOM 1534 C C . THR A 1 191 ? 6.278 0.087 -24.624 1.00 79.38 191 THR A C 1
ATOM 1536 O O . THR A 1 191 ? 7.080 -0.499 -23.902 1.00 79.38 191 THR A O 1
ATOM 1539 N N . ALA A 1 192 ? 4.998 -0.284 -24.718 1.00 84.50 192 ALA A N 1
ATOM 1540 C CA . ALA A 1 192 ? 4.463 -1.422 -23.980 1.00 84.50 192 ALA A CA 1
ATOM 1541 C C . ALA A 1 192 ? 5.112 -2.748 -24.391 1.00 84.50 192 ALA A C 1
ATOM 1543 O O . ALA A 1 192 ? 5.527 -3.515 -23.526 1.00 84.50 192 ALA A O 1
ATOM 1544 N N . GLU A 1 193 ? 5.276 -2.996 -25.693 1.00 78.81 193 GLU A N 1
ATOM 1545 C CA . GLU A 1 193 ? 5.991 -4.178 -26.193 1.00 78.81 193 GLU A CA 1
ATOM 1546 C C . GLU A 1 193 ? 7.444 -4.222 -25.691 1.00 78.81 193 GLU A C 1
ATOM 1548 O O . GLU A 1 193 ? 7.920 -5.280 -25.286 1.00 78.81 193 GLU A O 1
ATOM 1553 N N . PHE A 1 194 ? 8.140 -3.082 -25.655 1.00 81.75 194 PHE A N 1
ATOM 1554 C CA . PHE A 1 194 ? 9.499 -2.981 -25.118 1.00 81.75 194 PHE A CA 1
ATOM 1555 C C . PHE A 1 194 ? 9.564 -3.332 -23.625 1.00 81.75 194 PHE A C 1
ATOM 1557 O O . PHE A 1 194 ? 10.357 -4.190 -23.234 1.00 81.75 194 PHE A O 1
ATOM 1564 N N . ILE A 1 195 ? 8.695 -2.733 -22.806 1.00 88.44 195 ILE A N 1
ATOM 1565 C CA . ILE A 1 195 ? 8.611 -3.009 -21.363 1.00 88.44 195 ILE A CA 1
ATOM 1566 C C . ILE A 1 195 ? 8.333 -4.496 -21.114 1.00 88.44 195 ILE A C 1
ATOM 1568 O O . ILE A 1 195 ? 9.004 -5.125 -20.298 1.00 88.44 195 ILE A O 1
ATOM 1572 N N . LEU A 1 196 ? 7.386 -5.083 -21.849 1.00 86.75 196 LEU A N 1
ATOM 1573 C CA . LEU A 1 196 ? 7.021 -6.492 -21.694 1.00 86.75 196 LEU A CA 1
ATOM 1574 C C . LEU A 1 196 ? 8.114 -7.437 -22.168 1.00 86.75 196 LEU A C 1
ATOM 1576 O O . LEU A 1 196 ? 8.337 -8.468 -21.540 1.00 86.75 196 LEU A O 1
ATOM 1580 N N . ASN A 1 197 ? 8.814 -7.098 -23.250 1.00 83.06 197 ASN A N 1
ATOM 1581 C CA . ASN A 1 197 ? 9.947 -7.889 -23.706 1.00 83.06 197 ASN A CA 1
ATOM 1582 C C . ASN A 1 197 ? 11.035 -7.941 -22.638 1.00 83.06 197 ASN A C 1
ATOM 1584 O O . ASN A 1 197 ? 11.541 -9.026 -22.368 1.00 83.06 197 ASN A O 1
ATOM 1588 N N . LEU A 1 198 ? 11.350 -6.811 -21.998 1.00 83.69 198 LEU A N 1
ATOM 1589 C CA . LEU A 1 198 ? 12.290 -6.756 -20.879 1.00 83.69 198 LEU A CA 1
ATOM 1590 C C . LEU A 1 198 ? 11.800 -7.570 -19.674 1.00 83.69 198 LEU A C 1
ATOM 1592 O O . LEU A 1 198 ? 12.541 -8.408 -19.161 1.00 83.69 198 LEU A O 1
ATOM 1596 N N . ALA A 1 199 ? 10.535 -7.395 -19.288 1.00 86.12 199 ALA A N 1
ATOM 1597 C CA . ALA A 1 199 ? 9.920 -8.096 -18.162 1.00 86.12 199 ALA A CA 1
ATOM 1598 C C . ALA A 1 199 ? 9.679 -9.599 -18.403 1.00 86.12 199 ALA A C 1
ATOM 1600 O O . ALA A 1 199 ? 9.312 -10.310 -17.476 1.00 86.12 199 ALA A O 1
ATOM 1601 N N . ARG A 1 200 ? 9.880 -10.106 -19.625 1.00 85.38 200 ARG A N 1
ATOM 1602 C CA . ARG A 1 200 ? 9.763 -11.535 -19.974 1.00 85.38 200 ARG A CA 1
ATOM 1603 C C . ARG A 1 200 ? 11.096 -12.200 -20.297 1.00 85.38 200 ARG A C 1
ATOM 1605 O O . ARG A 1 200 ? 11.126 -13.394 -20.616 1.00 85.38 200 ARG A O 1
ATOM 1612 N N . ARG A 1 201 ? 12.209 -11.459 -20.244 1.00 80.56 201 ARG A N 1
ATOM 1613 C CA . ARG A 1 201 ? 13.530 -12.063 -20.450 1.00 80.56 201 ARG A CA 1
ATOM 1614 C C . ARG A 1 201 ? 13.819 -13.082 -19.352 1.00 80.56 201 ARG A C 1
ATOM 1616 O O . ARG A 1 201 ? 13.346 -12.973 -18.229 1.00 80.56 201 ARG A O 1
ATOM 1623 N N . LYS A 1 202 ? 14.620 -14.088 -19.696 1.00 76.50 202 LYS A N 1
ATOM 1624 C CA . LYS A 1 202 ? 15.044 -15.162 -18.780 1.00 76.50 202 LYS A CA 1
ATOM 1625 C C . LYS A 1 202 ? 16.539 -15.112 -18.458 1.00 76.50 202 LYS A C 1
ATOM 1627 O O . LYS A 1 202 ? 17.092 -16.068 -17.926 1.00 76.50 202 LYS A O 1
ATOM 1632 N N . ASP A 1 203 ? 17.207 -14.031 -18.841 1.00 76.31 203 ASP A N 1
ATOM 1633 C CA . ASP A 1 203 ? 18.640 -13.819 -18.657 1.00 76.31 203 ASP A CA 1
ATOM 1634 C C . ASP A 1 203 ? 18.905 -12.682 -17.657 1.00 76.31 203 ASP A C 1
ATOM 1636 O O . ASP A 1 203 ? 17.988 -12.145 -17.041 1.00 76.31 203 ASP A O 1
ATOM 1640 N N . LYS A 1 204 ? 20.178 -12.310 -17.480 1.00 71.56 204 LYS A N 1
ATOM 1641 C CA . LYS A 1 204 ? 20.597 -11.259 -16.534 1.00 71.56 204 LYS A CA 1
ATOM 1642 C C . LYS A 1 204 ? 19.970 -9.888 -16.812 1.00 71.56 204 LYS A C 1
ATOM 1644 O O . LYS A 1 204 ? 19.947 -9.049 -15.921 1.00 71.56 204 LYS A O 1
ATOM 1649 N N . VAL A 1 205 ? 19.451 -9.662 -18.019 1.00 71.94 205 VAL A N 1
ATOM 1650 C CA . VAL A 1 205 ? 18.768 -8.412 -18.367 1.00 71.94 205 VAL A CA 1
ATOM 1651 C C . VAL A 1 205 ? 17.438 -8.285 -17.632 1.00 71.94 205 VAL A C 1
ATOM 1653 O O . VAL A 1 205 ? 17.003 -7.174 -17.354 1.00 71.94 205 VAL A O 1
ATOM 1656 N N . PHE A 1 206 ? 16.807 -9.406 -17.281 1.00 78.38 206 PHE A N 1
ATOM 1657 C CA . PHE A 1 206 ? 15.555 -9.402 -16.536 1.00 78.38 206 PHE A CA 1
ATOM 1658 C C . PHE A 1 206 ? 15.675 -8.608 -15.230 1.00 78.38 206 PHE A C 1
ATOM 1660 O O . PHE A 1 206 ? 14.868 -7.722 -14.983 1.00 78.38 206 PHE A O 1
ATOM 1667 N N . THR A 1 207 ? 16.710 -8.857 -14.422 1.00 76.94 207 THR A N 1
ATOM 1668 C CA . THR A 1 207 ? 16.902 -8.138 -13.151 1.00 76.94 207 THR A CA 1
ATOM 1669 C C . THR A 1 207 ? 17.244 -6.669 -13.379 1.00 76.94 207 THR A C 1
ATOM 1671 O O . THR A 1 207 ? 16.670 -5.793 -12.744 1.00 76.94 207 THR A O 1
ATOM 1674 N N . GLN A 1 208 ? 18.109 -6.402 -14.355 1.00 80.94 208 GLN A N 1
ATOM 1675 C CA . GLN A 1 208 ? 18.531 -5.056 -14.744 1.00 80.94 208 GLN A CA 1
ATOM 1676 C C . GLN A 1 208 ? 17.374 -4.179 -15.251 1.00 80.94 208 GLN A C 1
ATOM 1678 O O . GLN A 1 208 ? 17.375 -2.967 -15.054 1.00 80.94 208 GLN A O 1
ATOM 1683 N N . ALA A 1 209 ? 16.363 -4.775 -15.886 1.00 83.94 209 ALA A N 1
ATOM 1684 C CA . ALA A 1 209 ? 15.194 -4.043 -16.357 1.00 83.94 209 ALA A CA 1
ATOM 1685 C C . ALA A 1 209 ? 14.374 -3.437 -15.210 1.00 83.94 209 ALA A C 1
ATOM 1687 O O . ALA A 1 209 ? 13.876 -2.322 -15.342 1.00 83.94 209 ALA A O 1
ATOM 1688 N N . PHE A 1 210 ? 14.240 -4.141 -14.084 1.00 85.06 210 PHE A N 1
ATOM 1689 C CA . PHE A 1 210 ? 13.468 -3.636 -12.946 1.00 85.06 210 PHE A CA 1
ATOM 1690 C C . PHE A 1 210 ? 14.197 -2.542 -12.182 1.00 85.06 210 PHE A C 1
ATOM 1692 O O . PHE A 1 210 ? 13.542 -1.616 -11.715 1.00 85.06 210 PHE A O 1
ATOM 1699 N N . GLU A 1 211 ? 15.527 -2.606 -12.132 1.00 83.25 211 GLU A N 1
ATOM 1700 C CA . GLU A 1 211 ? 16.359 -1.501 -11.657 1.00 83.25 211 GLU A CA 1
ATOM 1701 C C . GLU A 1 211 ? 16.087 -0.236 -12.488 1.00 83.25 211 GLU A C 1
ATOM 1703 O O . GLU A 1 211 ? 15.697 0.794 -11.942 1.00 83.25 211 GLU A O 1
ATOM 1708 N N . ILE A 1 212 ? 16.132 -0.347 -13.822 1.00 84.12 212 ILE A N 1
ATOM 1709 C CA . ILE A 1 212 ? 15.793 0.756 -14.734 1.00 84.12 212 ILE A CA 1
ATOM 1710 C C . ILE A 1 212 ? 14.373 1.280 -14.480 1.00 84.12 212 ILE A C 1
ATOM 1712 O O . ILE A 1 212 ? 14.164 2.486 -14.371 1.00 84.12 212 ILE A O 1
ATOM 1716 N N . PHE A 1 213 ? 13.377 0.396 -14.383 1.00 88.88 213 PHE A N 1
ATOM 1717 C CA . PHE A 1 213 ? 11.990 0.816 -14.168 1.00 88.88 213 PHE A CA 1
ATOM 1718 C C . PHE A 1 213 ? 11.777 1.490 -12.806 1.00 88.88 213 PHE A C 1
ATOM 1720 O O . PHE A 1 213 ? 10.886 2.328 -12.682 1.00 88.88 213 PHE A O 1
ATOM 1727 N N . GLN A 1 214 ? 12.576 1.147 -11.793 1.00 82.56 214 GLN A N 1
ATOM 1728 C CA . GLN A 1 214 ? 12.498 1.753 -10.466 1.00 82.56 214 GLN A CA 1
ATOM 1729 C C . GLN A 1 214 ? 13.009 3.199 -10.452 1.00 82.56 214 GLN A C 1
ATOM 1731 O O . GLN A 1 214 ? 12.448 4.013 -9.723 1.00 82.56 214 GLN A O 1
ATOM 1736 N N . HIS A 1 215 ? 13.993 3.531 -11.293 1.00 83.38 215 HIS A N 1
ATOM 1737 C CA . HIS A 1 215 ? 14.501 4.900 -11.463 1.00 83.38 215 HIS A CA 1
ATOM 1738 C C . HIS A 1 215 ? 13.633 5.787 -12.367 1.00 83.38 215 HIS A C 1
ATOM 1740 O O . HIS A 1 215 ? 13.855 6.991 -12.447 1.00 83.38 215 HIS A O 1
ATOM 1746 N N . ALA A 1 216 ? 12.622 5.232 -13.036 1.00 83.56 216 ALA A N 1
ATOM 1747 C CA . ALA A 1 216 ? 11.710 5.990 -13.889 1.00 83.56 216 ALA A CA 1
ATOM 1748 C C . ALA A 1 216 ? 10.593 6.674 -13.070 1.00 83.56 216 ALA A C 1
ATOM 1750 O O . ALA A 1 216 ? 9.418 6.449 -13.356 1.00 83.56 216 ALA A O 1
ATOM 1751 N N . GLU A 1 217 ? 10.926 7.456 -12.033 1.00 74.38 217 GLU A N 1
ATOM 1752 C CA . GLU A 1 217 ? 9.993 7.908 -10.979 1.00 74.38 217 GLU A CA 1
ATOM 1753 C C . GLU A 1 217 ? 8.665 8.479 -11.520 1.00 74.38 217 GLU A C 1
ATOM 1755 O O . GLU A 1 217 ? 7.595 7.971 -11.156 1.00 74.38 217 GLU A O 1
ATOM 1760 N N . GLY A 1 218 ? 8.698 9.428 -12.464 1.00 76.06 218 GLY A N 1
ATOM 1761 C CA . GLY A 1 218 ? 7.484 9.983 -13.087 1.00 76.06 218 GLY A CA 1
ATOM 1762 C C . GLY A 1 218 ? 6.779 9.090 -14.120 1.00 76.06 218 GLY A C 1
ATOM 1763 O O . GLY A 1 218 ? 5.641 9.366 -14.504 1.00 76.06 218 GLY A O 1
ATOM 1764 N N . GLN A 1 219 ? 7.397 7.981 -14.538 1.00 82.94 219 GLN A N 1
ATOM 1765 C CA . GLN A 1 219 ? 6.839 7.002 -15.485 1.00 82.94 219 GLN A CA 1
ATOM 1766 C C . GLN A 1 219 ? 6.536 5.637 -14.839 1.00 82.94 219 GLN A C 1
ATOM 1768 O O . GLN A 1 219 ? 6.068 4.716 -15.513 1.00 82.94 219 GLN A O 1
ATOM 1773 N N . THR A 1 220 ? 6.715 5.501 -13.523 1.00 82.44 220 THR A N 1
ATOM 1774 C CA . THR A 1 220 ? 6.405 4.269 -12.775 1.00 82.44 220 THR A CA 1
ATOM 1775 C C . THR A 1 220 ? 4.960 3.812 -12.969 1.00 82.44 220 THR A C 1
ATOM 1777 O O . THR A 1 220 ? 4.707 2.615 -13.104 1.00 82.44 220 THR A O 1
ATOM 1780 N N . ARG A 1 221 ? 3.998 4.742 -13.039 1.00 84.06 221 ARG A N 1
ATOM 1781 C CA . ARG A 1 221 ? 2.575 4.428 -13.249 1.00 84.06 221 ARG A CA 1
ATOM 1782 C C . ARG A 1 221 ? 2.285 3.764 -14.603 1.00 84.06 221 ARG A C 1
ATOM 1784 O O . ARG A 1 221 ? 1.771 2.648 -14.579 1.00 84.06 221 ARG A O 1
ATOM 1791 N N . PRO A 1 222 ? 2.575 4.379 -15.768 1.00 88.44 222 PRO A N 1
ATOM 1792 C CA . PRO A 1 222 ? 2.288 3.747 -17.056 1.00 88.44 222 PRO A CA 1
ATOM 1793 C C . PRO A 1 222 ? 3.058 2.433 -17.247 1.00 88.44 222 PRO A C 1
ATOM 1795 O O . PRO A 1 222 ? 2.515 1.494 -17.825 1.00 88.44 222 PRO A O 1
ATOM 1798 N N . ILE A 1 223 ? 4.277 2.319 -16.704 1.00 90.94 223 ILE A N 1
ATOM 1799 C CA . ILE A 1 223 ? 5.012 1.046 -16.665 1.00 90.94 223 ILE A CA 1
ATOM 1800 C C . ILE A 1 223 ? 4.236 0.008 -15.841 1.00 90.94 223 ILE A C 1
ATOM 1802 O O . ILE A 1 223 ? 4.024 -1.112 -16.304 1.00 90.94 223 ILE A O 1
ATOM 1806 N N . SER A 1 224 ? 3.762 0.379 -14.648 1.00 91.81 224 SER A N 1
ATOM 1807 C CA . SER A 1 224 ? 2.995 -0.526 -13.784 1.00 91.81 224 SER A CA 1
ATOM 1808 C C . SER A 1 224 ? 1.690 -0.989 -14.428 1.00 91.81 224 SER A C 1
ATOM 1810 O O . SER A 1 224 ? 1.354 -2.162 -14.313 1.00 91.81 224 SER A O 1
ATOM 1812 N N . GLU A 1 225 ? 0.970 -0.098 -15.116 1.00 91.81 225 GLU A N 1
ATOM 1813 C CA . GLU A 1 225 ? -0.269 -0.425 -15.838 1.00 91.81 225 GLU A CA 1
ATOM 1814 C C . GLU A 1 225 ? -0.002 -1.488 -16.918 1.00 91.81 225 GLU A C 1
ATOM 1816 O O . GLU A 1 225 ? -0.697 -2.500 -16.980 1.00 91.81 225 GLU A O 1
ATOM 1821 N N . ILE A 1 226 ? 1.075 -1.335 -17.696 1.00 93.12 226 ILE A N 1
ATOM 1822 C CA . ILE A 1 226 ? 1.462 -2.301 -18.738 1.00 93.12 226 ILE A CA 1
ATOM 1823 C C . ILE A 1 226 ? 1.793 -3.672 -18.150 1.00 93.12 226 ILE A C 1
ATOM 1825 O O . ILE A 1 226 ? 1.323 -4.692 -18.659 1.00 93.12 226 ILE A O 1
ATOM 1829 N N . LEU A 1 227 ? 2.609 -3.701 -17.095 1.00 93.50 227 LEU A N 1
ATOM 1830 C CA . LEU A 1 227 ? 3.011 -4.943 -16.439 1.00 93.50 227 LEU A CA 1
ATOM 1831 C C . LEU A 1 227 ? 1.805 -5.633 -15.791 1.00 93.50 227 LEU A C 1
ATOM 1833 O O . LEU A 1 227 ? 1.598 -6.825 -16.003 1.00 93.50 227 LEU A O 1
ATOM 1837 N N . ALA A 1 228 ? 0.983 -4.886 -15.049 1.00 91.44 228 ALA A N 1
ATOM 1838 C CA . ALA A 1 228 ? -0.182 -5.432 -14.366 1.00 91.44 228 ALA A CA 1
ATOM 1839 C C . ALA A 1 228 ? -1.216 -5.996 -15.349 1.00 91.44 228 ALA A C 1
ATOM 1841 O O . ALA A 1 228 ? -1.790 -7.045 -15.062 1.00 91.44 228 ALA A O 1
ATOM 1842 N N . ASP A 1 229 ? -1.449 -5.348 -16.492 1.00 89.94 229 ASP A N 1
ATOM 1843 C CA . ASP A 1 229 ? -2.485 -5.763 -17.442 1.00 89.94 229 ASP A CA 1
ATOM 1844 C C . ASP A 1 229 ? -2.076 -6.953 -18.317 1.00 89.94 229 ASP A C 1
ATOM 1846 O O . ASP A 1 229 ? -2.932 -7.757 -18.685 1.00 89.94 229 ASP A O 1
ATOM 1850 N N . GLN A 1 230 ? -0.790 -7.076 -18.666 1.00 90.62 230 GLN A N 1
ATOM 1851 C CA . GLN A 1 230 ? -0.353 -8.029 -19.695 1.00 90.62 230 GLN A CA 1
ATOM 1852 C C . GLN A 1 230 ? 0.488 -9.200 -19.190 1.00 90.62 230 GLN A C 1
ATOM 1854 O O . GLN A 1 230 ? 0.711 -10.135 -19.966 1.00 90.62 230 GLN A O 1
ATOM 1859 N N . LEU A 1 231 ? 0.969 -9.175 -17.946 1.00 91.56 231 LEU A N 1
ATOM 1860 C CA . LEU A 1 231 ? 1.668 -10.313 -17.351 1.00 91.56 231 LEU A CA 1
ATOM 1861 C C . LEU A 1 231 ? 0.690 -11.274 -16.666 1.00 91.56 231 LEU A C 1
ATOM 1863 O O . LEU A 1 231 ? -0.265 -10.865 -16.002 1.00 91.56 231 LEU A O 1
ATOM 1867 N N . SER A 1 232 ? 0.962 -12.567 -16.822 1.00 90.81 232 SER A N 1
ATOM 1868 C CA . SER A 1 232 ? 0.307 -13.642 -16.072 1.00 90.81 232 SER A CA 1
ATOM 1869 C C . SER A 1 232 ? 0.698 -13.617 -14.591 1.00 90.81 232 SER A C 1
ATOM 1871 O O . SER A 1 232 ? 1.637 -12.930 -14.188 1.00 90.81 232 SER A O 1
ATOM 1873 N N . ASP A 1 233 ? -0.008 -14.383 -13.762 1.00 91.12 233 ASP A N 1
ATOM 1874 C CA . ASP A 1 233 ? 0.221 -14.405 -12.312 1.00 91.12 233 ASP A CA 1
ATOM 1875 C C . ASP A 1 233 ? 1.614 -14.921 -11.951 1.00 91.12 233 ASP A C 1
ATOM 1877 O O . ASP A 1 233 ? 2.288 -14.313 -11.124 1.00 91.12 233 ASP A O 1
ATOM 1881 N N . ASP A 1 234 ? 2.089 -15.963 -12.632 1.00 92.25 234 ASP A N 1
ATOM 1882 C CA . ASP A 1 234 ? 3.433 -16.515 -12.426 1.00 92.25 234 ASP A CA 1
ATOM 1883 C C . ASP A 1 234 ? 4.533 -15.523 -12.841 1.00 92.25 234 ASP A C 1
ATOM 1885 O O . ASP A 1 234 ? 5.547 -15.358 -12.150 1.00 92.25 234 ASP A O 1
ATOM 1889 N N . GLU A 1 235 ? 4.327 -14.815 -13.958 1.00 92.38 235 GLU A N 1
ATOM 1890 C CA . GLU A 1 235 ? 5.226 -13.743 -14.396 1.00 92.38 235 GLU A CA 1
ATOM 1891 C C . GLU A 1 235 ? 5.238 -12.609 -13.361 1.00 92.38 235 GLU A C 1
ATOM 1893 O O . GLU A 1 235 ? 6.309 -12.177 -12.936 1.00 92.38 235 GLU A O 1
ATOM 1898 N N . MET A 1 236 ? 4.067 -12.182 -12.880 1.00 92.69 236 MET A N 1
ATOM 1899 C CA . MET A 1 236 ? 3.940 -11.141 -11.858 1.00 92.69 236 MET A CA 1
ATOM 1900 C C . MET A 1 236 ? 4.584 -11.532 -10.527 1.00 92.69 236 MET A C 1
ATOM 1902 O O . MET A 1 236 ? 5.276 -10.709 -9.932 1.00 92.69 236 MET A O 1
ATOM 1906 N N . LEU A 1 237 ? 4.421 -12.775 -10.066 1.00 93.75 237 LEU A N 1
ATOM 1907 C CA . LEU A 1 237 ? 5.095 -13.280 -8.865 1.00 93.75 237 LEU A CA 1
ATOM 1908 C C . LEU A 1 237 ? 6.618 -13.234 -9.014 1.00 93.75 237 LEU A C 1
ATOM 1910 O O . LEU A 1 237 ? 7.326 -12.887 -8.064 1.00 93.75 237 LEU A O 1
ATOM 1914 N N . THR A 1 238 ? 7.123 -13.513 -10.216 1.00 91.12 238 THR A N 1
ATOM 1915 C CA . THR A 1 238 ? 8.548 -13.364 -10.522 1.00 91.12 238 THR A CA 1
ATOM 1916 C C . THR A 1 238 ? 8.964 -11.894 -10.440 1.00 91.12 238 THR A C 1
ATOM 1918 O O . THR A 1 238 ? 9.930 -11.584 -9.747 1.00 91.12 238 THR A O 1
ATOM 1921 N N . VAL A 1 239 ? 8.215 -10.971 -11.050 1.00 92.06 239 VAL A N 1
ATOM 1922 C CA . VAL A 1 239 ? 8.480 -9.523 -10.945 1.00 92.06 239 VAL A CA 1
ATOM 1923 C C . VAL A 1 239 ? 8.506 -9.067 -9.484 1.00 92.06 239 VAL A C 1
ATOM 1925 O O . VAL A 1 239 ? 9.473 -8.447 -9.045 1.00 92.06 239 VAL A O 1
ATOM 1928 N N . TYR A 1 240 ? 7.489 -9.427 -8.700 1.00 93.81 240 TYR A N 1
ATOM 1929 C CA . TYR A 1 240 ? 7.405 -9.066 -7.287 1.00 93.81 240 TYR A CA 1
ATOM 1930 C C . TYR A 1 240 ? 8.596 -9.571 -6.477 1.00 93.81 240 TYR A C 1
ATOM 1932 O O . TYR A 1 240 ? 9.169 -8.812 -5.696 1.00 93.81 240 TYR A O 1
ATOM 1940 N N . LYS A 1 241 ? 9.008 -10.826 -6.690 1.00 91.00 241 LYS A N 1
ATOM 1941 C CA . LYS A 1 241 ? 10.176 -11.412 -6.024 1.00 91.00 241 LYS A CA 1
ATOM 1942 C C . LYS A 1 241 ? 11.447 -10.596 -6.255 1.00 91.00 241 LYS A C 1
ATOM 1944 O O . LYS A 1 241 ? 12.282 -10.514 -5.360 1.00 91.00 241 LYS A O 1
ATOM 1949 N N . HIS A 1 242 ? 11.609 -10.023 -7.444 1.00 89.38 242 HIS A N 1
ATOM 1950 C CA . HIS A 1 242 ? 12.764 -9.190 -7.756 1.00 89.38 242 HIS A CA 1
ATOM 1951 C C . HIS A 1 242 ? 12.639 -7.788 -7.175 1.00 89.38 242 HIS A C 1
ATOM 1953 O O . HIS A 1 242 ? 13.587 -7.320 -6.555 1.00 89.38 242 HIS A O 1
ATOM 1959 N N . LEU A 1 243 ? 11.468 -7.161 -7.283 1.00 91.19 243 LEU A N 1
ATOM 1960 C CA . LEU A 1 243 ? 11.252 -5.826 -6.726 1.00 91.19 243 LEU A CA 1
ATOM 1961 C C . LEU A 1 243 ? 11.418 -5.776 -5.206 1.00 91.19 243 LEU A C 1
ATOM 1963 O O . LEU A 1 243 ? 11.970 -4.811 -4.687 1.00 91.19 243 LEU A O 1
ATOM 1967 N N . LEU A 1 244 ? 11.021 -6.839 -4.502 1.00 91.50 244 LEU A N 1
ATOM 1968 C CA . LEU A 1 244 ? 11.232 -6.963 -3.060 1.00 91.50 244 LEU A CA 1
ATOM 1969 C C . LEU A 1 244 ? 12.711 -6.827 -2.670 1.00 91.50 244 LEU A C 1
ATOM 1971 O O . LEU A 1 244 ? 13.005 -6.245 -1.632 1.00 91.50 244 LEU A O 1
ATOM 1975 N N . ARG A 1 245 ? 13.661 -7.275 -3.502 1.00 87.75 245 ARG A N 1
ATOM 1976 C CA . ARG A 1 245 ? 15.099 -7.218 -3.177 1.00 87.75 245 ARG A CA 1
ATOM 1977 C C . ARG A 1 245 ? 15.637 -5.796 -3.054 1.00 87.75 245 ARG A C 1
ATOM 1979 O O . ARG A 1 245 ? 16.544 -5.588 -2.253 1.00 87.75 245 ARG A O 1
ATOM 1986 N N . TYR A 1 246 ? 15.043 -4.850 -3.781 1.00 85.56 246 TYR A N 1
ATOM 1987 C CA . TYR A 1 246 ? 15.419 -3.435 -3.764 1.00 85.56 246 TYR A CA 1
ATOM 1988 C C . TYR A 1 246 ? 14.818 -2.658 -2.580 1.00 85.56 246 TYR A C 1
ATOM 1990 O O . TYR A 1 246 ? 15.161 -1.498 -2.365 1.00 85.56 246 TYR A O 1
ATOM 1998 N N . GLU A 1 247 ? 13.913 -3.263 -1.804 1.00 87.88 247 GLU A N 1
ATOM 1999 C CA . GLU A 1 247 ? 13.324 -2.623 -0.625 1.00 87.88 247 GLU A CA 1
ATOM 2000 C C . GLU A 1 247 ? 14.306 -2.629 0.555 1.00 87.88 247 GLU A C 1
ATOM 2002 O O . GLU A 1 247 ? 14.673 -3.694 1.062 1.00 87.88 247 GLU A O 1
ATOM 2007 N N . ASP A 1 248 ? 14.684 -1.449 1.043 1.00 86.94 248 ASP A N 1
ATOM 2008 C CA . ASP A 1 248 ? 15.477 -1.310 2.267 1.00 86.94 248 ASP A CA 1
ATOM 2009 C C . ASP A 1 248 ? 14.648 -1.652 3.515 1.00 86.94 248 ASP A C 1
ATOM 2011 O O . ASP A 1 248 ? 13.452 -1.377 3.563 1.00 86.94 248 ASP A O 1
ATOM 2015 N N . LEU A 1 249 ? 15.267 -2.216 4.557 1.00 85.31 249 LEU A N 1
ATOM 2016 C CA . LEU A 1 249 ? 14.550 -2.625 5.770 1.00 85.31 249 LEU A CA 1
ATOM 2017 C C . LEU A 1 249 ? 13.863 -1.447 6.492 1.00 85.31 249 LEU A C 1
ATOM 2019 O O . LEU A 1 249 ? 12.760 -1.606 7.023 1.00 85.31 249 LEU A O 1
ATOM 2023 N N . MET A 1 250 ? 14.477 -0.260 6.520 1.00 82.81 250 MET A N 1
ATOM 2024 C CA . MET A 1 250 ? 13.949 0.895 7.262 1.00 82.81 250 MET A CA 1
ATOM 2025 C C . MET A 1 250 ? 12.697 1.481 6.604 1.00 82.81 250 MET A C 1
ATOM 2027 O O . MET A 1 250 ? 11.786 1.964 7.290 1.00 82.81 250 MET A O 1
ATOM 2031 N N . THR A 1 251 ? 12.632 1.414 5.275 1.00 82.75 251 THR A N 1
ATOM 2032 C CA . THR A 1 251 ? 11.521 1.918 4.457 1.00 82.75 251 THR A CA 1
ATOM 2033 C C . THR A 1 251 ? 10.714 0.802 3.794 1.00 82.75 251 THR A C 1
ATOM 2035 O O . THR A 1 251 ? 9.868 1.098 2.950 1.00 82.75 251 THR A O 1
ATOM 2038 N N . TRP A 1 252 ? 10.906 -0.448 4.230 1.00 88.94 252 TRP A N 1
ATOM 2039 C CA . TRP A 1 252 ? 10.456 -1.655 3.534 1.00 88.94 252 TRP A CA 1
ATOM 2040 C C . TRP A 1 252 ? 8.982 -1.592 3.149 1.00 88.94 252 TRP A C 1
ATOM 2042 O O . TRP A 1 252 ? 8.092 -1.540 4.007 1.00 88.94 252 TRP A O 1
ATOM 2052 N N . CYS A 1 253 ? 8.732 -1.559 1.841 1.00 88.88 253 CYS A N 1
ATOM 2053 C CA . CYS A 1 253 ? 7.419 -1.481 1.218 1.00 88.88 253 CYS A CA 1
ATOM 2054 C C . CYS A 1 253 ? 6.555 -0.288 1.677 1.00 88.88 253 CYS A C 1
ATOM 2056 O O . CYS A 1 253 ? 5.320 -0.353 1.610 1.00 88.88 253 CYS A O 1
ATOM 2058 N N . ARG A 1 254 ? 7.156 0.821 2.134 1.00 81.56 254 ARG A N 1
ATOM 2059 C CA . ARG A 1 254 ? 6.451 2.059 2.541 1.00 81.56 254 ARG A CA 1
ATOM 2060 C C . ARG A 1 254 ? 6.428 3.136 1.457 1.00 81.56 254 ARG A C 1
ATOM 2062 O O . ARG A 1 254 ? 5.540 3.983 1.486 1.00 81.56 254 ARG A O 1
ATOM 2069 N N . GLY A 1 255 ? 7.363 3.091 0.508 1.00 81.12 255 GLY A N 1
ATOM 2070 C CA . GLY A 1 255 ? 7.458 4.055 -0.592 1.00 81.12 255 GLY A CA 1
ATOM 2071 C C . GLY A 1 255 ? 6.320 3.945 -1.611 1.00 81.12 255 GLY A C 1
ATOM 2072 O O . GLY A 1 255 ? 5.526 3.006 -1.584 1.00 81.12 255 GLY A O 1
ATOM 2073 N N . ASN A 1 256 ? 6.232 4.901 -2.532 1.00 81.25 256 ASN A N 1
ATOM 2074 C CA . ASN A 1 256 ? 5.292 4.852 -3.655 1.00 81.25 256 ASN A CA 1
ATOM 2075 C C . ASN A 1 256 ? 6.001 4.486 -4.969 1.00 81.25 256 ASN A C 1
ATOM 2077 O O . ASN A 1 256 ? 5.858 5.169 -5.976 1.00 81.25 256 ASN A O 1
ATOM 2081 N N . ASN A 1 257 ? 6.819 3.439 -4.920 1.00 85.44 257 ASN A N 1
ATOM 2082 C CA . ASN A 1 257 ? 7.625 2.965 -6.041 1.00 85.44 257 ASN A CA 1
ATOM 2083 C C . ASN A 1 257 ? 6.853 1.965 -6.924 1.00 85.44 257 ASN A C 1
ATOM 2085 O O . ASN A 1 257 ? 5.663 1.706 -6.719 1.00 85.44 257 ASN A O 1
ATOM 2089 N N . LEU A 1 258 ? 7.553 1.371 -7.893 1.00 90.44 258 LEU A N 1
ATOM 2090 C CA . LEU A 1 258 ? 6.989 0.398 -8.827 1.00 90.44 258 LEU A CA 1
ATOM 2091 C C . LEU A 1 258 ? 6.281 -0.776 -8.123 1.00 90.44 258 LEU A C 1
ATOM 2093 O O . LEU A 1 258 ? 5.174 -1.139 -8.516 1.00 90.44 258 LEU A O 1
ATOM 2097 N N . LEU A 1 259 ? 6.862 -1.338 -7.054 1.00 92.31 259 LEU A N 1
ATOM 2098 C CA . LEU A 1 259 ? 6.239 -2.430 -6.295 1.00 92.31 259 LEU A CA 1
ATOM 2099 C C . LEU A 1 259 ? 4.893 -1.998 -5.708 1.00 92.31 259 LEU A C 1
ATOM 2101 O O . LEU A 1 259 ? 3.884 -2.680 -5.888 1.00 92.31 259 LEU A O 1
ATOM 2105 N N . ALA A 1 260 ? 4.865 -0.844 -5.040 1.00 89.44 260 ALA A N 1
ATOM 2106 C CA . ALA A 1 260 ? 3.649 -0.300 -4.450 1.00 89.44 260 ALA A CA 1
ATOM 2107 C C . ALA A 1 260 ? 2.544 -0.066 -5.496 1.00 89.44 260 ALA A C 1
ATOM 2109 O O . ALA A 1 260 ? 1.392 -0.441 -5.260 1.00 89.44 260 ALA A O 1
ATOM 2110 N N . GLN A 1 261 ? 2.897 0.505 -6.651 1.00 90.19 261 GLN A N 1
ATOM 2111 C CA . GLN A 1 261 ? 1.966 0.763 -7.753 1.00 90.19 261 GLN A CA 1
ATOM 2112 C C . GLN A 1 261 ? 1.416 -0.537 -8.354 1.00 90.19 261 GLN A C 1
ATOM 2114 O O . GLN A 1 261 ? 0.207 -0.664 -8.548 1.00 90.19 261 GLN A O 1
ATOM 2119 N N . LEU A 1 262 ? 2.270 -1.540 -8.575 1.00 92.88 262 LEU A N 1
ATOM 2120 C CA . LEU A 1 262 ? 1.847 -2.846 -9.081 1.00 92.88 262 LEU A CA 1
ATOM 2121 C C . LEU A 1 262 ? 0.894 -3.560 -8.120 1.00 92.88 262 LEU A C 1
ATOM 2123 O O . LEU A 1 262 ? -0.099 -4.130 -8.566 1.00 92.88 262 LEU A O 1
ATOM 2127 N N . LEU A 1 263 ? 1.168 -3.538 -6.812 1.00 93.25 263 LEU A N 1
ATOM 2128 C CA . LEU A 1 263 ? 0.275 -4.134 -5.811 1.00 93.25 263 LEU A CA 1
ATOM 2129 C C . LEU A 1 263 ? -1.089 -3.437 -5.792 1.00 93.25 263 LEU A C 1
ATOM 2131 O O . LEU A 1 263 ? -2.126 -4.098 -5.732 1.00 93.25 263 LEU A O 1
ATOM 2135 N N . GLN A 1 264 ? -1.096 -2.108 -5.896 1.00 89.44 264 GLN A N 1
ATOM 2136 C CA . GLN A 1 264 ? -2.316 -1.310 -5.906 1.00 89.44 264 GLN A CA 1
ATOM 2137 C C . GLN A 1 264 ? -3.163 -1.547 -7.163 1.00 89.44 264 GLN A C 1
ATOM 2139 O O . GLN A 1 264 ? -4.369 -1.772 -7.053 1.00 89.44 264 GLN A O 1
ATOM 2144 N N . LEU A 1 265 ? -2.544 -1.534 -8.347 1.00 90.31 265 LEU A N 1
ATOM 2145 C CA . LEU A 1 265 ? -3.224 -1.827 -9.612 1.00 90.31 265 LEU A CA 1
ATOM 2146 C C . LEU A 1 265 ? -3.774 -3.250 -9.624 1.00 90.31 265 LEU A C 1
ATOM 2148 O O . LEU A 1 265 ? -4.921 -3.463 -10.016 1.00 90.31 265 LEU A O 1
ATOM 2152 N N . ARG A 1 266 ? -2.993 -4.216 -9.123 1.00 88.75 266 ARG A N 1
ATOM 2153 C CA . ARG A 1 266 ? -3.434 -5.604 -9.004 1.00 88.75 266 ARG A CA 1
ATOM 2154 C C . ARG A 1 266 ? -4.660 -5.710 -8.107 1.00 88.75 266 ARG A C 1
ATOM 2156 O O . ARG A 1 266 ? -5.671 -6.255 -8.537 1.00 88.75 266 ARG A O 1
ATOM 2163 N N . LEU A 1 267 ? -4.613 -5.121 -6.910 1.00 89.62 267 LEU A N 1
ATOM 2164 C CA . LEU A 1 267 ? -5.751 -5.085 -5.991 1.00 89.62 267 LEU A CA 1
ATOM 2165 C C . LEU A 1 267 ? -6.985 -4.420 -6.615 1.00 89.62 267 LEU A C 1
ATOM 2167 O O . LEU A 1 267 ? -8.097 -4.771 -6.234 1.00 89.62 267 LEU A O 1
ATOM 2171 N N . GLY A 1 268 ? -6.806 -3.495 -7.563 1.00 88.62 268 GLY A N 1
ATOM 2172 C CA . GLY A 1 268 ? -7.874 -2.823 -8.305 1.00 88.62 268 GLY A CA 1
ATOM 2173 C C . GLY A 1 268 ? -8.527 -3.645 -9.424 1.00 88.62 268 GLY A C 1
ATOM 2174 O O . GLY A 1 268 ? -9.600 -3.259 -9.885 1.00 88.62 268 GLY A O 1
ATOM 2175 N N . LYS A 1 269 ? -7.951 -4.782 -9.844 1.00 88.19 269 LYS A N 1
ATOM 2176 C CA . LYS A 1 269 ? -8.516 -5.614 -10.921 1.00 88.19 269 LYS A CA 1
ATOM 2177 C C . LYS A 1 269 ? -9.889 -6.187 -10.564 1.00 88.19 269 LYS A C 1
ATOM 2179 O O . LYS A 1 269 ? -10.176 -6.486 -9.402 1.00 88.19 269 LYS A O 1
ATOM 2184 N N . GLU A 1 270 ? -10.736 -6.393 -11.569 1.00 89.50 270 GLU A N 1
ATOM 2185 C CA . GLU A 1 270 ? -12.111 -6.881 -11.373 1.00 89.50 270 GLU A CA 1
ATOM 2186 C C . GLU A 1 270 ? -12.167 -8.287 -10.759 1.00 89.50 270 GLU A C 1
ATOM 2188 O O . GLU A 1 270 ? -12.984 -8.559 -9.886 1.00 89.50 270 GLU A O 1
ATOM 2193 N N . GLU A 1 271 ? -11.218 -9.154 -11.104 1.00 89.56 271 GLU A N 1
ATOM 2194 C CA . GLU A 1 271 ? -11.047 -10.483 -10.497 1.00 89.56 271 GLU A CA 1
ATOM 2195 C C . GLU A 1 271 ? -10.851 -10.457 -8.969 1.00 89.56 271 GLU A C 1
ATOM 2197 O O . GLU A 1 271 ? -11.063 -11.463 -8.295 1.00 89.56 271 GLU A O 1
ATOM 2202 N N . HIS A 1 272 ? -10.452 -9.319 -8.395 1.00 91.38 272 HIS A N 1
ATOM 2203 C CA . HIS A 1 272 ? -10.289 -9.139 -6.951 1.00 91.38 272 HIS A CA 1
ATOM 2204 C C . HIS A 1 272 ? -11.425 -8.310 -6.328 1.00 91.38 272 HIS A C 1
ATOM 2206 O O . HIS A 1 272 ? -11.378 -8.004 -5.134 1.00 91.38 272 HIS A O 1
ATOM 2212 N N . ALA A 1 273 ? -12.477 -7.981 -7.091 1.00 92.62 273 ALA A N 1
ATOM 2213 C CA . ALA A 1 273 ? -13.638 -7.243 -6.593 1.00 92.62 273 ALA A CA 1
ATOM 2214 C C . ALA A 1 273 ? -14.312 -7.949 -5.413 1.00 92.62 273 ALA A C 1
ATOM 2216 O O . ALA A 1 273 ? -14.643 -7.294 -4.429 1.00 92.62 273 ALA A O 1
ATOM 2217 N N . GLY A 1 274 ? -14.419 -9.283 -5.454 1.00 94.94 274 GLY A N 1
ATOM 2218 C CA . GLY A 1 274 ? -14.980 -10.070 -4.352 1.00 94.94 274 GLY A CA 1
ATOM 2219 C C . GLY A 1 274 ? -14.201 -9.925 -3.039 1.00 94.94 274 GLY A C 1
ATOM 2220 O O . GLY A 1 274 ? -14.804 -9.819 -1.976 1.00 94.94 274 GLY A O 1
ATOM 2221 N N . PHE A 1 275 ? -12.868 -9.842 -3.102 1.00 96.19 275 PHE A N 1
ATOM 2222 C CA . PHE A 1 275 ? -12.034 -9.611 -1.919 1.00 96.19 275 PHE A CA 1
ATOM 2223 C C . PHE A 1 275 ? -12.244 -8.205 -1.341 1.00 96.19 275 PHE A C 1
ATOM 2225 O O . PHE A 1 275 ? -12.431 -8.052 -0.133 1.00 96.19 275 PHE A O 1
ATOM 2232 N N . ARG A 1 276 ? -12.281 -7.176 -2.201 1.00 95.25 276 ARG A N 1
ATOM 2233 C CA . ARG A 1 276 ? -12.554 -5.794 -1.773 1.00 95.25 276 ARG A CA 1
ATOM 2234 C C . ARG A 1 276 ? -13.941 -5.672 -1.144 1.00 95.25 276 ARG A C 1
ATOM 2236 O O . ARG A 1 276 ? -14.076 -5.117 -0.057 1.00 95.25 276 ARG A O 1
ATOM 2243 N N . GLN A 1 277 ? -14.949 -6.240 -1.800 1.00 96.19 277 GLN A N 1
ATOM 2244 C CA . GLN A 1 277 ? -16.327 -6.252 -1.322 1.00 96.19 277 GLN A CA 1
ATOM 2245 C C . GLN A 1 277 ? -16.436 -6.942 0.041 1.00 96.19 277 GLN A C 1
ATOM 2247 O O . GLN A 1 277 ? -17.046 -6.394 0.952 1.00 96.19 277 GLN A O 1
ATOM 2252 N N . PHE A 1 278 ? -15.766 -8.082 0.225 1.00 97.50 278 PHE A N 1
ATOM 2253 C CA . PHE A 1 278 ? -15.722 -8.774 1.511 1.00 97.50 278 PHE A CA 1
ATOM 2254 C C . PHE A 1 278 ? -15.148 -7.896 2.636 1.00 97.50 278 PHE A C 1
ATOM 2256 O O . PHE A 1 278 ? -15.732 -7.837 3.717 1.00 97.50 278 PHE A O 1
ATOM 2263 N N . ILE A 1 279 ? -14.043 -7.176 2.400 1.00 97.06 279 ILE A N 1
ATOM 2264 C CA . ILE A 1 279 ? -13.476 -6.252 3.401 1.00 97.06 279 ILE A CA 1
ATOM 2265 C C . ILE A 1 279 ? -14.490 -5.160 3.766 1.00 97.06 279 ILE A C 1
ATOM 2267 O O . ILE A 1 279 ? -14.688 -4.873 4.950 1.00 97.06 279 ILE A O 1
ATOM 2271 N N . LEU A 1 280 ? -15.149 -4.559 2.771 1.00 95.62 280 LEU A N 1
ATOM 2272 C CA . LEU A 1 280 ? -16.160 -3.523 3.003 1.00 95.62 280 LEU A CA 1
ATOM 2273 C C . LEU A 1 280 ? -17.363 -4.069 3.776 1.00 95.62 280 LEU A C 1
ATOM 2275 O O . LEU A 1 280 ? -17.815 -3.441 4.728 1.00 95.62 280 LEU A O 1
ATOM 2279 N N . GLU A 1 281 ? -17.835 -5.267 3.443 1.00 96.38 281 GLU A N 1
ATOM 2280 C CA . GLU A 1 281 ? -18.925 -5.929 4.158 1.00 96.38 281 GLU A CA 1
ATOM 2281 C C . GLU A 1 281 ? -18.557 -6.195 5.617 1.00 96.38 281 GLU A C 1
ATOM 2283 O O . GLU A 1 281 ? -19.297 -5.787 6.513 1.00 96.38 281 GLU A O 1
ATOM 2288 N N . GLN A 1 282 ? -17.393 -6.799 5.877 1.00 97.00 282 GLN A N 1
ATOM 2289 C CA . GLN A 1 282 ? -16.931 -7.075 7.239 1.00 97.00 282 GLN A CA 1
ATOM 2290 C C . GLN A 1 282 ? -16.794 -5.792 8.055 1.00 97.00 282 GLN A C 1
ATOM 2292 O O . GLN A 1 282 ? -17.317 -5.698 9.166 1.00 97.00 282 GLN A O 1
ATOM 2297 N N . THR A 1 283 ? -16.143 -4.774 7.496 1.00 95.38 283 THR A N 1
ATOM 2298 C CA . THR A 1 283 ? -15.955 -3.497 8.191 1.00 95.38 283 THR A CA 1
ATOM 2299 C C . THR A 1 283 ? -17.280 -2.777 8.426 1.00 95.38 283 THR A C 1
ATOM 2301 O O . THR A 1 283 ? -17.494 -2.265 9.527 1.00 95.38 283 THR A O 1
ATOM 2304 N N . SER A 1 284 ? -18.219 -2.828 7.474 1.00 93.50 284 SER A N 1
ATOM 2305 C CA . SER A 1 284 ? -19.540 -2.202 7.600 1.00 93.50 284 SER A CA 1
ATOM 2306 C C . SER A 1 284 ? -20.346 -2.718 8.796 1.00 93.50 284 SER A C 1
ATOM 2308 O O . SER A 1 284 ? -21.125 -1.948 9.365 1.00 93.50 284 SER A O 1
ATOM 2310 N N . THR A 1 285 ? -20.106 -3.957 9.252 1.00 95.12 285 THR A N 1
ATOM 2311 C CA . THR A 1 285 ? -20.744 -4.515 10.461 1.00 95.12 285 THR A CA 1
ATOM 2312 C C . THR A 1 285 ? -20.439 -3.712 11.728 1.00 95.12 285 THR A C 1
ATOM 2314 O O . THR A 1 285 ? -21.238 -3.708 12.660 1.00 95.12 285 THR A O 1
ATOM 2317 N N . LEU A 1 286 ? -19.332 -2.959 11.750 1.00 94.25 286 LEU A N 1
ATOM 2318 C CA . LEU A 1 286 ? -18.968 -2.079 12.863 1.00 94.25 286 LEU A CA 1
ATOM 2319 C C . LEU A 1 286 ? -19.838 -0.816 12.917 1.00 94.25 286 LEU A C 1
ATOM 2321 O O . LEU A 1 286 ? -19.884 -0.151 13.949 1.00 94.25 286 LEU A O 1
ATOM 2325 N N . THR A 1 287 ? -20.539 -0.465 11.836 1.00 90.00 287 THR A N 1
ATOM 2326 C CA . THR A 1 287 ? -21.262 0.813 11.710 1.00 90.00 287 THR A CA 1
ATOM 2327 C C . THR A 1 287 ? -22.304 1.014 12.812 1.00 90.00 287 THR A C 1
ATOM 2329 O O . THR A 1 287 ? -22.426 2.115 13.349 1.00 90.00 287 THR A O 1
ATOM 2332 N N . SER A 1 288 ? -23.055 -0.030 13.177 1.00 88.50 288 SER A N 1
ATOM 2333 C CA . SER A 1 288 ? -24.051 0.036 14.258 1.00 88.50 288 SER A CA 1
ATOM 2334 C C . SER A 1 288 ? -23.401 0.314 15.616 1.00 88.50 288 SER A C 1
ATOM 2336 O O . SER A 1 288 ? -23.902 1.139 16.374 1.00 88.50 288 SER A O 1
ATOM 2338 N N . PHE A 1 289 ? -22.254 -0.306 15.889 1.00 91.56 289 PHE A N 1
ATOM 2339 C CA . PHE A 1 289 ? -21.482 -0.109 17.114 1.00 91.56 289 PHE A CA 1
ATOM 2340 C C . PHE A 1 289 ? -20.846 1.284 17.168 1.00 91.56 289 PHE A C 1
ATOM 2342 O O . PHE A 1 289 ? -20.903 1.952 18.197 1.00 91.56 289 PHE A O 1
ATOM 2349 N N . PHE A 1 290 ? -20.315 1.776 16.046 1.00 88.19 290 PHE A N 1
ATOM 2350 C CA . PHE A 1 290 ? -19.754 3.126 15.953 1.00 88.19 290 PHE A CA 1
ATOM 2351 C C . PHE A 1 290 ? -20.787 4.226 16.202 1.00 88.19 290 PHE A C 1
ATOM 2353 O O . PHE A 1 290 ? -20.453 5.245 16.804 1.00 88.19 290 PHE A O 1
ATOM 2360 N N . ARG A 1 291 ? -22.048 4.034 15.788 1.00 87.00 291 ARG A N 1
ATOM 2361 C CA . ARG A 1 291 ? -23.127 4.992 16.090 1.00 87.00 291 ARG A CA 1
ATOM 2362 C C . ARG A 1 291 ? -23.329 5.178 17.596 1.00 87.00 291 ARG A C 1
ATOM 2364 O O . ARG A 1 291 ? -23.636 6.287 18.023 1.00 87.00 291 ARG A O 1
ATOM 2371 N N . ASN A 1 292 ? -23.073 4.143 18.397 1.00 88.69 292 ASN A N 1
ATOM 2372 C CA . ASN A 1 292 ? -23.189 4.205 19.855 1.00 88.69 292 ASN A CA 1
ATOM 2373 C C . ASN A 1 292 ? -22.047 4.986 20.527 1.00 88.69 292 ASN A C 1
ATOM 2375 O O . ASN A 1 292 ? -22.134 5.262 21.720 1.00 88.69 292 ASN A O 1
ATOM 2379 N N . LEU A 1 293 ? -20.997 5.368 19.786 1.00 84.94 293 LEU A N 1
ATOM 2380 C CA . LEU A 1 293 ? -19.944 6.243 20.307 1.00 84.94 293 LEU A CA 1
ATOM 2381 C C . LEU A 1 293 ? -20.346 7.724 20.356 1.00 84.94 293 LEU A C 1
ATOM 2383 O O . LEU A 1 293 ? -19.645 8.512 20.991 1.00 84.94 293 LEU A O 1
ATOM 2387 N N . ASN A 1 294 ? -21.425 8.108 19.659 1.00 84.75 294 ASN A N 1
ATOM 2388 C CA . ASN A 1 294 ? -21.931 9.482 19.568 1.00 84.75 294 ASN A CA 1
ATOM 2389 C C . ASN A 1 294 ? -20.808 10.521 19.344 1.00 84.75 294 ASN A C 1
ATOM 2391 O O . ASN A 1 294 ? -20.577 11.420 20.155 1.00 84.75 294 ASN A O 1
ATOM 2395 N N . ILE A 1 295 ? -20.045 10.339 18.261 1.00 84.12 295 ILE A N 1
ATOM 2396 C CA . ILE A 1 295 ? -18.893 11.184 17.925 1.00 84.12 295 ILE A CA 1
ATOM 2397 C C . ILE A 1 295 ? -19.384 12.542 17.428 1.00 84.12 295 ILE A C 1
ATOM 2399 O O . ILE A 1 295 ? -20.177 12.625 16.490 1.00 84.12 295 ILE A O 1
ATOM 2403 N N . ASN A 1 296 ? -18.864 13.625 18.004 1.00 80.38 296 ASN A N 1
ATOM 2404 C CA . ASN A 1 296 ? -19.189 14.966 17.538 1.00 80.38 296 ASN A CA 1
ATOM 2405 C C . ASN A 1 296 ? -18.386 15.311 16.267 1.00 80.38 296 ASN A C 1
ATOM 2407 O O . ASN A 1 296 ? -17.195 15.620 16.307 1.00 80.38 296 ASN A O 1
ATOM 2411 N N . GLU A 1 297 ? -19.053 15.294 15.111 1.00 77.88 297 GLU A N 1
ATOM 2412 C CA . GLU A 1 297 ? -18.419 15.538 13.805 1.00 77.88 297 GLU A CA 1
ATOM 2413 C C . GLU A 1 297 ? -17.755 16.920 13.695 1.00 77.88 297 GLU A C 1
ATOM 2415 O O . GLU A 1 297 ? -16.723 17.083 13.029 1.00 77.88 297 GLU A O 1
ATOM 2420 N N . LYS A 1 298 ? -18.323 17.927 14.374 1.00 72.62 298 LYS A N 1
ATOM 2421 C CA . LYS A 1 298 ? -17.817 19.305 14.340 1.00 72.62 298 LYS A CA 1
ATOM 2422 C C . LYS A 1 298 ? -16.484 19.426 15.064 1.00 72.62 298 LYS A C 1
ATOM 2424 O O . LYS A 1 298 ? -15.618 20.159 14.598 1.00 72.62 298 LYS A O 1
ATOM 2429 N N . THR A 1 299 ? -16.305 18.726 16.182 1.00 70.00 299 THR A N 1
ATOM 2430 C CA . THR A 1 299 ? -15.046 18.751 16.940 1.00 70.00 299 THR A CA 1
ATOM 2431 C C . THR A 1 299 ? -13.999 17.844 16.302 1.00 70.00 299 THR A C 1
ATOM 2433 O O . THR A 1 299 ? -12.833 18.246 16.215 1.00 70.00 299 THR A O 1
ATOM 2436 N N . TYR A 1 300 ? -14.411 16.692 15.752 1.00 67.88 300 TYR A N 1
ATOM 2437 C CA . TYR A 1 300 ? -13.503 15.764 15.069 1.00 67.88 300 TYR A CA 1
ATOM 2438 C C . TYR A 1 300 ? -12.777 16.440 13.897 1.00 67.88 300 TYR A C 1
ATOM 2440 O O . TYR A 1 300 ? -11.560 16.324 13.757 1.00 67.88 300 TYR A O 1
ATOM 2448 N N . SER A 1 301 ? -13.501 17.250 13.119 1.00 60.75 301 SER A N 1
ATOM 2449 C CA . SER A 1 301 ? -12.957 18.007 11.980 1.00 60.75 301 SER A CA 1
ATOM 2450 C C . SER A 1 301 ? -11.875 19.033 12.363 1.00 60.75 301 SER A C 1
ATOM 2452 O O . SER A 1 301 ? -11.094 19.458 11.515 1.00 60.75 301 SER A O 1
ATOM 2454 N N . VAL A 1 302 ? -11.801 19.428 13.640 1.00 60.28 302 VAL A N 1
ATOM 2455 C CA . VAL A 1 302 ? -10.812 20.383 14.180 1.00 60.28 302 VAL A CA 1
ATOM 2456 C C . VAL A 1 302 ? -9.686 19.656 14.941 1.00 60.28 302 VAL A C 1
ATOM 2458 O O . VAL A 1 302 ? -8.814 20.292 15.530 1.00 60.28 302 VAL A O 1
ATOM 2461 N N . GLY A 1 303 ? -9.659 18.317 14.898 1.00 57.44 303 GLY A N 1
ATOM 2462 C CA . GLY A 1 303 ? -8.638 17.481 15.537 1.00 57.44 303 GLY A CA 1
ATOM 2463 C C . GLY A 1 303 ? -8.925 17.125 16.998 1.00 57.44 303 GLY A C 1
ATOM 2464 O O . GLY A 1 303 ? -8.030 16.625 17.673 1.00 57.44 303 GLY A O 1
ATOM 2465 N N . ARG A 1 304 ? -10.149 17.364 17.492 1.00 57.88 304 ARG A N 1
ATOM 2466 C CA . ARG A 1 304 ? -10.601 16.948 18.830 1.00 57.88 304 ARG A CA 1
ATOM 2467 C C . ARG A 1 304 ? -11.680 15.882 18.704 1.00 57.88 304 ARG A C 1
ATOM 2469 O O . ARG A 1 304 ? -12.807 16.189 18.337 1.00 57.88 304 ARG A O 1
ATOM 2476 N N . ALA A 1 305 ? -11.353 14.632 19.004 1.00 60.81 305 ALA A N 1
ATOM 2477 C CA . ALA A 1 305 ? -12.302 13.525 18.909 1.00 60.81 305 ALA A CA 1
ATOM 2478 C C . ALA A 1 305 ? -13.109 13.368 20.209 1.00 60.81 305 ALA A C 1
ATOM 2480 O O . ALA A 1 305 ? -12.991 12.353 20.888 1.00 60.81 305 ALA A O 1
ATOM 2481 N N . ASP A 1 306 ? -13.910 14.380 20.551 1.00 69.62 306 ASP A N 1
ATOM 2482 C CA . ASP A 1 306 ? -14.818 14.294 21.699 1.00 69.62 306 ASP A CA 1
ATOM 2483 C C . ASP A 1 306 ? -15.991 13.352 21.372 1.00 69.62 306 ASP A C 1
ATOM 2485 O O . ASP A 1 306 ? -16.624 13.477 20.314 1.00 69.62 306 ASP A O 1
ATOM 2489 N N . PHE A 1 307 ? -16.242 12.378 22.248 1.00 83.38 307 PHE A N 1
ATOM 2490 C CA . PHE A 1 307 ? -17.222 11.311 22.040 1.00 83.38 307 PHE A CA 1
ATOM 2491 C C . PHE A 1 307 ? -17.933 10.943 23.348 1.00 83.38 307 PHE A C 1
ATOM 2493 O O . PHE A 1 307 ? -17.409 11.146 24.450 1.00 83.38 307 PHE A O 1
ATOM 2500 N N . GLN A 1 308 ? -19.141 10.392 23.231 1.00 83.38 308 GLN A N 1
ATOM 2501 C CA . GLN A 1 308 ? -19.972 9.981 24.361 1.00 83.38 308 GLN A CA 1
ATOM 2502 C C . GLN A 1 308 ? -20.430 8.536 24.170 1.00 83.38 308 GLN A C 1
ATOM 2504 O O . GLN A 1 308 ? -21.356 8.260 23.417 1.00 83.38 308 GLN A O 1
ATOM 2509 N N . ALA A 1 309 ? -19.790 7.620 24.890 1.00 86.88 309 ALA A N 1
ATOM 2510 C CA . ALA A 1 309 ? -20.112 6.199 24.875 1.00 86.88 309 ALA A CA 1
ATOM 2511 C C . ALA A 1 309 ? -20.137 5.656 26.305 1.00 86.88 309 ALA A C 1
ATOM 2513 O O . ALA A 1 309 ? -19.329 6.091 27.134 1.00 86.88 309 ALA A O 1
ATOM 2514 N N . SER A 1 310 ? -21.028 4.700 26.579 1.00 89.12 310 SER A N 1
ATOM 2515 C CA . SER A 1 310 ? -20.949 3.908 27.809 1.00 89.12 310 SER A CA 1
ATOM 2516 C C . SER A 1 310 ? -19.804 2.884 27.715 1.00 89.12 310 SER A C 1
ATOM 2518 O O . SER A 1 310 ? -19.411 2.516 26.600 1.00 89.12 310 SER A O 1
ATOM 2520 N N . PRO A 1 311 ? -19.264 2.402 28.848 1.00 89.56 311 PRO A N 1
ATOM 2521 C CA . PRO A 1 311 ? -18.249 1.347 28.851 1.00 89.56 311 PRO A CA 1
ATOM 2522 C C . PRO A 1 311 ? -18.683 0.092 28.081 1.00 89.56 311 PRO A C 1
ATOM 2524 O O . PRO A 1 311 ? -17.900 -0.453 27.311 1.00 89.56 311 PRO A O 1
ATOM 2527 N N . GLU A 1 312 ? -19.950 -0.310 28.200 1.00 93.12 312 GLU A N 1
ATOM 2528 C CA . GLU A 1 312 ? -20.505 -1.493 27.530 1.00 93.12 312 GLU A CA 1
ATOM 2529 C C . GLU A 1 312 ? -20.547 -1.317 26.006 1.00 93.12 312 GLU A C 1
ATOM 2531 O O . GLU A 1 312 ? -20.312 -2.265 25.254 1.00 93.12 312 GLU A O 1
ATOM 2536 N N . ALA A 1 313 ? -20.819 -0.098 25.526 1.00 90.75 313 ALA A N 1
ATOM 2537 C CA . ALA A 1 313 ? -20.790 0.216 24.100 1.00 90.75 313 ALA A CA 1
ATOM 2538 C C . ALA A 1 313 ? -19.360 0.166 23.537 1.00 90.75 313 ALA A C 1
ATOM 2540 O O . ALA A 1 313 ? -19.157 -0.330 22.426 1.00 90.75 313 ALA A O 1
ATOM 2541 N N . ILE A 1 314 ? -18.376 0.646 24.308 1.00 92.19 314 ILE A N 1
ATOM 2542 C CA . ILE A 1 314 ? -16.952 0.565 23.956 1.00 92.19 314 ILE A CA 1
ATOM 2543 C C . ILE A 1 314 ? -16.511 -0.900 23.900 1.00 92.19 314 ILE A C 1
ATOM 2545 O O . ILE A 1 314 ? -15.933 -1.316 22.898 1.00 92.19 314 ILE A O 1
ATOM 2549 N N . GLU A 1 315 ? -16.828 -1.691 24.925 1.00 94.56 315 GLU A N 1
ATOM 2550 C CA . GLU A 1 315 ? -16.468 -3.109 24.989 1.00 94.56 315 GLU A CA 1
ATOM 2551 C C . GLU A 1 315 ? -17.105 -3.908 23.843 1.00 94.56 315 GLU A C 1
ATOM 2553 O O . GLU A 1 315 ? -16.427 -4.678 23.163 1.00 94.56 315 GLU A O 1
ATOM 2558 N N . SER A 1 316 ? -18.386 -3.664 23.550 1.00 95.19 316 SER A N 1
ATOM 2559 C CA . SER A 1 316 ? -19.083 -4.311 22.430 1.00 95.19 316 SER A CA 1
ATOM 2560 C C . SER A 1 316 ? -18.427 -3.987 21.083 1.00 95.19 316 SER A C 1
ATOM 2562 O O . SER A 1 316 ? -18.241 -4.871 20.246 1.00 95.19 316 SER A O 1
ATOM 2564 N N . LEU A 1 317 ? -18.034 -2.725 20.869 1.00 95.50 317 LEU A N 1
ATOM 2565 C CA . LEU A 1 317 ? -17.309 -2.318 19.665 1.00 95.50 317 LEU A CA 1
ATOM 2566 C C . LEU A 1 317 ? -15.921 -2.966 19.594 1.00 95.50 317 LEU A C 1
ATOM 2568 O O . LEU A 1 317 ? -15.517 -3.412 18.525 1.00 95.50 317 LEU A O 1
ATOM 2572 N N . GLN A 1 318 ? -15.198 -3.037 20.710 1.00 95.62 318 GLN A N 1
ATOM 2573 C CA . GLN A 1 318 ? -13.888 -3.682 20.796 1.00 95.62 318 GLN A CA 1
ATOM 2574 C C . GLN A 1 318 ? -13.961 -5.174 20.457 1.00 95.62 318 GLN A C 1
ATOM 2576 O O . GLN A 1 318 ? -13.136 -5.667 19.687 1.00 95.62 318 GLN A O 1
ATOM 2581 N N . GLN A 1 319 ? -14.958 -5.887 20.984 1.00 96.00 319 GLN A N 1
ATOM 2582 C CA . GLN A 1 319 ? -15.193 -7.299 20.679 1.00 96.00 319 GLN A CA 1
ATOM 2583 C C . GLN A 1 319 ? -15.540 -7.498 19.199 1.00 96.00 319 GLN A C 1
ATOM 2585 O O . GLN A 1 319 ? -14.911 -8.317 18.528 1.00 96.00 319 GLN A O 1
ATOM 2590 N N . GLN A 1 320 ? -16.465 -6.700 18.654 1.00 96.69 320 GLN A N 1
ATOM 2591 C CA . GLN A 1 320 ? -16.810 -6.783 17.233 1.00 96.69 320 GLN A CA 1
ATOM 2592 C C . GLN A 1 320 ? -15.617 -6.427 16.336 1.00 96.69 320 GLN A C 1
ATOM 2594 O O . GLN A 1 320 ? -15.418 -7.046 15.293 1.00 96.69 320 GLN A O 1
ATOM 2599 N N . PHE A 1 321 ? -14.796 -5.456 16.741 1.00 96.56 321 PHE A N 1
ATOM 2600 C CA . PHE A 1 321 ? -13.578 -5.092 16.026 1.00 96.56 321 PHE A CA 1
ATOM 2601 C C . PHE A 1 321 ? -12.599 -6.267 15.951 1.00 96.56 321 PHE A C 1
ATOM 2603 O O . PHE A 1 321 ? -12.090 -6.536 14.865 1.00 96.56 321 PHE A O 1
ATOM 2610 N N . LYS A 1 322 ? -12.387 -7.012 17.048 1.00 96.25 322 LYS A N 1
ATOM 2611 C CA . LYS A 1 322 ? -11.558 -8.232 17.037 1.00 96.25 322 LYS A CA 1
ATOM 2612 C C . LYS A 1 322 ? -12.069 -9.250 16.012 1.00 96.25 322 LYS A C 1
ATOM 2614 O O . LYS A 1 322 ? -11.308 -9.665 15.145 1.00 96.25 322 LYS A O 1
ATOM 2619 N N . ILE A 1 323 ? -13.370 -9.545 16.033 1.00 96.12 323 ILE A N 1
ATOM 2620 C CA . ILE A 1 323 ? -14.010 -10.491 15.099 1.00 96.12 323 ILE A CA 1
ATOM 2621 C C . ILE A 1 323 ? -13.821 -10.052 13.638 1.00 96.12 323 ILE A C 1
ATOM 2623 O O . ILE A 1 323 ? -13.464 -10.852 12.773 1.00 96.12 323 ILE A O 1
ATOM 2627 N N . VAL A 1 324 ? -14.040 -8.768 13.344 1.00 97.19 324 VAL A N 1
ATOM 2628 C CA . VAL A 1 324 ? -13.855 -8.223 11.990 1.00 97.19 324 VAL A CA 1
ATOM 2629 C C . VAL A 1 324 ? -12.407 -8.364 11.538 1.00 97.19 324 VAL A C 1
ATOM 2631 O O . VAL A 1 324 ? -12.158 -8.778 10.407 1.00 97.19 324 VAL A O 1
ATOM 2634 N N . MET A 1 325 ? -11.455 -8.054 12.415 1.00 96.50 325 MET A N 1
ATOM 2635 C CA . MET A 1 325 ? -10.034 -8.162 12.106 1.00 96.50 325 MET A CA 1
ATOM 2636 C C . MET A 1 325 ? -9.594 -9.608 11.864 1.00 96.50 325 MET A C 1
ATOM 2638 O O . MET A 1 325 ? -8.896 -9.855 10.884 1.00 96.50 325 MET A O 1
ATOM 2642 N N . GLU A 1 326 ? -10.043 -10.557 12.687 1.00 95.06 326 GLU A N 1
ATOM 2643 C CA . GLU A 1 326 ? -9.816 -11.996 12.484 1.00 95.06 326 GLU A CA 1
ATOM 2644 C C . GLU A 1 326 ? -10.341 -12.460 11.117 1.00 95.06 326 GLU A C 1
ATOM 2646 O O . GLU A 1 326 ? -9.679 -13.221 10.409 1.00 95.06 326 GLU A O 1
ATOM 2651 N N . ASN A 1 327 ? -11.502 -11.956 10.691 1.00 96.06 327 ASN A N 1
ATOM 2652 C CA . ASN A 1 327 ? -12.086 -12.308 9.400 1.00 96.06 327 ASN A CA 1
ATOM 2653 C C . ASN A 1 327 ? -11.316 -11.717 8.213 1.00 96.06 327 ASN A C 1
ATOM 2655 O O . ASN A 1 327 ? -11.023 -12.444 7.261 1.00 96.06 327 ASN A O 1
ATOM 2659 N N . ILE A 1 328 ? -10.997 -10.417 8.238 1.00 96.75 328 ILE A N 1
ATOM 2660 C CA . ILE A 1 328 ? -10.343 -9.746 7.098 1.00 96.75 328 ILE A CA 1
ATOM 2661 C C . ILE A 1 328 ? -8.852 -10.075 6.983 1.00 96.75 328 ILE A C 1
ATOM 2663 O O . ILE A 1 328 ? -8.303 -9.984 5.889 1.00 96.75 328 ILE A O 1
ATOM 2667 N N . LEU A 1 329 ? -8.201 -10.473 8.081 1.00 96.38 329 LEU A N 1
ATOM 2668 C CA . LEU A 1 329 ? -6.805 -10.922 8.082 1.00 96.38 329 LEU A CA 1
ATOM 2669 C C . LEU A 1 329 ? -6.648 -12.428 7.876 1.00 96.38 329 LEU A C 1
ATOM 2671 O O . LEU A 1 329 ? -5.520 -12.908 7.796 1.00 96.38 329 LEU A O 1
ATOM 2675 N N . SER A 1 330 ? -7.746 -13.176 7.751 1.00 95.25 330 SER A N 1
ATOM 2676 C CA . SER A 1 330 ? -7.689 -14.608 7.473 1.00 95.25 330 SER A CA 1
ATOM 2677 C C . SER A 1 330 ? -7.041 -14.879 6.108 1.00 95.25 330 SER A C 1
ATOM 2679 O O . SER A 1 330 ? -7.614 -14.485 5.087 1.00 95.25 330 SER A O 1
ATOM 2681 N N . PRO A 1 331 ? -5.897 -15.596 6.042 1.00 94.19 331 PRO A N 1
ATOM 2682 C CA . PRO A 1 331 ? -5.202 -15.870 4.781 1.00 94.19 331 PRO A CA 1
ATOM 2683 C C . PRO A 1 331 ? -6.077 -16.523 3.709 1.00 94.19 331 PRO A C 1
ATOM 2685 O O . PRO A 1 331 ? -5.958 -16.194 2.533 1.00 94.19 331 PRO A O 1
ATOM 2688 N N . ALA A 1 332 ? -7.035 -17.360 4.118 1.00 92.75 332 ALA A N 1
ATOM 2689 C CA . ALA A 1 332 ? -7.977 -18.030 3.222 1.00 92.75 332 ALA A CA 1
ATOM 2690 C C . ALA A 1 332 ? -8.893 -17.068 2.438 1.00 92.75 332 ALA A C 1
ATOM 2692 O O . ALA A 1 332 ? -9.536 -17.482 1.475 1.00 92.75 332 ALA A O 1
ATOM 2693 N N . ARG A 1 333 ? -8.994 -15.799 2.855 1.00 94.44 333 ARG A N 1
ATOM 2694 C CA . ARG A 1 333 ? -9.785 -14.767 2.169 1.00 94.44 333 ARG A CA 1
ATOM 2695 C C . ARG A 1 333 ? -8.993 -14.006 1.113 1.00 94.44 333 ARG A C 1
ATOM 2697 O O . ARG A 1 333 ? -9.608 -13.387 0.249 1.00 94.44 333 ARG A O 1
ATOM 2704 N N . PHE A 1 334 ? -7.664 -14.048 1.157 1.00 95.44 334 PHE A N 1
ATOM 2705 C CA . PHE A 1 334 ? -6.835 -13.383 0.159 1.00 95.44 334 PHE A CA 1
ATOM 2706 C C . PHE A 1 334 ? -6.896 -14.147 -1.174 1.00 95.44 334 PHE A C 1
ATOM 2708 O O . PHE A 1 334 ? -6.903 -15.380 -1.167 1.00 95.44 334 PHE A O 1
ATOM 2715 N N . PRO A 1 335 ? -6.898 -13.458 -2.327 1.00 94.88 335 PRO A N 1
ATOM 2716 C CA . PRO A 1 335 ? -6.681 -14.094 -3.625 1.00 94.88 335 PRO A CA 1
ATOM 2717 C C . PRO A 1 335 ? -5.402 -14.945 -3.637 1.00 94.88 335 PRO A C 1
ATOM 2719 O O . PRO A 1 335 ? -4.406 -14.558 -3.026 1.00 94.88 335 PRO A O 1
ATOM 2722 N N . SER A 1 336 ? -5.406 -16.073 -4.353 1.00 93.44 336 SER A N 1
ATOM 2723 C CA . SER A 1 336 ? -4.285 -17.032 -4.378 1.00 93.44 336 SER A CA 1
ATOM 2724 C C . SER A 1 336 ? -2.949 -16.379 -4.743 1.00 93.44 336 SER A C 1
ATOM 2726 O O . SER A 1 336 ? -1.967 -16.554 -4.030 1.00 93.44 336 SER A O 1
ATOM 2728 N N . VAL A 1 337 ? -2.925 -15.549 -5.789 1.00 92.62 337 VAL A N 1
ATOM 2729 C CA . VAL A 1 337 ? -1.723 -14.805 -6.201 1.00 92.62 337 VAL A CA 1
ATOM 2730 C C . VAL A 1 337 ? -1.212 -13.864 -5.103 1.00 92.62 337 VAL A C 1
ATOM 2732 O O . VAL A 1 337 ? -0.006 -13.718 -4.924 1.00 92.62 337 VAL A O 1
ATOM 2735 N N . ILE A 1 338 ? -2.111 -13.264 -4.312 1.00 95.44 338 ILE A N 1
ATOM 2736 C CA . ILE A 1 338 ? -1.728 -12.412 -3.181 1.00 95.44 338 ILE A CA 1
ATOM 2737 C C . ILE A 1 338 ? -1.172 -13.267 -2.040 1.00 95.44 338 ILE A C 1
ATOM 2739 O O . ILE A 1 338 ? -0.180 -12.873 -1.440 1.00 95.44 338 ILE A O 1
ATOM 2743 N N . GLN A 1 339 ? -1.741 -14.444 -1.764 1.00 95.75 339 GLN A N 1
ATOM 2744 C CA . GLN A 1 339 ? -1.184 -15.368 -0.767 1.00 95.75 339 GLN A CA 1
ATOM 2745 C C . GLN A 1 339 ? 0.247 -15.788 -1.129 1.00 95.75 339 GLN A C 1
ATOM 2747 O O . GLN A 1 339 ? 1.136 -15.711 -0.282 1.00 95.75 339 GLN A O 1
ATOM 2752 N N . GLU A 1 340 ? 0.494 -16.167 -2.385 1.00 95.81 340 GLU A N 1
ATOM 2753 C CA . GLU A 1 340 ? 1.838 -16.529 -2.857 1.00 95.81 340 GLU A CA 1
ATOM 2754 C C . GLU A 1 340 ? 2.808 -15.343 -2.796 1.00 95.81 340 GLU A C 1
ATOM 2756 O O . GLU A 1 340 ? 3.940 -15.478 -2.329 1.00 95.81 340 GLU A O 1
ATOM 2761 N N . PHE A 1 341 ? 2.355 -14.147 -3.176 1.00 96.19 341 PHE A N 1
ATOM 2762 C CA . PHE A 1 341 ? 3.150 -12.935 -3.011 1.00 96.19 341 PHE A CA 1
ATOM 2763 C C . PHE A 1 341 ? 3.482 -12.647 -1.536 1.00 96.19 341 PHE A C 1
ATOM 2765 O O . PHE A 1 341 ? 4.620 -12.309 -1.219 1.00 96.19 341 PHE A O 1
ATOM 2772 N N . LEU A 1 342 ? 2.522 -12.805 -0.621 1.00 96.81 342 LEU A N 1
ATOM 2773 C CA . LEU A 1 342 ? 2.735 -12.596 0.812 1.00 96.81 342 LEU A CA 1
ATOM 2774 C C . LEU A 1 342 ? 3.773 -13.570 1.382 1.00 96.81 342 LEU A C 1
ATOM 2776 O O . LEU A 1 342 ? 4.597 -13.155 2.196 1.00 96.81 342 LEU A O 1
ATOM 2780 N N . LYS A 1 343 ? 3.793 -14.825 0.915 1.00 95.62 343 LYS A N 1
ATOM 2781 C CA . LYS A 1 343 ? 4.862 -15.779 1.248 1.00 95.62 343 LYS A CA 1
ATOM 2782 C C . LYS A 1 343 ? 6.224 -15.256 0.789 1.00 95.62 343 LYS A C 1
ATOM 2784 O O . LYS A 1 343 ? 7.141 -15.152 1.601 1.00 95.62 343 LYS A O 1
ATOM 2789 N N . LEU A 1 344 ? 6.345 -14.851 -0.480 1.00 94.75 344 LEU A N 1
ATOM 2790 C CA . LEU A 1 344 ? 7.585 -14.281 -1.028 1.00 94.75 344 LEU A CA 1
ATOM 2791 C C . LEU A 1 344 ? 8.063 -13.056 -0.232 1.00 94.75 344 LEU A C 1
ATOM 2793 O O . LEU A 1 344 ? 9.241 -12.970 0.111 1.00 94.75 344 LEU A O 1
ATOM 2797 N N . ALA A 1 345 ? 7.149 -12.140 0.089 1.00 95.62 345 ALA A N 1
ATOM 2798 C CA . ALA A 1 345 ? 7.438 -10.929 0.849 1.00 95.62 345 ALA A CA 1
ATOM 2799 C C . ALA A 1 345 ? 7.911 -11.241 2.275 1.00 95.62 345 ALA A C 1
ATOM 2801 O O . ALA A 1 345 ? 8.861 -10.625 2.755 1.00 95.62 345 ALA A O 1
ATOM 2802 N N . TYR A 1 346 ? 7.299 -12.221 2.946 1.00 94.44 346 TYR A N 1
ATOM 2803 C CA . TYR A 1 346 ? 7.744 -12.636 4.272 1.00 94.44 346 TYR A CA 1
ATOM 2804 C C . TYR A 1 346 ? 9.154 -13.239 4.248 1.00 94.44 346 TYR A C 1
ATOM 2806 O O . TYR A 1 346 ? 9.973 -12.910 5.107 1.00 94.44 346 TYR A O 1
ATOM 2814 N N . PHE A 1 347 ? 9.461 -14.086 3.261 1.00 90.81 347 PHE A N 1
ATOM 2815 C CA . PHE A 1 347 ? 10.795 -14.674 3.142 1.00 90.81 347 PHE A CA 1
ATOM 2816 C C . PHE A 1 347 ? 11.873 -13.627 2.854 1.00 90.81 347 PHE A C 1
ATOM 2818 O O . PHE A 1 347 ? 12.929 -13.681 3.481 1.00 90.81 347 PHE A O 1
ATOM 2825 N N . ASP A 1 348 ? 11.603 -12.651 1.980 1.00 91.69 348 ASP A N 1
ATOM 2826 C CA . ASP A 1 348 ? 12.505 -11.508 1.762 1.00 91.69 348 ASP A CA 1
ATOM 2827 C C . ASP A 1 348 ? 12.735 -10.719 3.062 1.00 91.69 348 ASP A C 1
ATOM 2829 O O . ASP A 1 348 ? 13.876 -10.478 3.460 1.00 91.69 348 ASP A O 1
ATOM 2833 N N . LEU A 1 349 ? 11.661 -10.390 3.788 1.00 92.31 349 LEU A N 1
ATOM 2834 C CA . LEU A 1 349 ? 11.759 -9.653 5.046 1.00 92.31 349 LEU A CA 1
ATOM 2835 C C . LEU A 1 349 ? 12.584 -10.406 6.098 1.00 92.31 349 LEU A C 1
ATOM 2837 O O . LEU A 1 349 ? 13.423 -9.802 6.763 1.00 92.31 349 LEU A O 1
ATOM 2841 N N . ARG A 1 350 ? 12.390 -11.723 6.237 1.00 89.50 350 ARG A N 1
ATOM 2842 C CA . ARG A 1 350 ? 13.147 -12.560 7.185 1.00 89.50 350 ARG A CA 1
ATOM 2843 C C . ARG A 1 350 ? 14.627 -12.686 6.852 1.00 89.50 350 ARG A C 1
ATOM 2845 O O . ARG A 1 350 ? 15.417 -12.953 7.754 1.00 89.50 350 ARG A O 1
ATOM 2852 N N . GLN A 1 351 ? 15.008 -12.504 5.591 1.00 86.81 351 GLN A N 1
ATOM 2853 C CA . GLN A 1 351 ? 16.418 -12.438 5.203 1.00 86.81 351 GLN A CA 1
ATOM 2854 C C . GLN A 1 351 ? 17.056 -11.103 5.612 1.00 86.81 351 GLN A C 1
ATOM 2856 O O . GLN A 1 351 ? 18.249 -11.065 5.907 1.00 86.81 351 GLN A O 1
ATOM 2861 N N . LYS A 1 352 ? 16.268 -10.021 5.662 1.00 87.31 352 LYS A N 1
ATOM 2862 C CA . LYS A 1 352 ? 16.732 -8.663 5.992 1.00 87.31 352 LYS A CA 1
ATOM 2863 C C . LYS A 1 352 ? 16.696 -8.355 7.486 1.00 87.31 352 LYS A C 1
ATOM 2865 O O . LYS A 1 352 ? 17.551 -7.621 7.973 1.00 87.31 352 LYS A O 1
ATOM 2870 N N . ASP A 1 353 ? 15.726 -8.903 8.210 1.00 88.25 353 ASP A N 1
ATOM 2871 C CA . ASP A 1 353 ? 15.544 -8.683 9.641 1.00 88.25 353 ASP A CA 1
ATOM 2872 C C . ASP A 1 353 ? 15.697 -9.983 10.432 1.00 88.25 353 ASP A C 1
ATOM 2874 O O . ASP A 1 353 ? 14.959 -10.950 10.247 1.00 88.25 353 ASP A O 1
ATOM 2878 N N . SER A 1 354 ? 16.655 -9.990 11.357 1.00 84.44 354 SER A N 1
ATOM 2879 C CA . SER A 1 354 ? 16.922 -11.147 12.212 1.00 84.44 354 SER A CA 1
ATOM 2880 C C . SER A 1 354 ? 15.896 -11.296 13.341 1.00 84.44 354 SER A C 1
ATOM 2882 O O . SER A 1 354 ? 15.585 -12.429 13.724 1.00 84.44 354 SER A O 1
ATOM 2884 N N . ASP A 1 355 ? 15.281 -10.202 13.804 1.00 89.19 355 ASP A N 1
ATOM 2885 C CA . ASP A 1 355 ? 14.308 -10.214 14.899 1.00 89.19 355 ASP A CA 1
ATOM 2886 C C . ASP A 1 355 ? 12.933 -10.693 14.410 1.00 89.19 355 ASP A C 1
ATOM 2888 O O . ASP A 1 355 ? 12.234 -10.015 13.657 1.00 89.19 355 ASP A O 1
ATOM 2892 N N . LEU A 1 356 ? 12.523 -11.882 14.862 1.00 87.81 356 LEU A N 1
ATOM 2893 C CA . LEU A 1 356 ? 11.248 -12.490 14.482 1.00 87.81 356 LEU A CA 1
ATOM 2894 C C . LEU A 1 356 ? 10.043 -11.624 14.869 1.00 87.81 356 LEU A C 1
ATOM 2896 O O . LEU A 1 356 ? 9.105 -11.508 14.077 1.00 87.81 356 LEU A O 1
ATOM 2900 N N . ALA A 1 357 ? 10.058 -11.021 16.059 1.00 87.38 357 ALA A N 1
ATOM 2901 C CA . ALA A 1 357 ? 8.936 -10.226 16.550 1.00 87.38 357 ALA A CA 1
ATOM 2902 C C . ALA A 1 357 ? 8.809 -8.920 15.755 1.00 87.38 357 ALA A C 1
ATOM 2904 O O . ALA A 1 357 ? 7.705 -8.510 15.379 1.00 87.38 357 ALA A O 1
ATOM 2905 N N . ASN A 1 358 ? 9.939 -8.288 15.433 1.00 89.31 358 ASN A N 1
ATOM 2906 C CA . ASN A 1 358 ? 9.947 -7.106 14.582 1.00 89.31 358 ASN A CA 1
ATOM 2907 C C . ASN A 1 358 ? 9.541 -7.433 13.134 1.00 89.31 358 ASN A C 1
ATOM 2909 O O . ASN A 1 358 ? 8.714 -6.715 12.570 1.00 89.31 358 ASN A O 1
ATOM 2913 N N . SER A 1 359 ? 10.007 -8.553 12.574 1.00 90.88 359 SER A N 1
ATOM 2914 C CA . SER A 1 359 ? 9.600 -9.028 11.245 1.00 90.88 359 SER A CA 1
ATOM 2915 C C . SER A 1 359 ? 8.095 -9.300 11.172 1.00 90.88 359 SER A C 1
ATOM 2917 O O . SER A 1 359 ? 7.431 -8.844 10.246 1.00 90.88 359 SER A O 1
ATOM 2919 N N . GLN A 1 360 ? 7.525 -9.985 12.172 1.00 91.00 360 GLN A N 1
ATOM 2920 C CA . GLN A 1 360 ? 6.076 -10.211 12.298 1.00 91.00 360 GLN A CA 1
ATOM 2921 C C . GLN A 1 360 ? 5.292 -8.899 12.260 1.00 91.00 360 GLN A C 1
ATOM 2923 O O . GLN A 1 360 ? 4.321 -8.752 11.514 1.00 91.00 360 GLN A O 1
ATOM 2928 N N . ARG A 1 361 ? 5.757 -7.918 13.034 1.00 91.12 361 ARG A N 1
ATOM 2929 C CA . ARG A 1 361 ? 5.142 -6.598 13.120 1.00 91.12 361 ARG A CA 1
ATOM 2930 C C . ARG A 1 361 ? 5.232 -5.825 11.802 1.00 91.12 361 ARG A C 1
ATOM 2932 O O . ARG A 1 361 ? 4.232 -5.247 11.378 1.00 91.12 361 ARG A O 1
ATOM 2939 N N . ILE A 1 362 ? 6.401 -5.797 11.155 1.00 92.50 362 ILE A N 1
ATOM 2940 C CA . ILE A 1 362 ? 6.603 -5.131 9.856 1.00 92.50 362 ILE A CA 1
ATOM 2941 C C . ILE A 1 362 ? 5.742 -5.798 8.779 1.00 92.50 362 ILE A C 1
ATOM 2943 O O . ILE A 1 362 ? 5.082 -5.102 8.009 1.00 92.50 362 ILE A O 1
ATOM 2947 N N . PHE A 1 363 ? 5.683 -7.129 8.766 1.00 95.19 363 PHE A N 1
ATOM 2948 C CA . PHE A 1 363 ? 4.883 -7.886 7.811 1.00 95.19 363 PHE A CA 1
ATOM 2949 C C . PHE A 1 363 ? 3.383 -7.611 7.957 1.00 95.19 363 PHE A C 1
ATOM 2951 O O . PHE A 1 363 ? 2.702 -7.341 6.968 1.00 95.19 363 PHE A O 1
ATOM 2958 N N . LEU A 1 364 ? 2.865 -7.576 9.190 1.00 94.88 364 LEU A N 1
ATOM 2959 C CA . LEU A 1 364 ? 1.481 -7.167 9.422 1.00 94.88 364 LEU A CA 1
ATOM 2960 C C . LEU A 1 364 ? 1.253 -5.713 8.999 1.00 94.88 364 LEU A C 1
ATOM 2962 O O . LEU A 1 364 ? 0.265 -5.426 8.328 1.00 94.88 364 LEU A O 1
ATOM 2966 N N . ALA A 1 365 ? 2.167 -4.796 9.338 1.00 92.44 365 ALA A N 1
ATOM 2967 C CA . ALA A 1 365 ? 2.056 -3.397 8.925 1.00 92.44 365 ALA A CA 1
ATOM 2968 C C . ALA A 1 365 ? 1.924 -3.266 7.405 1.00 92.44 365 ALA A C 1
ATOM 2970 O O . ALA A 1 365 ? 1.105 -2.480 6.929 1.00 92.44 365 ALA A O 1
ATOM 2971 N N . PHE A 1 366 ? 2.700 -4.060 6.669 1.00 94.75 366 PHE A N 1
ATOM 2972 C CA . PHE A 1 366 ? 2.657 -4.149 5.219 1.00 94.75 366 PHE A CA 1
ATOM 2973 C C . PHE A 1 366 ? 1.318 -4.689 4.703 1.00 94.75 366 PHE A C 1
ATOM 2975 O O . PHE A 1 366 ? 0.711 -4.048 3.844 1.00 94.75 366 PHE A O 1
ATOM 2982 N N . ILE A 1 367 ? 0.818 -5.802 5.257 1.00 96.44 367 ILE A N 1
ATOM 2983 C CA . ILE A 1 367 ? -0.485 -6.371 4.872 1.00 96.44 367 ILE A CA 1
ATOM 2984 C C . ILE A 1 367 ? -1.595 -5.328 5.032 1.00 96.44 367 ILE A C 1
ATOM 2986 O O . ILE A 1 367 ? -2.390 -5.087 4.118 1.00 96.44 367 ILE A O 1
ATOM 2990 N N . LEU A 1 368 ? -1.617 -4.674 6.193 1.00 95.19 368 LEU A N 1
ATOM 2991 C CA . LEU A 1 368 ? -2.599 -3.648 6.512 1.00 95.19 368 LEU A CA 1
ATOM 2992 C C . LEU A 1 368 ? -2.499 -2.469 5.548 1.00 95.19 368 LEU A C 1
ATOM 2994 O O . LEU A 1 368 ? -3.510 -2.080 4.970 1.00 95.19 368 LEU A O 1
ATOM 2998 N N . LEU A 1 369 ? -1.289 -1.954 5.323 1.00 92.00 369 LEU A N 1
ATOM 2999 C CA . LEU A 1 369 ? -1.036 -0.781 4.490 1.00 92.00 369 LEU A CA 1
ATOM 3000 C C . LEU A 1 369 ? -1.334 -1.020 3.003 1.00 92.00 369 LEU A C 1
ATOM 3002 O O . LEU A 1 369 ? -1.773 -0.094 2.323 1.00 92.00 369 LEU A O 1
ATOM 3006 N N . ARG A 1 370 ? -1.073 -2.225 2.481 1.00 92.19 370 ARG A N 1
ATOM 3007 C CA . ARG A 1 370 ? -1.110 -2.504 1.034 1.00 92.19 370 ARG A CA 1
ATOM 3008 C C . ARG A 1 370 ? -2.318 -3.293 0.553 1.00 92.19 370 ARG A C 1
ATOM 3010 O O . ARG A 1 370 ? -2.620 -3.213 -0.632 1.00 92.19 370 ARG A O 1
ATOM 3017 N N . PHE A 1 371 ? -3.035 -3.985 1.438 1.00 95.00 371 PHE A N 1
ATOM 3018 C CA . PHE A 1 371 ? -4.181 -4.811 1.035 1.00 95.00 371 PHE A CA 1
ATOM 3019 C C . PHE A 1 371 ? -5.483 -4.442 1.739 1.00 95.00 371 PHE A C 1
ATOM 3021 O O . PHE A 1 371 ? -6.519 -4.377 1.084 1.00 95.00 371 PHE A O 1
ATOM 3028 N N . ILE A 1 372 ? -5.450 -4.162 3.044 1.00 95.88 372 ILE A N 1
ATOM 3029 C CA . ILE A 1 372 ? -6.678 -3.907 3.815 1.00 95.88 372 ILE A CA 1
ATOM 3030 C C . ILE A 1 372 ? -7.088 -2.434 3.744 1.00 95.88 372 ILE A C 1
ATOM 3032 O O . ILE A 1 372 ? -8.164 -2.085 3.257 1.00 95.88 372 ILE A O 1
ATOM 3036 N N . ASN A 1 373 ? -6.209 -1.546 4.201 1.00 93.38 373 ASN A N 1
ATOM 3037 C CA . ASN A 1 373 ? -6.484 -0.120 4.299 1.00 93.38 373 ASN A CA 1
ATOM 3038 C C . ASN A 1 373 ? -6.750 0.577 2.954 1.00 93.38 373 ASN A C 1
ATOM 3040 O O . ASN A 1 373 ? -7.592 1.479 2.942 1.00 93.38 373 ASN A O 1
ATOM 3044 N N . PRO A 1 374 ? -6.137 0.184 1.819 1.00 92.25 374 PRO A N 1
ATOM 3045 C CA . PRO A 1 374 ? -6.476 0.771 0.524 1.00 92.25 374 PRO A CA 1
ATOM 3046 C C . PRO A 1 374 ? -7.946 0.590 0.138 1.00 92.25 374 PRO A C 1
ATOM 3048 O O . PRO A 1 374 ? -8.530 1.499 -0.446 1.00 92.25 374 PRO A O 1
ATOM 3051 N N . VAL A 1 375 ? -8.572 -0.532 0.511 1.00 93.56 375 VAL A N 1
ATOM 3052 C CA . VAL A 1 375 ? -9.997 -0.787 0.238 1.00 93.56 375 VAL A CA 1
ATOM 3053 C C . VAL A 1 375 ? -10.885 0.158 1.051 1.00 93.56 375 VAL A C 1
ATOM 3055 O O . VAL A 1 375 ? -11.775 0.806 0.505 1.00 93.56 375 VAL A O 1
ATOM 3058 N N . ILE A 1 376 ? -10.589 0.304 2.343 1.00 92.69 376 ILE A N 1
ATOM 3059 C CA . ILE A 1 376 ? -11.309 1.201 3.264 1.00 92.69 376 ILE A CA 1
ATOM 3060 C C . ILE A 1 376 ? -11.141 2.663 2.839 1.00 92.69 376 ILE A C 1
ATOM 3062 O O . ILE A 1 376 ? -12.087 3.453 2.853 1.00 92.69 376 ILE A O 1
ATOM 3066 N N . PHE A 1 377 ? -9.924 3.037 2.444 1.00 88.88 377 PHE A N 1
ATOM 3067 C CA . PHE A 1 377 ? -9.626 4.379 1.965 1.00 88.88 377 PHE A CA 1
ATOM 3068 C C . PHE A 1 377 ? -10.349 4.688 0.651 1.00 88.88 377 PHE A C 1
ATOM 3070 O O . PHE A 1 377 ? -10.860 5.795 0.490 1.00 88.88 377 PHE A O 1
ATOM 3077 N N . TRP A 1 378 ? -10.428 3.727 -0.272 1.00 87.12 378 TRP A N 1
ATOM 3078 C CA . TRP A 1 378 ? -11.154 3.906 -1.526 1.00 87.12 378 TRP A CA 1
ATOM 3079 C C . TRP A 1 378 ? -12.639 4.194 -1.282 1.00 87.12 378 TRP A C 1
ATOM 3081 O O . TRP A 1 378 ? -13.161 5.177 -1.807 1.00 87.12 378 TRP A O 1
ATOM 3091 N N . GLU A 1 379 ? -13.287 3.439 -0.393 1.00 89.88 379 GLU A N 1
ATOM 3092 C CA . GLU A 1 379 ? -14.673 3.705 0.020 1.00 89.88 379 GLU A CA 1
ATOM 3093 C C . GLU A 1 379 ? -14.826 5.098 0.655 1.00 89.88 379 GLU A C 1
ATOM 3095 O O . GLU A 1 379 ? -15.748 5.853 0.338 1.00 89.88 379 GLU A O 1
ATOM 3100 N N . LYS A 1 380 ? -13.862 5.506 1.491 1.00 89.31 380 LYS A N 1
ATOM 3101 C CA . LYS A 1 380 ? -13.842 6.844 2.103 1.00 89.31 380 LYS A CA 1
ATOM 3102 C C . LYS A 1 380 ? -13.781 7.962 1.059 1.00 89.31 380 LYS A C 1
ATOM 3104 O O . LYS A 1 380 ? -14.367 9.023 1.282 1.00 89.31 380 LYS A O 1
ATOM 3109 N N . MET A 1 381 ? -13.053 7.764 -0.040 1.00 86.00 381 MET A N 1
ATOM 3110 C CA . MET A 1 381 ? -12.952 8.755 -1.116 1.00 86.00 381 MET A CA 1
ATOM 3111 C C . MET A 1 381 ? -14.217 8.819 -1.979 1.00 86.00 381 MET A C 1
ATOM 3113 O O . MET A 1 381 ? -14.543 9.899 -2.465 1.00 86.00 381 MET A O 1
ATOM 3117 N N . ASN A 1 382 ? -14.936 7.703 -2.135 1.00 86.12 382 ASN A N 1
ATOM 3118 C CA . ASN A 1 382 ? -16.111 7.614 -3.010 1.00 86.12 382 ASN A CA 1
ATOM 3119 C C . ASN A 1 382 ? -17.445 7.914 -2.323 1.00 86.12 382 ASN A C 1
ATOM 3121 O O . ASN A 1 382 ? -18.432 8.171 -3.005 1.00 86.12 382 ASN A O 1
ATOM 3125 N N . THR A 1 383 ? -17.510 7.869 -0.993 1.00 86.25 383 THR A N 1
ATOM 3126 C CA . THR A 1 383 ? -18.741 8.217 -0.280 1.00 86.25 383 THR A CA 1
ATOM 3127 C C . THR A 1 383 ? -18.941 9.733 -0.203 1.00 86.25 383 THR A C 1
ATOM 3129 O O . THR A 1 383 ? -17.982 10.492 -0.076 1.00 86.25 383 THR A O 1
ATOM 3132 N N . ASP A 1 384 ? -20.189 10.197 -0.194 1.00 86.56 384 ASP A N 1
ATOM 3133 C CA . ASP A 1 384 ? -20.537 11.599 0.092 1.00 86.56 384 ASP A CA 1
ATOM 3134 C C . ASP A 1 384 ? -20.964 11.821 1.551 1.00 86.56 384 ASP A C 1
ATOM 3136 O O . ASP A 1 384 ? -21.106 12.955 2.009 1.00 86.56 384 ASP A O 1
ATOM 3140 N N . ASN A 1 385 ? -21.127 10.743 2.321 1.00 87.38 385 ASN A N 1
ATOM 3141 C CA . ASN A 1 385 ? -21.598 10.805 3.698 1.00 87.38 385 ASN A CA 1
ATOM 3142 C C . ASN A 1 385 ? -20.462 11.227 4.656 1.00 87.38 385 ASN A C 1
ATOM 3144 O O . ASN A 1 385 ? -19.496 10.486 4.852 1.00 87.38 385 ASN A O 1
ATOM 3148 N N . SER A 1 386 ? -20.575 12.412 5.273 1.00 84.50 386 SER A N 1
ATOM 3149 C CA . SER A 1 386 ? -19.565 12.959 6.199 1.00 84.50 386 SER A CA 1
ATOM 3150 C C . SER A 1 386 ? -19.330 12.067 7.417 1.00 84.50 386 SER A C 1
ATOM 3152 O O . SER A 1 386 ? -18.177 11.815 7.777 1.00 84.50 386 SER A O 1
ATOM 3154 N N . SER A 1 387 ? -20.401 11.535 8.006 1.00 84.38 387 SER A N 1
ATOM 3155 C CA . SER A 1 387 ? -20.342 10.612 9.140 1.00 84.38 387 SER A CA 1
ATOM 3156 C C . SER A 1 387 ? -19.584 9.340 8.764 1.00 84.38 387 SER A C 1
ATOM 3158 O O . SER A 1 387 ? -18.716 8.886 9.511 1.00 84.38 387 SER A O 1
ATOM 3160 N N . LEU A 1 388 ? -19.856 8.796 7.571 1.00 86.88 388 LEU A N 1
ATOM 3161 C CA . LEU A 1 388 ? -19.164 7.614 7.061 1.00 86.88 388 LEU A CA 1
ATOM 3162 C C . LEU A 1 388 ? -17.677 7.902 6.806 1.00 86.88 388 LEU A C 1
ATOM 3164 O O . LEU A 1 388 ? -16.836 7.090 7.181 1.00 86.88 388 LEU A O 1
ATOM 3168 N N . LYS A 1 389 ? -17.321 9.076 6.260 1.00 87.38 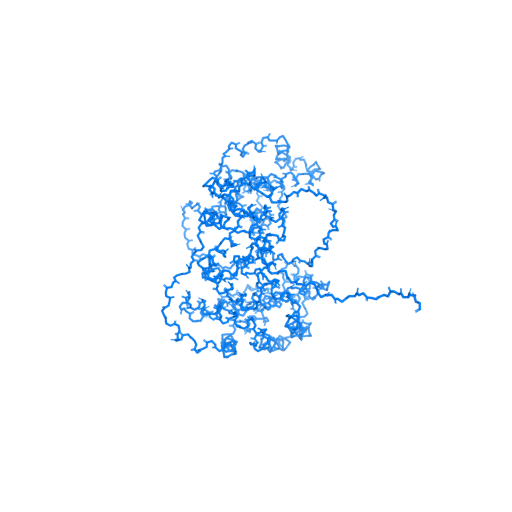389 LYS A N 1
ATOM 3169 C CA . LYS A 1 389 ? -15.911 9.480 6.081 1.00 87.38 389 LYS A CA 1
ATOM 3170 C C . LYS A 1 389 ? -15.143 9.534 7.394 1.00 87.38 389 LYS A C 1
ATOM 3172 O O . LYS A 1 389 ? -13.985 9.113 7.436 1.00 87.38 389 LYS A O 1
ATOM 3177 N N . ILE A 1 390 ? -15.765 10.070 8.444 1.00 85.25 390 ILE A N 1
ATOM 3178 C CA . ILE A 1 390 ? -15.174 10.141 9.785 1.00 85.25 390 ILE A CA 1
ATOM 3179 C C . ILE A 1 390 ? -14.973 8.730 10.334 1.00 85.25 390 ILE A C 1
ATOM 3181 O O . ILE A 1 390 ? -13.860 8.391 10.732 1.00 85.25 390 ILE A O 1
ATOM 3185 N N . TYR A 1 391 ? -16.010 7.891 10.277 1.00 88.56 391 TYR A N 1
ATOM 3186 C CA . TYR A 1 391 ? -15.941 6.491 10.694 1.00 88.56 391 TYR A CA 1
ATOM 3187 C C . TYR A 1 391 ? -14.813 5.732 9.980 1.00 88.56 391 TYR A C 1
ATOM 3189 O O . TYR A 1 391 ? -13.946 5.168 10.646 1.00 88.56 391 TYR A O 1
ATOM 3197 N N . LEU A 1 392 ? -14.754 5.788 8.646 1.00 89.50 392 LEU A N 1
ATOM 3198 C CA . LEU A 1 392 ? -13.716 5.112 7.864 1.00 89.50 392 LEU A CA 1
ATOM 3199 C C . LEU A 1 392 ? -12.320 5.662 8.184 1.00 89.50 392 LEU A C 1
ATOM 3201 O O . LEU A 1 392 ? -11.345 4.918 8.168 1.00 89.50 392 LEU A O 1
ATOM 3205 N N . SER A 1 393 ? -12.208 6.951 8.526 1.00 86.69 393 SER A N 1
ATOM 3206 C CA . SER A 1 393 ? -10.941 7.546 8.961 1.00 86.69 393 SER A CA 1
ATOM 3207 C C . SER A 1 393 ? -10.476 7.028 10.321 1.00 86.69 393 SER A C 1
ATOM 3209 O O . SER A 1 393 ? -9.282 6.807 10.508 1.00 86.69 393 SER A O 1
ATOM 3211 N N . ILE A 1 394 ? -11.397 6.854 11.270 1.00 87.81 394 ILE A N 1
ATOM 3212 C CA . ILE A 1 394 ? -11.088 6.270 12.579 1.00 87.81 394 ILE A CA 1
ATOM 3213 C C . ILE A 1 394 ? -10.699 4.807 12.400 1.00 87.81 394 ILE A C 1
ATOM 3215 O O . ILE A 1 394 ? -9.674 4.382 12.924 1.00 87.81 394 ILE A O 1
ATOM 3219 N N . LEU A 1 395 ? -11.475 4.061 11.613 1.00 90.81 395 LEU A N 1
ATOM 3220 C CA . LEU A 1 395 ? -11.239 2.646 11.374 1.00 90.81 395 LEU A CA 1
ATOM 3221 C C . LEU A 1 395 ? -9.886 2.394 10.698 1.00 90.81 395 LEU A C 1
ATOM 3223 O O . LEU A 1 395 ? -9.125 1.561 11.176 1.00 90.81 395 LEU A O 1
ATOM 3227 N N . TYR A 1 396 ? -9.549 3.152 9.652 1.00 89.06 396 TYR A N 1
ATOM 3228 C CA . TYR A 1 396 ? -8.243 3.088 8.984 1.00 89.06 396 TYR A CA 1
ATOM 3229 C C . TYR A 1 396 ? -7.080 3.211 9.986 1.00 89.06 396 TYR A C 1
ATOM 3231 O O . TYR A 1 396 ? -6.146 2.405 9.985 1.00 89.06 396 TYR A O 1
ATOM 3239 N N . ASN A 1 397 ? -7.157 4.203 10.882 1.00 86.12 397 ASN A N 1
ATOM 3240 C CA . ASN A 1 397 ? -6.129 4.445 11.896 1.00 86.12 397 ASN A CA 1
ATOM 3241 C C . ASN A 1 397 ? -6.091 3.335 12.953 1.00 86.12 397 ASN A C 1
ATOM 3243 O O . ASN A 1 397 ? -5.007 2.888 13.336 1.00 86.12 397 ASN A O 1
ATOM 3247 N N . ALA A 1 398 ? -7.257 2.864 13.396 1.00 89.88 398 ALA A N 1
ATOM 3248 C CA . ALA A 1 398 ? -7.367 1.776 14.359 1.00 89.88 398 ALA A CA 1
ATOM 3249 C C . ALA A 1 398 ? -6.745 0.486 13.819 1.00 89.88 398 ALA A C 1
ATOM 3251 O O . ALA A 1 398 ? -5.929 -0.138 14.494 1.00 89.88 398 ALA A O 1
ATOM 3252 N N . ILE A 1 399 ? -7.059 0.139 12.571 1.00 92.44 399 ILE A N 1
ATOM 3253 C CA . ILE A 1 399 ? -6.515 -1.031 11.887 1.00 92.44 399 ILE A CA 1
ATOM 3254 C C . ILE A 1 399 ? -4.991 -0.932 11.795 1.00 92.44 399 ILE A C 1
ATOM 3256 O O . ILE A 1 399 ? -4.297 -1.827 12.271 1.00 92.44 399 ILE A O 1
ATOM 3260 N N . GLN A 1 400 ? -4.448 0.176 11.275 1.00 88.44 400 GLN A N 1
ATOM 3261 C CA . GLN A 1 400 ? -2.992 0.343 11.148 1.00 88.44 400 GLN A CA 1
ATOM 3262 C C . GLN A 1 400 ? -2.267 0.332 12.509 1.00 88.44 400 GLN A C 1
ATOM 3264 O O . GLN A 1 400 ? -1.092 -0.035 12.592 1.00 88.44 400 GLN A O 1
ATOM 3269 N N . SER A 1 401 ? -2.953 0.709 13.592 1.00 88.50 401 SER A N 1
ATOM 3270 C CA . SER A 1 401 ? -2.378 0.734 14.943 1.00 88.50 401 SER A CA 1
ATOM 3271 C C . SER A 1 401 ? -2.081 -0.660 15.504 1.00 88.50 401 SER A C 1
ATOM 3273 O O . SER A 1 401 ? -1.215 -0.782 16.371 1.00 88.50 401 SER A O 1
ATOM 3275 N N . ILE A 1 402 ? -2.693 -1.724 14.964 1.00 89.56 402 ILE A N 1
ATOM 3276 C CA . ILE A 1 402 ? -2.415 -3.113 15.375 1.00 89.56 402 ILE A CA 1
ATOM 3277 C C . ILE A 1 402 ? -0.932 -3.462 15.176 1.00 89.56 402 ILE A C 1
ATOM 3279 O O . ILE A 1 402 ? -0.343 -4.150 16.003 1.00 89.56 402 ILE A O 1
ATOM 3283 N N . SER A 1 403 ? -0.296 -2.934 14.126 1.00 85.81 403 SER A N 1
ATOM 3284 C CA . SER A 1 403 ? 1.123 -3.170 13.827 1.00 85.81 403 SER A CA 1
ATOM 3285 C C . SER A 1 403 ? 2.077 -2.116 14.416 1.00 85.81 403 SER A C 1
ATOM 3287 O O . SER A 1 403 ? 3.275 -2.105 14.108 1.00 85.81 403 SER A O 1
ATOM 3289 N N . SER A 1 404 ? 1.569 -1.161 15.199 1.00 81.56 404 SER A N 1
ATOM 3290 C CA . SER A 1 404 ? 2.396 -0.100 15.789 1.00 81.56 404 SER A CA 1
ATOM 3291 C C . SER A 1 404 ? 3.180 -0.620 16.994 1.00 81.56 404 SER A C 1
ATOM 3293 O O . SER A 1 404 ? 2.644 -1.425 17.752 1.00 81.56 404 SER A O 1
ATOM 3295 N N . PRO A 1 405 ? 4.426 -0.172 17.222 1.00 73.12 405 PRO A N 1
ATOM 3296 C CA . PRO A 1 405 ? 5.176 -0.580 18.405 1.00 73.12 405 PRO A CA 1
ATOM 3297 C C . PRO A 1 405 ? 4.430 -0.183 19.685 1.00 73.12 405 PRO A C 1
ATOM 3299 O O . PRO A 1 405 ? 3.809 0.883 19.751 1.00 73.12 405 PRO A O 1
ATOM 3302 N N . SER A 1 406 ? 4.513 -1.032 20.706 1.00 59.16 406 SER A N 1
ATOM 3303 C CA . SER A 1 406 ? 3.959 -0.774 22.040 1.00 59.16 406 SER A CA 1
ATOM 3304 C C . SER A 1 406 ? 4.831 0.238 22.773 1.00 59.16 406 SER A C 1
ATOM 3306 O O . SER A 1 406 ? 5.612 -0.110 23.644 1.00 59.16 406 SER A O 1
ATOM 3308 N N . SER A 1 407 ? 4.775 1.504 22.356 1.00 54.84 407 SER A N 1
ATOM 3309 C CA . SER A 1 407 ? 5.370 2.595 23.126 1.00 54.84 407 SER A CA 1
ATOM 3310 C C . SER A 1 407 ? 4.315 3.179 24.057 1.00 54.84 407 SER A C 1
ATOM 3312 O O . SER A 1 407 ? 3.293 3.686 23.571 1.00 54.84 407 SER A O 1
ATOM 3314 N N . ASP A 1 408 ? 4.582 3.171 25.357 1.00 45.62 408 ASP A N 1
ATOM 3315 C CA . ASP A 1 408 ? 3.774 3.864 26.355 1.00 45.62 408 ASP A CA 1
ATOM 3316 C C . ASP A 1 408 ? 3.841 5.366 26.089 1.00 45.62 408 ASP A C 1
ATOM 3318 O O . ASP A 1 408 ? 4.843 6.038 26.326 1.00 45.62 408 ASP A O 1
ATOM 3322 N N . LYS A 1 409 ? 2.773 5.903 25.506 1.00 49.78 409 LYS A N 1
ATOM 3323 C CA . LYS A 1 409 ? 2.550 7.343 25.500 1.00 49.78 409 LYS A CA 1
ATOM 3324 C C . LYS A 1 409 ? 1.397 7.574 26.435 1.00 49.78 409 LYS A C 1
ATOM 3326 O O . LYS A 1 409 ? 0.279 7.168 26.122 1.00 49.78 409 LYS A O 1
ATOM 3331 N N . GLU A 1 410 ? 1.698 8.199 27.565 1.00 43.78 410 GLU A N 1
ATOM 3332 C CA . GLU A 1 410 ? 0.669 8.651 28.482 1.00 43.78 410 GLU A CA 1
ATOM 3333 C C . GLU A 1 410 ? -0.312 9.550 27.715 1.00 43.78 410 GLU A C 1
ATOM 3335 O O . GLU A 1 410 ? 0.114 10.436 26.957 1.00 43.78 410 GLU A O 1
ATOM 3340 N N . PRO A 1 411 ? -1.626 9.306 27.838 1.00 49.69 411 PRO A N 1
ATOM 3341 C CA . PRO A 1 411 ? -2.612 10.210 27.283 1.00 49.69 411 PRO A CA 1
ATOM 3342 C C . PRO A 1 411 ? -2.437 11.588 27.925 1.00 49.69 411 PRO A C 1
ATOM 3344 O O . PRO A 1 411 ? -2.262 11.716 29.136 1.00 49.69 411 PRO A O 1
ATOM 3347 N N . ILE A 1 412 ? -2.499 12.635 27.103 1.00 46.22 412 ILE A N 1
ATOM 3348 C CA . ILE A 1 412 ? -2.551 14.011 27.599 1.00 46.22 412 ILE A CA 1
ATOM 3349 C C . ILE A 1 412 ? -3.829 14.125 28.442 1.00 46.22 412 ILE A C 1
ATOM 3351 O O . ILE A 1 412 ? -4.928 13.911 27.929 1.00 46.22 412 ILE A O 1
ATOM 3355 N N . GLN A 1 413 ? -3.685 14.415 29.738 1.00 43.44 413 GLN A N 1
ATOM 3356 C CA . GLN A 1 413 ? -4.815 14.504 30.665 1.00 43.44 413 GLN A CA 1
ATOM 3357 C C . GLN A 1 413 ? -5.873 15.497 30.156 1.00 43.44 413 GLN A C 1
ATOM 3359 O O . GLN A 1 413 ? -5.568 16.656 29.877 1.00 43.44 413 GLN A O 1
ATOM 3364 N N . GLY A 1 414 ? -7.128 15.042 30.076 1.00 48.62 414 GLY A N 1
ATOM 3365 C CA . GLY A 1 414 ? -8.302 15.886 29.824 1.00 48.62 414 GLY A CA 1
ATOM 3366 C C . GLY A 1 414 ? -8.833 15.925 28.385 1.00 48.62 414 GLY A C 1
ATOM 3367 O O . GLY A 1 414 ? -9.899 16.502 28.180 1.00 48.62 414 GLY A O 1
ATOM 3368 N N . GLU A 1 415 ? -8.171 15.307 27.400 1.00 54.38 415 GLU A N 1
ATOM 3369 C CA . GLU A 1 415 ? -8.720 15.162 26.040 1.00 54.38 415 GLU A CA 1
ATOM 3370 C C . GLU A 1 415 ? -9.144 13.713 25.777 1.00 54.38 415 GLU A C 1
ATOM 3372 O O . GLU A 1 415 ? -8.308 12.808 25.764 1.00 54.38 415 GLU A O 1
ATOM 3377 N N . ARG A 1 416 ? -10.448 13.499 25.535 1.00 63.25 416 ARG A N 1
ATOM 3378 C CA . ARG A 1 416 ? -10.937 12.192 25.095 1.00 63.25 416 ARG A CA 1
ATOM 3379 C C . ARG A 1 416 ? -10.513 11.927 23.660 1.00 63.25 416 ARG A C 1
ATOM 3381 O O . ARG A 1 416 ? -10.669 12.787 22.792 1.00 63.25 416 ARG A O 1
ATOM 3388 N N . ASN A 1 417 ? -9.964 10.747 23.401 1.00 74.50 417 ASN A N 1
ATOM 3389 C CA . ASN A 1 417 ? -9.498 10.371 22.070 1.00 74.50 417 ASN A CA 1
ATOM 3390 C C . ASN A 1 417 ? -9.995 8.973 21.725 1.00 74.50 417 ASN A C 1
ATOM 3392 O O . ASN A 1 417 ? -9.557 7.998 22.327 1.00 74.50 417 ASN A O 1
ATOM 3396 N N . VAL A 1 418 ? -10.861 8.879 20.712 1.00 81.56 418 VAL A N 1
ATOM 3397 C CA . VAL A 1 418 ? -11.432 7.606 20.241 1.00 81.56 418 VAL A CA 1
ATOM 3398 C C . VAL A 1 418 ? -10.346 6.568 19.935 1.00 81.56 418 VAL A C 1
ATOM 3400 O O . VAL A 1 418 ? -10.503 5.404 20.284 1.00 81.56 418 VAL A O 1
ATOM 3403 N N . GLN A 1 419 ? -9.215 6.968 19.345 1.00 81.44 419 GLN A N 1
ATOM 3404 C CA . GLN A 1 419 ? -8.119 6.040 19.058 1.00 81.44 419 GLN A CA 1
ATOM 3405 C C . GLN A 1 419 ? -7.536 5.442 20.346 1.00 81.44 419 GLN A C 1
ATOM 3407 O O . GLN A 1 419 ? -7.319 4.238 20.412 1.00 81.44 419 GLN A O 1
ATOM 3412 N N . ILE A 1 420 ? -7.325 6.271 21.370 1.00 80.12 420 ILE A N 1
ATOM 3413 C CA . ILE A 1 420 ? -6.669 5.863 22.618 1.00 80.12 420 ILE A CA 1
ATOM 3414 C C . ILE A 1 420 ? -7.642 5.134 23.551 1.00 80.12 420 ILE A C 1
ATOM 3416 O O . ILE A 1 420 ? -7.298 4.113 24.123 1.00 80.12 420 ILE A O 1
ATOM 3420 N N . GLU A 1 421 ? -8.863 5.632 23.723 1.00 83.94 421 GLU A N 1
ATOM 3421 C CA . GLU A 1 421 ? -9.811 5.048 24.682 1.00 83.94 421 GLU A CA 1
ATOM 3422 C C . GLU A 1 421 ? -10.537 3.818 24.139 1.00 83.94 421 GLU A C 1
ATOM 3424 O O . GLU A 1 421 ? -10.851 2.909 24.903 1.00 83.94 421 GLU A O 1
ATOM 3429 N N . VAL A 1 422 ? -10.824 3.779 22.834 1.00 88.25 422 VAL A N 1
ATOM 3430 C CA . VAL A 1 422 ? -11.611 2.690 22.240 1.00 88.25 422 VAL A CA 1
ATOM 3431 C C . VAL A 1 422 ? -10.708 1.643 21.605 1.00 88.25 422 VAL A C 1
ATOM 3433 O O . VAL A 1 422 ? -10.920 0.456 21.828 1.00 88.25 422 VAL A O 1
ATOM 3436 N N . PHE A 1 423 ? -9.691 2.044 20.839 1.00 90.25 423 PHE A N 1
ATOM 3437 C CA . PHE A 1 423 ? -8.929 1.094 20.025 1.00 90.25 423 PHE A CA 1
ATOM 3438 C C . PHE A 1 423 ? -7.584 0.685 20.618 1.00 90.25 423 PHE A C 1
ATOM 3440 O O . PHE A 1 423 ? -7.218 -0.476 20.452 1.00 90.25 423 PHE A O 1
ATOM 3447 N N . ASP A 1 424 ? -6.843 1.546 21.319 1.00 88.81 424 ASP A N 1
ATOM 3448 C CA . ASP A 1 424 ? -5.553 1.160 21.919 1.00 88.81 424 ASP A CA 1
ATOM 3449 C C . ASP A 1 424 ? -5.651 -0.049 22.880 1.00 88.81 424 ASP A C 1
ATOM 3451 O O . ASP A 1 424 ? -4.777 -0.911 22.775 1.00 88.81 424 ASP A O 1
ATOM 3455 N N . PRO A 1 425 ? -6.701 -0.227 23.717 1.00 91.06 425 PRO A N 1
ATOM 3456 C CA . PRO A 1 425 ? -6.828 -1.408 24.581 1.00 91.06 425 PRO A CA 1
ATOM 3457 C C . PRO A 1 425 ? -6.874 -2.743 23.828 1.00 91.06 425 PRO A C 1
ATOM 3459 O O . PRO A 1 425 ? -6.555 -3.779 24.397 1.00 91.06 425 PRO A O 1
ATOM 3462 N N . VAL A 1 426 ? -7.270 -2.729 22.551 1.00 92.62 426 VAL A N 1
ATOM 3463 C CA . VAL A 1 426 ? -7.296 -3.916 21.685 1.00 92.62 426 VAL A CA 1
ATOM 3464 C C . VAL A 1 426 ? -6.092 -3.942 20.753 1.00 92.62 426 VAL A C 1
ATOM 3466 O O . VAL A 1 426 ? -5.405 -4.948 20.628 1.00 92.62 426 VAL A O 1
ATOM 3469 N N . THR A 1 427 ? -5.820 -2.831 20.078 1.00 90.25 427 THR A N 1
ATOM 3470 C CA . THR A 1 427 ? -4.785 -2.741 19.043 1.00 90.25 427 THR A CA 1
ATOM 3471 C C . THR A 1 427 ? -3.374 -2.774 19.620 1.00 90.25 427 THR A C 1
ATOM 3473 O O . THR A 1 427 ? -2.448 -3.079 18.872 1.00 90.25 427 THR A O 1
ATOM 3476 N N . ARG A 1 428 ? -3.197 -2.504 20.922 1.00 88.31 428 ARG A N 1
ATOM 3477 C CA . ARG A 1 428 ? -1.930 -2.652 21.659 1.00 88.31 428 ARG A CA 1
ATOM 3478 C C . ARG A 1 428 ? -1.877 -3.867 22.585 1.00 88.31 428 ARG A C 1
ATOM 3480 O O . ARG A 1 428 ? -0.868 -4.062 23.254 1.00 88.31 428 ARG A O 1
ATOM 3487 N N . ASP A 1 429 ? -2.926 -4.686 22.617 1.00 90.94 429 ASP A N 1
ATOM 3488 C CA . ASP A 1 429 ? -2.921 -5.945 23.360 1.00 90.94 429 ASP A CA 1
ATOM 3489 C C . ASP A 1 429 ? -1.963 -6.939 22.684 1.00 90.94 429 ASP A C 1
ATOM 3491 O O . ASP A 1 429 ? -2.204 -7.426 21.576 1.00 90.94 429 ASP A O 1
ATOM 3495 N N . GLU A 1 430 ? -0.852 -7.237 23.357 1.00 89.38 430 GLU A N 1
ATOM 3496 C CA . GLU A 1 430 ? 0.181 -8.149 22.862 1.00 89.38 430 GLU A CA 1
ATOM 3497 C C . GLU A 1 430 ? -0.329 -9.580 22.659 1.00 89.38 430 GLU A C 1
ATOM 3499 O O . GLU A 1 430 ? 0.123 -10.265 21.740 1.00 89.38 430 GLU A O 1
ATOM 3504 N N . ASN A 1 431 ? -1.283 -10.046 23.469 1.00 91.88 431 ASN A N 1
ATOM 3505 C CA . ASN A 1 431 ? -1.848 -11.385 23.294 1.00 91.88 431 ASN A CA 1
ATOM 3506 C C . ASN A 1 431 ? -2.700 -11.440 22.028 1.00 91.88 431 ASN A C 1
ATOM 3508 O O . ASN A 1 431 ? -2.573 -12.371 21.232 1.00 91.88 431 ASN A O 1
ATOM 3512 N N . TYR A 1 432 ? -3.512 -10.407 21.810 1.00 93.25 432 TYR A N 1
ATOM 3513 C CA . TYR A 1 432 ? -4.309 -10.283 20.598 1.00 93.25 432 TYR A CA 1
ATOM 3514 C C . TYR A 1 432 ? -3.428 -10.174 19.344 1.00 93.25 432 TYR A C 1
ATOM 3516 O O . TYR A 1 432 ? -3.655 -10.879 18.362 1.00 93.25 432 TYR A O 1
ATOM 3524 N N . ARG A 1 433 ? -2.358 -9.372 19.383 1.00 91.88 433 ARG A N 1
ATOM 3525 C CA . ARG A 1 433 ? -1.388 -9.282 18.277 1.00 91.88 433 ARG A CA 1
ATOM 3526 C C . ARG A 1 433 ? -0.727 -10.620 17.971 1.00 91.88 433 ARG A C 1
ATOM 3528 O O . ARG A 1 433 ? -0.662 -11.003 16.808 1.00 91.88 433 ARG A O 1
ATOM 3535 N N . LYS A 1 434 ? -0.274 -11.349 18.997 1.00 90.75 434 LYS A N 1
ATOM 3536 C CA . LYS A 1 434 ? 0.307 -12.692 18.833 1.00 90.75 434 LYS A CA 1
ATOM 3537 C C . LYS A 1 434 ? -0.670 -13.656 18.173 1.00 90.75 434 LYS A C 1
ATOM 3539 O O . LYS A 1 434 ? -0.263 -14.382 17.273 1.00 90.75 434 LYS A O 1
ATOM 3544 N N . MET A 1 435 ? -1.939 -13.627 18.571 1.00 94.44 435 MET A N 1
ATOM 3545 C CA . MET A 1 435 ? -2.986 -14.435 17.948 1.00 94.44 435 MET A CA 1
ATOM 3546 C C . MET A 1 435 ? -3.165 -14.083 16.463 1.00 94.44 435 MET A C 1
ATOM 3548 O O . MET A 1 435 ? -3.180 -14.980 15.623 1.00 94.44 435 MET A O 1
ATOM 3552 N N . VAL A 1 436 ? -3.215 -12.791 16.118 1.00 94.44 436 VAL A N 1
ATOM 3553 C CA . VAL A 1 436 ? -3.286 -12.334 14.717 1.00 94.44 436 VAL A CA 1
ATOM 3554 C C . VAL A 1 436 ? -2.062 -12.799 13.918 1.00 94.44 436 VAL A C 1
ATOM 3556 O O . VAL A 1 436 ? -2.207 -13.313 12.809 1.00 94.44 436 VAL A O 1
ATOM 3559 N N . TYR A 1 437 ? -0.852 -12.672 14.475 1.00 92.31 437 TYR A N 1
ATOM 3560 C CA . TYR A 1 437 ? 0.367 -13.155 13.821 1.00 92.31 437 TYR A CA 1
ATOM 3561 C C . TYR A 1 437 ? 0.332 -14.665 13.591 1.00 92.31 437 TYR A C 1
ATOM 3563 O O . TYR A 1 437 ? 0.663 -15.108 12.497 1.00 92.31 437 TYR A O 1
ATOM 3571 N N . GLN A 1 438 ? -0.098 -15.447 14.584 1.00 91.94 438 GLN A N 1
ATOM 3572 C CA . GLN A 1 438 ? -0.230 -16.902 14.469 1.00 91.94 438 GLN A CA 1
ATOM 3573 C C . GLN A 1 438 ? -1.242 -17.295 13.393 1.00 91.94 438 GLN A C 1
ATOM 3575 O O . GLN A 1 438 ? -0.960 -18.172 12.586 1.00 91.94 438 GLN A O 1
ATOM 3580 N N . GLN A 1 439 ? -2.385 -16.612 13.318 1.00 94.56 439 GLN A N 1
ATOM 3581 C CA . GLN A 1 439 ? -3.388 -16.871 12.287 1.00 94.56 439 GLN A CA 1
ATOM 3582 C C . GLN A 1 439 ? -2.826 -16.661 10.872 1.00 94.56 439 GLN A C 1
ATOM 3584 O O . GLN A 1 439 ? -3.036 -17.500 9.991 1.00 94.56 439 GLN A O 1
ATOM 3589 N N . ILE A 1 440 ? -2.096 -15.561 10.654 1.00 95.00 440 ILE A N 1
ATOM 3590 C CA . ILE A 1 440 ? -1.421 -15.285 9.377 1.00 95.00 440 ILE A CA 1
ATOM 3591 C C . ILE A 1 440 ? -0.336 -16.343 9.124 1.00 95.00 440 ILE A C 1
ATOM 3593 O O . ILE A 1 440 ? -0.279 -16.908 8.036 1.00 95.00 440 ILE A O 1
ATOM 3597 N N . PHE A 1 441 ? 0.448 -16.643 10.164 1.00 92.44 441 PHE A N 1
ATOM 3598 C CA . PHE A 1 441 ? 1.388 -17.756 10.337 1.00 92.44 441 PHE A CA 1
ATOM 3599 C C . PHE A 1 441 ? 0.933 -19.053 9.688 1.00 92.44 441 PHE A C 1
ATOM 3601 O O . PHE A 1 441 ? 1.382 -19.483 8.617 1.00 92.44 441 PHE A O 1
ATOM 3608 N N . THR A 1 442 ? 0.012 -19.675 10.394 1.00 91.62 442 THR A N 1
ATOM 3609 C CA . THR A 1 442 ? -0.497 -20.992 10.080 1.00 91.62 442 THR A CA 1
ATOM 3610 C C . THR A 1 442 ? -1.259 -20.977 8.757 1.00 91.62 442 THR A C 1
ATOM 3612 O O . THR A 1 442 ? -1.098 -21.888 7.949 1.00 91.62 442 THR A O 1
ATOM 3615 N N . GLY A 1 443 ? -2.047 -19.928 8.488 1.00 92.75 443 GLY A N 1
ATOM 3616 C CA . GLY A 1 443 ? -2.852 -19.849 7.269 1.00 92.75 443 GLY A CA 1
ATOM 3617 C C . GLY A 1 443 ? -2.032 -19.672 5.987 1.00 92.75 443 GLY A C 1
ATOM 3618 O O . GLY A 1 443 ? -2.412 -20.223 4.957 1.00 92.75 443 GLY A O 1
ATOM 3619 N N . LEU A 1 444 ? -0.902 -18.957 6.039 1.00 93.44 444 LEU A N 1
ATOM 3620 C CA . LEU A 1 444 ? 0.037 -18.834 4.915 1.00 93.44 444 LEU A CA 1
ATOM 3621 C C . LEU A 1 444 ? 1.127 -19.917 4.912 1.00 93.44 444 LEU A C 1
ATOM 3623 O O . LEU A 1 444 ? 1.930 -19.945 3.984 1.00 93.44 444 LEU A O 1
ATOM 3627 N N . GLN A 1 445 ? 1.154 -20.804 5.912 1.00 91.50 445 GLN A N 1
ATOM 3628 C CA . GLN A 1 445 ? 2.141 -21.883 6.053 1.00 91.50 445 GLN A CA 1
ATOM 3629 C C . GLN A 1 445 ? 3.597 -21.374 6.121 1.00 91.50 445 GLN A C 1
ATOM 3631 O O . GLN A 1 445 ? 4.515 -22.013 5.617 1.00 91.50 445 GLN A O 1
ATOM 3636 N N . LEU A 1 446 ? 3.837 -20.223 6.766 1.00 87.31 446 LEU A N 1
ATOM 3637 C CA . LEU A 1 446 ? 5.173 -19.590 6.797 1.00 87.31 446 LEU A CA 1
ATOM 3638 C C . LEU A 1 446 ? 6.158 -20.265 7.771 1.00 87.31 446 LEU A C 1
ATOM 3640 O O . LEU A 1 446 ? 7.355 -19.982 7.748 1.00 87.31 446 LEU A O 1
ATOM 3644 N N . GLU A 1 447 ? 5.664 -21.146 8.642 1.00 71.44 447 GLU A N 1
ATOM 3645 C CA . GLU A 1 447 ? 6.430 -21.795 9.716 1.00 71.44 447 GLU A CA 1
ATOM 3646 C C . GLU A 1 447 ? 7.386 -22.890 9.208 1.00 71.44 447 GLU A C 1
ATOM 3648 O O . GLU A 1 447 ? 8.360 -23.219 9.885 1.00 71.44 447 GLU A O 1
ATOM 3653 N N . THR A 1 448 ? 7.133 -23.456 8.023 1.00 55.25 448 THR A N 1
ATOM 3654 C CA . THR A 1 448 ? 7.816 -24.667 7.529 1.00 55.25 448 THR A CA 1
ATOM 3655 C C . THR A 1 448 ? 9.038 -24.376 6.647 1.00 55.25 448 THR A C 1
ATOM 3657 O O . THR A 1 448 ? 9.920 -25.220 6.520 1.00 55.25 448 THR A O 1
ATOM 3660 N N . ASP A 1 449 ? 9.148 -23.166 6.094 1.00 49.62 449 ASP A N 1
ATOM 3661 C CA . ASP A 1 449 ? 10.147 -22.833 5.064 1.00 49.62 449 ASP A CA 1
ATOM 3662 C C . ASP A 1 449 ? 11.350 -22.025 5.581 1.00 49.62 449 ASP A C 1
ATOM 3664 O O . ASP A 1 449 ? 12.386 -21.943 4.915 1.00 49.62 449 ASP A O 1
ATOM 3668 N N . ALA A 1 450 ? 11.266 -21.467 6.795 1.00 44.88 450 ALA A N 1
ATOM 3669 C CA . ALA A 1 450 ? 12.342 -20.658 7.378 1.00 44.88 450 ALA A CA 1
ATOM 3670 C C . ALA A 1 450 ? 13.606 -21.473 7.729 1.00 44.88 450 ALA A C 1
ATOM 3672 O O . ALA A 1 450 ? 14.675 -20.893 7.909 1.00 44.88 450 ALA A O 1
ATOM 3673 N N . GLN A 1 451 ? 13.502 -22.805 7.813 1.00 41.44 451 GLN A N 1
ATOM 3674 C CA . GLN A 1 451 ? 14.638 -23.706 8.052 1.00 41.44 451 GLN A CA 1
ATOM 3675 C C . GLN A 1 451 ? 15.238 -24.292 6.763 1.00 41.44 451 GLN A C 1
ATOM 3677 O O . GLN A 1 451 ? 16.377 -24.758 6.790 1.00 41.44 451 GLN A O 1
ATOM 3682 N N . THR A 1 452 ? 14.523 -24.251 5.633 1.00 42.59 452 THR A N 1
ATOM 3683 C CA . THR A 1 452 ? 14.928 -24.955 4.401 1.00 42.59 452 THR A CA 1
ATOM 3684 C C . THR A 1 452 ? 15.672 -24.047 3.414 1.00 42.59 452 THR A C 1
ATOM 3686 O O . THR A 1 452 ? 16.465 -24.539 2.614 1.00 42.59 452 THR A O 1
ATOM 3689 N N . GLN A 1 453 ? 15.519 -22.718 3.500 1.00 44.00 453 GLN A N 1
ATOM 3690 C CA . GLN A 1 453 ? 16.378 -21.764 2.780 1.00 44.00 453 GLN A CA 1
ATOM 3691 C C . GLN A 1 453 ? 17.543 -21.297 3.655 1.00 44.00 453 GLN A C 1
ATOM 3693 O O . GLN A 1 453 ? 17.637 -20.145 4.075 1.00 44.00 453 GLN A O 1
ATOM 3698 N N . GLY A 1 454 ? 18.448 -22.235 3.934 1.00 35.41 454 GLY A N 1
ATOM 3699 C CA . GLY A 1 454 ? 19.762 -21.924 4.476 1.00 35.41 454 GLY A CA 1
ATOM 3700 C C . GLY A 1 454 ? 20.546 -20.997 3.540 1.00 35.41 454 GLY A C 1
ATOM 3701 O O . GLY A 1 454 ? 20.550 -21.184 2.328 1.00 35.41 454 GLY A O 1
ATOM 3702 N N . HIS A 1 455 ? 21.227 -20.017 4.134 1.00 33.72 455 HIS A N 1
ATOM 3703 C CA . HIS A 1 455 ? 22.340 -19.263 3.550 1.00 33.72 455 HIS A CA 1
ATOM 3704 C C . HIS A 1 455 ? 22.170 -18.773 2.100 1.00 33.72 455 HIS A C 1
ATOM 3706 O O . HIS A 1 455 ? 22.845 -19.235 1.184 1.00 33.72 455 HIS A O 1
ATOM 3712 N N . LEU A 1 456 ? 21.392 -17.708 1.916 1.00 38.94 456 LEU A N 1
ATOM 3713 C CA . LEU A 1 456 ? 21.711 -16.698 0.906 1.00 38.94 456 LEU A CA 1
ATOM 3714 C C . LEU A 1 456 ? 21.843 -15.355 1.620 1.00 38.94 456 LEU A C 1
ATOM 3716 O O . LEU A 1 456 ? 20.918 -14.557 1.680 1.00 38.94 456 LEU A O 1
ATOM 3720 N N . THR A 1 457 ? 23.015 -15.134 2.214 1.00 36.41 457 THR A N 1
ATOM 3721 C CA . THR A 1 457 ? 23.482 -13.810 2.630 1.00 36.41 457 THR A CA 1
ATOM 3722 C C . THR A 1 457 ? 23.787 -12.992 1.380 1.00 36.41 457 THR A C 1
ATOM 3724 O O . THR A 1 457 ? 24.951 -12.786 1.048 1.00 36.41 457 THR A O 1
ATOM 3727 N N . ASN A 1 458 ? 22.757 -12.557 0.664 1.00 41.47 458 ASN A N 1
ATOM 3728 C CA . ASN A 1 458 ? 22.911 -11.404 -0.202 1.00 41.47 458 ASN A CA 1
ATOM 3729 C C . ASN A 1 458 ? 22.291 -10.230 0.554 1.00 41.47 458 ASN A C 1
ATOM 3731 O O . ASN A 1 458 ? 21.091 -10.277 0.834 1.00 41.47 458 ASN A O 1
ATOM 3735 N N . PRO A 1 459 ? 23.080 -9.214 0.957 1.00 46.56 459 PRO A N 1
ATOM 3736 C CA . PRO A 1 459 ? 22.491 -7.962 1.414 1.00 46.56 459 PRO A CA 1
ATOM 3737 C C . PRO A 1 459 ? 21.521 -7.459 0.340 1.00 46.56 459 PRO A C 1
ATOM 3739 O O . PRO A 1 459 ? 21.673 -7.822 -0.830 1.00 46.56 459 PRO A O 1
ATOM 3742 N N . ALA A 1 460 ? 20.528 -6.657 0.743 1.00 50.38 460 ALA A N 1
ATOM 3743 C CA . ALA A 1 460 ? 19.631 -5.990 -0.196 1.00 50.38 460 ALA A CA 1
ATOM 3744 C C . ALA A 1 460 ? 20.454 -5.481 -1.387 1.00 50.38 460 ALA A C 1
ATOM 3746 O O . ALA A 1 460 ? 21.450 -4.776 -1.190 1.00 50.38 460 ALA A O 1
ATOM 3747 N N . GLU A 1 461 ? 20.101 -5.917 -2.597 1.00 60.06 461 GLU A N 1
ATOM 3748 C CA . GLU A 1 461 ? 20.705 -5.362 -3.800 1.00 60.06 461 GLU A CA 1
ATOM 3749 C C . GLU A 1 461 ? 20.248 -3.908 -3.811 1.00 60.06 461 GLU A C 1
ATOM 3751 O O . GLU A 1 461 ? 19.080 -3.618 -4.058 1.00 60.06 461 GLU A O 1
ATOM 3756 N N . GLN A 1 462 ? 21.135 -2.992 -3.420 1.00 56.88 462 GLN A N 1
ATOM 3757 C CA . GLN A 1 462 ? 20.856 -1.578 -3.595 1.00 56.88 462 GLN A CA 1
ATOM 3758 C C . GLN A 1 462 ? 20.711 -1.368 -5.095 1.00 56.88 462 GLN A C 1
ATOM 3760 O O . GLN A 1 462 ? 21.591 -1.780 -5.857 1.00 56.88 462 GLN A O 1
ATOM 3765 N N . ALA A 1 463 ? 19.591 -0.771 -5.508 1.00 60.22 463 ALA A N 1
ATOM 3766 C CA . ALA A 1 463 ? 19.477 -0.271 -6.867 1.00 60.22 463 ALA A CA 1
ATOM 3767 C C . ALA A 1 463 ? 20.720 0.587 -7.145 1.00 60.22 463 ALA A C 1
ATOM 3769 O O . ALA A 1 463 ? 21.162 1.345 -6.271 1.00 60.22 463 ALA A O 1
ATOM 3770 N N . GLY A 1 464 ? 21.342 0.393 -8.306 1.00 62.06 464 GLY A N 1
ATOM 3771 C CA . GLY A 1 464 ? 22.503 1.163 -8.703 1.00 62.06 464 GLY A CA 1
ATOM 3772 C C . GLY A 1 464 ? 22.171 2.648 -8.806 1.00 62.06 464 GLY A C 1
ATOM 3773 O O . GLY A 1 464 ? 21.063 3.112 -8.547 1.00 62.06 464 GLY A O 1
ATOM 3774 N N . THR A 1 465 ? 23.159 3.449 -9.181 1.00 72.62 465 THR A N 1
ATOM 3775 C CA . THR A 1 465 ? 22.887 4.860 -9.455 1.00 72.62 465 THR A CA 1
ATOM 3776 C C . THR A 1 465 ? 22.070 4.997 -10.740 1.00 72.62 465 THR A C 1
ATOM 3778 O O . THR A 1 465 ? 22.141 4.147 -11.630 1.00 72.62 465 THR A O 1
ATOM 3781 N N . GLU A 1 466 ? 21.344 6.104 -10.894 1.00 71.19 466 GLU A N 1
ATOM 3782 C CA . GLU A 1 466 ? 20.632 6.397 -12.145 1.00 71.19 466 GLU A CA 1
ATOM 3783 C C . GLU A 1 466 ? 21.581 6.367 -13.359 1.00 71.19 466 GLU A C 1
ATOM 3785 O O . GLU A 1 466 ? 21.243 5.814 -14.403 1.00 71.19 466 GLU A O 1
ATOM 3790 N N . ASN A 1 467 ? 22.818 6.849 -13.194 1.00 67.12 467 ASN A N 1
ATOM 3791 C CA . ASN A 1 467 ? 23.863 6.759 -14.218 1.00 67.12 467 ASN A CA 1
ATOM 3792 C C . ASN A 1 467 ? 24.182 5.306 -14.603 1.00 67.12 467 ASN A C 1
ATOM 3794 O O . ASN A 1 467 ? 24.325 5.001 -15.785 1.00 67.12 467 ASN A O 1
ATOM 3798 N N . HIS A 1 468 ? 24.244 4.392 -13.630 1.00 73.94 468 HIS A N 1
ATOM 3799 C CA . HIS A 1 468 ? 24.418 2.968 -13.914 1.00 73.94 468 HIS A CA 1
ATOM 3800 C C . HIS A 1 468 ? 23.223 2.397 -14.689 1.00 73.94 468 HIS A C 1
ATOM 3802 O O . HIS A 1 468 ? 23.400 1.680 -15.674 1.00 73.94 468 HIS A O 1
ATOM 3808 N N . SER A 1 469 ? 22.005 2.778 -14.301 1.00 75.06 469 SER A N 1
ATOM 3809 C CA . SER A 1 469 ? 20.785 2.400 -15.019 1.00 75.06 469 SER A CA 1
ATOM 3810 C C . SER A 1 469 ? 20.755 2.940 -16.450 1.00 75.06 469 SER A C 1
ATOM 3812 O O . SER A 1 469 ? 20.309 2.230 -17.350 1.00 75.06 469 SER A O 1
ATOM 3814 N N . LEU A 1 470 ? 21.281 4.145 -16.701 1.00 68.62 470 LEU A N 1
ATOM 3815 C CA . LEU A 1 470 ? 21.419 4.716 -18.047 1.00 68.62 470 LEU A CA 1
ATOM 3816 C C . LEU A 1 470 ? 22.422 3.930 -18.898 1.00 68.62 470 LEU A C 1
ATOM 3818 O O . LEU A 1 470 ? 22.146 3.644 -20.063 1.00 68.62 470 LEU A O 1
ATOM 3822 N N . GLU A 1 471 ? 23.555 3.519 -18.325 1.00 67.62 471 GLU A N 1
ATOM 3823 C CA . GLU A 1 471 ? 24.534 2.667 -19.012 1.00 67.62 471 GLU A CA 1
ATOM 3824 C C . GLU A 1 471 ? 23.956 1.292 -19.373 1.00 67.62 471 GLU A C 1
ATOM 3826 O O . GLU A 1 471 ? 24.195 0.772 -20.469 1.00 67.62 471 GLU A O 1
ATOM 3831 N N . ILE A 1 472 ? 23.207 0.682 -18.448 1.00 69.88 472 ILE A N 1
ATOM 3832 C CA . ILE A 1 472 ? 22.492 -0.571 -18.696 1.00 69.88 472 ILE A CA 1
ATOM 3833 C C . ILE A 1 472 ? 21.464 -0.344 -19.803 1.00 69.88 472 ILE A C 1
ATOM 3835 O O . ILE A 1 472 ? 21.471 -1.073 -20.794 1.00 69.88 472 ILE A O 1
ATOM 3839 N N . LEU A 1 473 ? 20.615 0.676 -19.670 1.00 71.38 473 LEU A N 1
ATOM 3840 C CA . LEU A 1 473 ? 19.575 0.997 -20.639 1.00 71.38 473 LEU A CA 1
ATOM 3841 C C . LEU A 1 473 ? 20.163 1.209 -22.034 1.00 71.38 473 LEU A C 1
ATOM 3843 O O . LEU A 1 473 ? 19.606 0.686 -22.994 1.00 71.38 473 LEU A O 1
ATOM 3847 N N . GLY A 1 474 ? 21.308 1.884 -22.149 1.00 64.44 474 GLY A N 1
ATOM 3848 C CA . GLY A 1 474 ? 22.033 2.022 -23.408 1.00 64.44 474 GLY A CA 1
ATOM 3849 C C . GLY A 1 474 ? 22.323 0.682 -24.066 1.00 64.44 474 GLY A C 1
ATOM 3850 O O . GLY A 1 474 ? 21.896 0.442 -25.189 1.00 64.44 474 GLY A O 1
ATOM 3851 N N . LYS A 1 475 ? 22.932 -0.250 -23.327 1.00 65.69 475 LYS A N 1
ATOM 3852 C CA . LYS A 1 475 ? 23.211 -1.609 -23.826 1.00 65.69 475 LYS A CA 1
ATOM 3853 C C . LYS A 1 475 ? 21.939 -2.362 -24.231 1.00 65.69 475 LYS A C 1
ATOM 3855 O O . LYS A 1 475 ? 21.976 -3.164 -25.158 1.00 65.69 475 LYS A O 1
ATOM 3860 N N . LEU A 1 476 ? 20.818 -2.120 -23.553 1.00 65.94 476 LEU A N 1
ATOM 3861 C CA . LEU A 1 476 ? 19.544 -2.773 -23.860 1.00 65.94 476 LEU A CA 1
ATOM 3862 C C . LEU A 1 476 ? 18.854 -2.162 -25.084 1.00 65.94 476 LEU A C 1
ATOM 3864 O O . LEU A 1 476 ? 18.317 -2.890 -25.917 1.00 65.94 476 LEU A O 1
ATOM 3868 N N . VAL A 1 477 ? 18.892 -0.842 -25.236 1.00 63.22 477 VAL A N 1
ATOM 3869 C CA . VAL A 1 477 ? 18.362 -0.137 -26.411 1.00 63.22 477 VAL A CA 1
ATOM 3870 C C . VAL A 1 477 ? 19.116 -0.552 -27.680 1.00 63.22 477 VAL A C 1
ATOM 3872 O O . VAL A 1 477 ? 18.475 -0.789 -28.713 1.00 63.22 477 VAL A O 1
ATOM 3875 N N . ASP A 1 478 ? 20.437 -0.742 -27.582 1.00 55.66 478 ASP A N 1
ATOM 3876 C CA . ASP A 1 478 ? 21.293 -1.292 -28.641 1.00 55.66 478 ASP A CA 1
ATOM 3877 C C . ASP A 1 478 ? 20.779 -2.635 -29.179 1.00 55.66 478 ASP A C 1
ATOM 3879 O O . ASP A 1 478 ? 20.729 -2.834 -30.400 1.00 55.66 478 ASP A O 1
ATOM 3883 N N . ASP A 1 479 ? 20.339 -3.524 -28.289 1.00 54.06 479 ASP A N 1
ATOM 3884 C CA . ASP A 1 479 ? 19.852 -4.861 -28.635 1.00 54.06 479 ASP A CA 1
ATOM 3885 C C . ASP A 1 479 ? 18.422 -4.856 -29.204 1.00 54.06 479 ASP A C 1
ATOM 3887 O O . ASP A 1 479 ? 18.111 -5.649 -30.097 1.00 54.06 479 ASP A O 1
ATOM 3891 N N . PHE A 1 480 ? 17.543 -3.971 -28.718 1.00 51.06 480 PHE A N 1
ATOM 3892 C CA . PHE A 1 480 ? 16.117 -3.973 -29.079 1.00 51.06 480 PHE A CA 1
ATOM 3893 C C . PHE A 1 480 ? 15.771 -3.123 -30.305 1.00 51.06 480 PHE A C 1
ATOM 3895 O O . PHE A 1 480 ? 14.883 -3.493 -31.075 1.00 51.06 480 PHE A O 1
ATOM 3902 N N . PHE A 1 481 ? 16.462 -2.000 -30.510 1.00 49.34 481 PHE A N 1
ATOM 3903 C CA . PHE A 1 481 ? 16.158 -1.064 -31.598 1.00 49.34 481 PHE A CA 1
ATOM 3904 C C . PHE A 1 481 ? 17.257 -0.994 -32.672 1.00 49.34 481 PHE A C 1
ATOM 3906 O O . PHE A 1 481 ? 17.056 -0.356 -33.708 1.00 49.34 481 PHE A O 1
ATOM 3913 N N . GLY A 1 482 ? 18.409 -1.648 -32.468 1.00 44.16 482 GLY A N 1
ATOM 3914 C CA . GLY A 1 482 ? 19.575 -1.511 -33.352 1.00 44.16 482 GLY A CA 1
ATOM 3915 C C . GLY A 1 482 ? 20.207 -0.113 -33.291 1.00 44.16 482 GLY A C 1
ATOM 3916 O O . GLY A 1 482 ? 20.772 0.367 -34.280 1.00 44.16 482 GLY A O 1
ATOM 3917 N N . LEU A 1 483 ? 20.069 0.552 -32.143 1.00 47.28 483 LEU A N 1
ATOM 3918 C CA . LEU A 1 483 ? 20.447 1.941 -31.902 1.00 47.28 483 LEU A CA 1
ATOM 3919 C C . LEU A 1 483 ? 21.519 2.011 -30.828 1.00 47.28 483 LEU A C 1
ATOM 3921 O O . LEU A 1 483 ? 21.248 1.581 -29.728 1.00 47.28 483 LEU A O 1
ATOM 3925 N N . LYS A 1 484 ? 22.682 2.584 -31.126 1.00 43.34 484 LYS A N 1
ATOM 3926 C CA . LYS A 1 484 ? 23.776 2.797 -30.182 1.00 43.34 484 LYS A CA 1
ATOM 3927 C C . LYS A 1 484 ? 23.504 3.995 -29.268 1.00 43.34 484 LYS A C 1
ATOM 3929 O O . LYS A 1 484 ? 23.459 5.117 -29.776 1.00 43.34 484 LYS A O 1
ATOM 3934 N N . LEU A 1 485 ? 23.401 3.798 -27.953 1.00 44.66 485 LEU A N 1
ATOM 3935 C CA . LEU A 1 485 ? 23.479 4.894 -26.974 1.00 44.66 485 LEU A CA 1
ATOM 3936 C C . LEU A 1 485 ? 24.954 5.247 -26.707 1.00 44.66 485 LEU A C 1
ATOM 3938 O O . LEU A 1 485 ? 25.764 4.382 -26.376 1.00 44.66 485 LEU A O 1
ATOM 3942 N N . LYS A 1 486 ? 25.330 6.514 -26.889 1.00 50.72 486 LYS A N 1
ATOM 3943 C CA . LYS A 1 486 ? 26.651 7.044 -26.520 1.00 50.72 486 LYS A CA 1
ATOM 3944 C C . LYS A 1 486 ? 26.644 7.540 -25.073 1.00 50.72 486 LYS A C 1
ATOM 3946 O O . LYS A 1 486 ? 25.610 7.975 -24.579 1.00 50.72 486 LYS A O 1
ATOM 3951 N N . ASP A 1 487 ? 27.823 7.578 -24.452 1.00 42.81 487 ASP A N 1
ATOM 3952 C CA . ASP A 1 487 ? 28.054 7.995 -23.053 1.00 42.81 487 ASP A CA 1
ATOM 3953 C C . ASP A 1 487 ? 27.556 9.419 -22.713 1.00 42.81 487 ASP A C 1
ATOM 3955 O O . ASP A 1 487 ? 27.501 9.807 -21.553 1.00 42.81 487 ASP A O 1
ATOM 3959 N N . ASN A 1 488 ? 27.182 10.214 -23.720 1.00 42.44 488 ASN A N 1
ATOM 3960 C CA . ASN A 1 488 ? 26.611 11.555 -23.590 1.00 42.44 488 ASN A CA 1
ATOM 3961 C C . ASN A 1 488 ? 25.075 11.598 -23.743 1.00 42.44 488 ASN A C 1
ATOM 3963 O O . ASN A 1 488 ? 24.521 12.673 -23.959 1.00 42.44 488 ASN A O 1
ATOM 3967 N N . GLY A 1 489 ? 24.393 10.448 -23.719 1.00 37.69 489 GLY A N 1
ATOM 3968 C CA . GLY A 1 489 ? 22.935 10.353 -23.861 1.00 37.69 489 GLY A CA 1
ATOM 3969 C C . GLY A 1 489 ? 22.414 10.489 -25.300 1.00 37.69 489 GLY A C 1
ATOM 3970 O O . GLY A 1 489 ? 21.200 10.506 -25.509 1.00 37.69 489 GLY A O 1
ATOM 3971 N N . HIS A 1 490 ? 23.291 10.571 -26.312 1.00 42.34 490 HIS A N 1
ATOM 3972 C CA . HIS A 1 490 ? 22.879 10.586 -27.721 1.00 42.34 490 HIS A CA 1
ATOM 3973 C C . HIS A 1 490 ? 22.689 9.178 -28.288 1.00 42.34 490 HIS A C 1
ATOM 3975 O O . HIS A 1 490 ? 23.539 8.304 -28.129 1.00 42.34 490 HIS A O 1
ATOM 3981 N N . ILE A 1 491 ? 21.602 8.992 -29.038 1.00 44.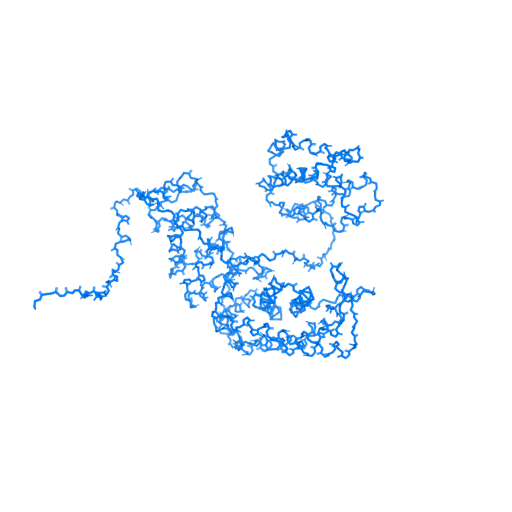88 491 ILE A N 1
ATOM 3982 C CA . ILE A 1 491 ? 21.273 7.742 -29.728 1.00 44.88 491 ILE A CA 1
ATOM 3983 C C . ILE A 1 491 ? 21.649 7.850 -31.214 1.00 44.88 491 ILE A C 1
ATOM 3985 O O . ILE A 1 491 ? 21.200 8.773 -31.897 1.00 44.88 491 ILE A O 1
ATOM 3989 N N . GLU A 1 492 ? 22.436 6.904 -31.733 1.00 43.75 492 GLU A N 1
ATOM 3990 C CA . GLU A 1 492 ? 22.821 6.803 -33.149 1.00 43.75 492 GLU A CA 1
ATOM 3991 C C . GLU A 1 492 ? 22.458 5.434 -33.747 1.00 43.75 492 GLU A C 1
ATOM 3993 O O . GLU A 1 492 ? 22.604 4.414 -33.086 1.00 43.75 492 GLU A O 1
ATOM 3998 N N . PRO A 1 493 ? 22.039 5.338 -35.019 1.00 41.34 493 PRO A N 1
ATOM 3999 C CA . PRO A 1 493 ? 21.890 4.043 -35.679 1.00 41.34 493 PRO A CA 1
ATOM 4000 C C . PRO A 1 493 ? 23.248 3.334 -35.815 1.00 41.34 493 PRO A C 1
ATOM 4002 O O . PRO A 1 493 ? 24.245 3.945 -36.202 1.00 41.34 493 PRO A O 1
ATOM 4005 N N . ARG A 1 494 ? 23.297 2.026 -35.527 1.00 41.97 494 ARG A N 1
ATOM 4006 C CA . ARG A 1 494 ? 24.536 1.235 -35.594 1.00 41.97 494 ARG A CA 1
ATOM 4007 C C . ARG A 1 494 ? 25.088 1.223 -37.031 1.00 41.97 494 ARG A C 1
ATOM 4009 O O . ARG A 1 494 ? 24.416 0.798 -37.967 1.00 41.97 494 ARG A O 1
ATOM 4016 N N . SER A 1 495 ? 26.322 1.695 -37.210 1.00 40.72 495 SER A N 1
ATOM 4017 C CA . SER A 1 495 ? 26.989 1.840 -38.517 1.00 40.72 495 SER A CA 1
ATOM 4018 C C . SER A 1 495 ? 27.517 0.522 -39.101 1.00 40.72 495 SER A C 1
ATOM 4020 O O . SER A 1 495 ? 27.835 0.454 -40.290 1.00 40.72 495 SER A O 1
ATOM 4022 N N . GLU A 1 496 ? 27.562 -0.549 -38.310 1.00 39.34 496 GLU A N 1
ATOM 4023 C CA . GLU A 1 496 ? 28.073 -1.847 -38.743 1.00 39.34 496 GLU A CA 1
ATOM 4024 C C . GLU A 1 496 ? 26.947 -2.823 -39.083 1.00 39.34 496 GLU A C 1
ATOM 4026 O O . GLU A 1 496 ? 26.307 -3.423 -38.222 1.00 39.34 496 GLU A O 1
ATOM 4031 N N . GLY A 1 497 ? 26.761 -3.012 -40.388 1.00 35.91 497 GLY A N 1
ATOM 4032 C CA . GLY A 1 497 ? 25.987 -4.106 -40.952 1.00 35.91 497 GLY A CA 1
ATOM 4033 C C . GLY A 1 497 ? 24.547 -3.727 -41.268 1.00 35.91 497 GLY A C 1
ATOM 4034 O O . GLY A 1 497 ? 23.691 -3.635 -40.398 1.00 35.91 497 GLY A O 1
ATOM 4035 N N . ARG A 1 498 ? 24.243 -3.645 -42.567 1.00 33.09 498 ARG A N 1
ATOM 4036 C CA . ARG A 1 498 ? 22.888 -3.681 -43.145 1.00 33.09 498 ARG A CA 1
ATOM 4037 C C . ARG A 1 498 ? 22.149 -5.003 -42.838 1.00 33.09 498 ARG A C 1
ATOM 4039 O O . ARG A 1 498 ? 21.554 -5.603 -43.733 1.00 33.09 498 ARG A O 1
ATOM 4046 N N . ARG A 1 499 ? 22.130 -5.490 -41.596 1.00 33.91 499 ARG A N 1
ATOM 4047 C CA . ARG A 1 499 ? 21.112 -6.444 -41.150 1.00 33.91 499 ARG A CA 1
ATOM 4048 C C . ARG A 1 499 ? 19.885 -5.641 -40.765 1.00 33.91 499 ARG A C 1
ATOM 4050 O O . ARG A 1 499 ? 19.664 -5.278 -39.624 1.00 33.91 499 ARG A O 1
ATOM 4057 N N . LYS A 1 500 ? 19.142 -5.314 -41.821 1.00 34.84 500 LYS A N 1
ATOM 4058 C CA . LYS A 1 500 ? 17.736 -4.927 -41.848 1.00 34.84 500 LYS A CA 1
ATOM 4059 C C . LYS A 1 500 ? 17.041 -5.021 -40.475 1.00 34.84 500 LYS A C 1
ATOM 4061 O O . LYS A 1 500 ? 16.623 -6.109 -40.076 1.00 34.84 500 LYS A O 1
ATOM 4066 N N . ALA A 1 501 ? 16.728 -3.859 -39.900 1.00 34.62 501 ALA A N 1
ATOM 4067 C CA . ALA A 1 501 ? 15.587 -3.682 -38.995 1.00 34.62 501 ALA A CA 1
ATOM 4068 C C . ALA A 1 501 ? 14.288 -4.324 -39.557 1.00 34.62 501 ALA A C 1
ATOM 4070 O O . ALA A 1 501 ? 13.388 -4.687 -38.813 1.00 34.62 501 ALA A O 1
ATOM 4071 N N . GLN A 1 502 ? 14.231 -4.586 -40.875 1.00 32.22 502 GLN A N 1
ATOM 4072 C CA . GLN A 1 502 ? 13.167 -5.352 -41.538 1.00 32.22 502 GLN A CA 1
ATOM 4073 C C . GLN A 1 502 ? 13.082 -6.846 -41.154 1.00 32.22 502 GLN A C 1
ATOM 4075 O O . GLN A 1 502 ? 12.129 -7.483 -41.597 1.00 32.22 502 GLN A O 1
ATOM 4080 N N . SER A 1 503 ? 14.043 -7.445 -40.430 1.00 31.58 503 SER A N 1
ATOM 4081 C CA . SER A 1 503 ? 13.964 -8.880 -40.076 1.00 31.58 503 SER A CA 1
ATOM 4082 C C . SER A 1 503 ? 13.271 -9.159 -38.740 1.00 31.58 503 SER A C 1
ATOM 4084 O O . SER A 1 503 ? 12.584 -10.167 -38.639 1.00 31.58 503 SER A O 1
ATOM 4086 N N . ILE A 1 504 ? 13.331 -8.242 -37.767 1.00 36.28 504 ILE A N 1
ATOM 4087 C CA . ILE A 1 504 ? 12.730 -8.456 -36.437 1.00 36.28 504 ILE A CA 1
ATOM 4088 C C . ILE A 1 504 ? 11.190 -8.368 -36.498 1.00 36.28 504 ILE A C 1
ATOM 4090 O O . ILE A 1 504 ? 10.506 -9.089 -35.784 1.00 36.28 504 ILE A O 1
ATOM 4094 N N . PHE A 1 505 ? 10.631 -7.609 -37.449 1.00 35.66 505 PHE A N 1
ATOM 4095 C CA . PHE A 1 505 ? 9.177 -7.505 -37.670 1.00 35.66 505 PHE A CA 1
ATOM 4096 C C . PHE A 1 505 ? 8.621 -8.406 -38.792 1.00 35.66 505 PHE A C 1
ATOM 4098 O O . PHE A 1 505 ? 7.448 -8.292 -39.140 1.00 35.66 505 PHE A O 1
ATOM 4105 N N . LYS A 1 506 ? 9.435 -9.293 -39.391 1.00 28.56 506 LYS A N 1
ATOM 4106 C CA . LYS A 1 506 ? 8.978 -10.247 -40.429 1.00 28.56 506 LYS A CA 1
ATOM 4107 C C . LYS A 1 506 ? 8.979 -11.713 -39.997 1.00 28.56 506 LYS A C 1
ATOM 4109 O O . LYS A 1 506 ? 8.415 -12.536 -40.708 1.00 28.56 506 LYS A O 1
ATOM 4114 N N . THR A 1 507 ? 9.553 -12.047 -38.846 1.00 29.45 507 THR A N 1
ATOM 4115 C CA . THR A 1 507 ? 9.471 -13.389 -38.248 1.00 29.45 507 THR A CA 1
ATOM 4116 C C . THR A 1 507 ? 8.561 -13.382 -37.023 1.00 29.45 507 THR A C 1
ATOM 4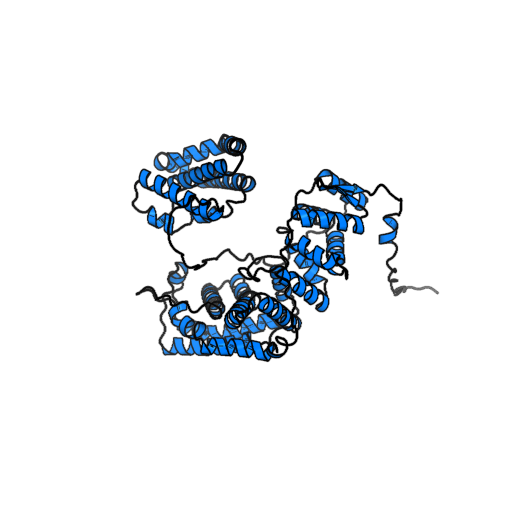118 O O . THR A 1 507 ? 8.991 -13.628 -35.905 1.00 29.45 507 THR A O 1
ATOM 4121 N N . LEU A 1 508 ? 7.283 -13.099 -37.255 1.00 30.61 508 LEU A N 1
ATOM 4122 C CA . LEU A 1 508 ? 6.176 -13.559 -36.418 1.00 30.61 508 LEU A CA 1
ATOM 4123 C C . LEU A 1 508 ? 5.307 -14.425 -37.340 1.00 30.61 508 LEU A C 1
ATOM 4125 O O . LEU A 1 508 ? 5.031 -13.982 -38.460 1.00 30.61 508 LEU A O 1
ATOM 4129 N N . PRO A 1 509 ? 4.925 -15.658 -36.959 1.00 31.14 509 PRO A N 1
ATOM 4130 C CA . PRO A 1 509 ? 4.022 -16.446 -37.781 1.00 31.14 509 PRO A CA 1
ATOM 4131 C C . PRO A 1 509 ? 2.724 -15.657 -37.934 1.00 31.14 509 PRO A C 1
ATOM 4133 O O . PRO A 1 509 ? 2.104 -15.265 -36.945 1.00 31.14 509 PRO A O 1
ATOM 4136 N N . ALA A 1 510 ? 2.344 -15.388 -39.182 1.00 29.52 510 ALA A N 1
ATOM 4137 C CA . ALA A 1 510 ? 1.014 -14.909 -39.496 1.00 29.52 510 ALA A CA 1
ATOM 4138 C C . ALA A 1 510 ? 0.028 -15.932 -38.924 1.00 29.52 510 ALA A C 1
ATOM 4140 O O . ALA A 1 510 ? -0.048 -17.061 -39.408 1.00 29.52 510 ALA A O 1
ATOM 4141 N N . ILE A 1 511 ? -0.690 -15.554 -37.868 1.00 33.56 511 ILE A N 1
ATOM 4142 C CA . ILE A 1 511 ? -1.938 -16.221 -37.525 1.00 33.56 511 ILE A CA 1
ATOM 4143 C C . ILE A 1 511 ? -2.827 -15.991 -38.748 1.00 33.56 511 ILE A C 1
ATOM 4145 O O . ILE A 1 511 ? -3.198 -14.855 -39.049 1.00 33.56 511 ILE A O 1
ATOM 4149 N N . LEU A 1 512 ? -3.032 -17.061 -39.515 1.00 28.98 512 LEU A N 1
ATOM 4150 C CA . LEU A 1 512 ? -3.959 -17.106 -40.638 1.00 28.98 512 LEU A CA 1
ATOM 4151 C C . LEU A 1 512 ? -5.327 -16.605 -40.149 1.00 28.98 512 LEU A C 1
ATOM 4153 O O . LEU A 1 512 ? -5.797 -17.089 -39.118 1.00 28.98 512 LEU A O 1
ATOM 4157 N N . PRO A 1 513 ? -5.974 -15.657 -40.843 1.00 30.86 513 PRO A N 1
ATOM 4158 C CA . PRO A 1 513 ? -7.385 -15.400 -40.622 1.00 30.86 513 PRO A CA 1
ATOM 4159 C C . PRO A 1 513 ? -8.173 -16.625 -41.088 1.00 30.86 513 PRO A C 1
ATOM 4161 O O . PRO A 1 513 ? -7.955 -17.111 -42.198 1.00 30.86 513 PRO A O 1
ATOM 4164 N N . ASP A 1 514 ? -9.074 -17.103 -40.234 1.00 28.67 514 ASP A N 1
ATOM 4165 C CA . ASP A 1 514 ? -10.140 -18.032 -40.596 1.00 28.67 514 ASP A CA 1
ATOM 4166 C C . ASP A 1 514 ? -10.909 -17.479 -41.806 1.00 28.67 514 ASP A C 1
ATOM 4168 O O . ASP A 1 514 ? -11.555 -16.428 -41.730 1.00 28.67 514 ASP A O 1
ATOM 4172 N N . ASP A 1 515 ? -10.855 -18.205 -42.921 1.00 32.03 515 ASP A N 1
ATOM 4173 C CA . ASP A 1 515 ? -11.782 -18.047 -44.035 1.00 32.03 515 ASP A CA 1
ATOM 4174 C C . ASP A 1 515 ? -13.163 -18.547 -43.588 1.00 32.03 515 ASP A C 1
ATOM 4176 O O . ASP A 1 515 ? -13.573 -19.680 -43.841 1.00 32.03 515 ASP A O 1
ATOM 4180 N N . SER A 1 516 ? -13.920 -17.678 -42.923 1.00 37.59 516 SER A N 1
ATOM 4181 C CA . SER A 1 516 ? -15.364 -17.841 -42.785 1.00 37.59 516 SER A CA 1
ATOM 4182 C C . SER A 1 516 ? -16.076 -16.530 -43.099 1.00 37.59 516 SER A C 1
ATOM 4184 O O . SER A 1 516 ? -16.384 -15.737 -42.213 1.00 37.59 516 SER A O 1
ATOM 4186 N N . SER A 1 517 ? -16.332 -16.282 -44.383 1.00 32.34 517 SER A N 1
ATOM 4187 C CA . SER A 1 517 ? -17.647 -15.829 -44.871 1.00 32.34 517 SER A CA 1
ATOM 4188 C C . SER A 1 517 ? -17.592 -15.480 -46.359 1.00 32.34 517 SER A C 1
ATOM 4190 O O . SER A 1 517 ? -17.265 -14.370 -46.760 1.00 32.34 517 SER A O 1
ATOM 4192 N N . THR A 1 518 ? -18.005 -16.420 -47.205 1.00 33.56 518 THR A N 1
ATOM 4193 C CA . THR A 1 518 ? -18.620 -16.067 -48.490 1.00 33.56 518 THR A CA 1
ATOM 4194 C C . THR A 1 518 ? -19.901 -16.867 -48.687 1.00 33.56 518 THR A C 1
ATOM 4196 O O . THR A 1 518 ? -19.909 -18.007 -49.129 1.00 33.56 518 THR A O 1
ATOM 4199 N N . ALA A 1 519 ? -21.008 -16.224 -48.339 1.00 30.25 519 ALA A N 1
ATOM 4200 C CA . ALA A 1 519 ? -22.297 -16.291 -49.025 1.00 30.25 519 ALA A CA 1
ATOM 4201 C C . ALA A 1 519 ? -23.036 -14.995 -48.638 1.00 30.25 519 ALA A C 1
ATOM 4203 O O . ALA A 1 519 ? -22.850 -14.562 -47.497 1.00 30.25 519 ALA A O 1
ATOM 4204 N N . PRO A 1 520 ? -23.852 -14.350 -49.500 1.00 38.66 520 PRO A N 1
ATOM 4205 C CA . PRO A 1 520 ? -24.655 -14.911 -50.604 1.00 38.66 520 PRO A CA 1
ATOM 4206 C C . PRO A 1 520 ? -24.496 -14.069 -51.917 1.00 38.66 520 PRO A C 1
ATOM 4208 O O . PRO A 1 520 ? -23.688 -13.151 -51.937 1.00 38.66 520 PRO A O 1
ATOM 4211 N N . THR A 1 521 ? -25.080 -14.297 -53.104 1.00 29.33 521 THR A N 1
ATOM 4212 C CA . THR A 1 521 ? -26.429 -14.702 -53.554 1.00 29.33 521 THR A CA 1
ATOM 4213 C C . THR A 1 521 ? -26.419 -15.051 -55.064 1.00 29.33 521 THR A C 1
ATOM 4215 O O . THR A 1 521 ? -25.813 -14.326 -55.844 1.00 29.33 521 THR A O 1
ATOM 4218 N N . SER A 1 522 ? -27.214 -16.065 -55.448 1.00 29.66 522 SER A N 1
ATOM 4219 C CA . SER A 1 522 ? -28.140 -16.150 -56.609 1.00 29.66 522 SER A CA 1
ATOM 4220 C C . SER A 1 522 ? -27.685 -15.810 -58.047 1.00 29.66 522 SER A C 1
ATOM 4222 O O . SER A 1 522 ? -27.546 -14.639 -58.390 1.00 29.66 522 SER A O 1
ATOM 4224 N N . SER A 1 523 ? -27.700 -16.803 -58.953 1.00 32.31 523 SER A N 1
ATOM 4225 C CA . SER A 1 523 ? -28.674 -16.916 -60.076 1.00 32.31 523 SER A CA 1
ATOM 4226 C C . SER A 1 523 ? -28.277 -17.989 -61.110 1.00 32.31 523 SER A C 1
ATOM 4228 O O . SER A 1 523 ? -27.356 -17.789 -61.896 1.00 32.31 523 SER A O 1
ATOM 4230 N N . MET A 1 524 ? -28.990 -19.119 -61.110 1.00 33.16 524 MET A N 1
ATOM 4231 C CA . MET A 1 524 ? -29.729 -19.720 -62.239 1.00 33.16 524 MET A CA 1
ATOM 4232 C C . MET A 1 524 ? -30.375 -21.028 -61.794 1.00 33.16 524 MET A C 1
ATOM 4234 O O . MET A 1 524 ? -29.699 -21.796 -61.075 1.00 33.16 524 MET A O 1
#

Secondary structure (DSSP, 8-state):
-PPPHHHHHHHHHHHHHHHHHHS-HHHHHHHHTSHHHHHHHHHHHTTTTSHHHHHHHHHHHHHHHHHHHHHHHHH-TT---HHHHTT-HHHHHHHTT--HHHHHHHHHHHHHHHHHHHH-------------------------S---PPPPP------HHHHHHHHHHHH--SSHHHHHHHHHHH-HHHHHHHHHHHHT--STHHHHHHHHHHH-GGGHHHHHHHHHHHS-HHHHHHHHHHHHHT--TTTTTTS-SHHHHHHHHHHHSGGGHHHHHHHHHHHHTTHHHHHTT-B-HHHHTTT---B---HHHHHHHHHHHHHHHHHHT-GGGS-HHHHHHHHHHHHHHHHH---HHHHHHHHHHHHIIIIIHHHHHHHHHH---HHHHHHHHHHHHHHHHTTS-----PPPTT---HIIIIIHHHHT-HHHHHHHHHHHHHHHTTTTTTTTS------------HHHHHHHHHHHHHHHHSEEEPTTS-EEE--S----TTTTTT-S---PPP----------